Protein AF-C9SGD9-F1 (afdb_monomer)

Structure (mmCIF, N/CA/C/O backbone):
data_AF-C9SGD9-F1
#
_entry.id   AF-C9SGD9-F1
#
loop_
_atom_site.group_PDB
_atom_site.id
_atom_site.type_symbol
_atom_site.label_atom_id
_atom_site.label_alt_id
_atom_site.label_comp_id
_atom_site.label_asym_id
_atom_site.label_entity_id
_atom_site.label_seq_id
_atom_site.pdbx_PDB_ins_code
_atom_site.Cartn_x
_atom_site.Cartn_y
_atom_site.Cartn_z
_atom_site.occupancy
_atom_site.B_iso_or_equiv
_atom_site.auth_seq_id
_atom_site.auth_comp_id
_atom_site.auth_asym_id
_atom_site.auth_atom_id
_atom_site.pdbx_PDB_model_num
ATOM 1 N N . MET A 1 1 ? -24.926 -18.572 23.257 1.00 50.38 1 MET A N 1
ATOM 2 C CA . MET A 1 1 ? -24.102 -17.666 24.088 1.00 50.38 1 MET A CA 1
ATOM 3 C C . MET A 1 1 ? -24.410 -16.235 23.671 1.00 50.38 1 MET A C 1
ATOM 5 O O . MET A 1 1 ? -24.471 -15.994 22.472 1.00 50.38 1 MET A O 1
ATOM 9 N N . GLY A 1 2 ? -24.688 -15.332 24.615 1.00 73.31 2 GLY A N 1
ATOM 10 C CA . GLY A 1 2 ? -24.961 -13.920 24.314 1.00 73.31 2 GLY A CA 1
ATOM 11 C C . GLY A 1 2 ? -23.716 -13.170 23.827 1.00 73.31 2 GLY A C 1
ATOM 12 O O . GLY A 1 2 ? -22.594 -13.642 23.997 1.00 73.31 2 GLY A O 1
ATOM 13 N N . TRP A 1 3 ? -23.919 -12.007 23.207 1.00 78.06 3 TRP A N 1
ATOM 14 C CA . TRP A 1 3 ? -22.837 -11.122 22.772 1.00 78.06 3 TRP A CA 1
ATOM 15 C C . TRP A 1 3 ? -22.052 -10.589 23.992 1.00 78.06 3 TRP A C 1
ATOM 17 O O . TRP A 1 3 ? -22.672 -9.994 24.874 1.00 78.06 3 TRP A O 1
ATOM 27 N N . PRO A 1 4 ? -20.719 -10.784 24.080 1.00 85.81 4 PRO A N 1
ATOM 28 C CA . PRO A 1 4 ? -19.965 -10.532 25.315 1.00 85.81 4 PRO A CA 1
ATOM 29 C C . PRO A 1 4 ? -19.620 -9.055 25.560 1.00 85.81 4 PRO A C 1
ATOM 31 O O . PRO A 1 4 ? -19.177 -8.705 26.647 1.00 85.81 4 PRO A O 1
ATOM 34 N N . TYR A 1 5 ? -19.797 -8.177 24.568 1.00 92.75 5 TYR A N 1
ATOM 35 C CA . TYR A 1 5 ? -19.410 -6.770 24.674 1.00 92.75 5 TYR A CA 1
ATOM 36 C C . TYR A 1 5 ? -20.588 -5.859 25.036 1.00 92.75 5 TYR A C 1
ATOM 38 O O . TYR A 1 5 ? -21.670 -5.961 24.457 1.00 92.75 5 TYR A O 1
ATOM 46 N N . ARG A 1 6 ? -20.344 -4.901 25.934 1.00 94.06 6 ARG A N 1
ATOM 47 C CA . ARG A 1 6 ? -21.314 -3.940 26.473 1.00 94.06 6 ARG A CA 1
ATOM 48 C C . ARG A 1 6 ? -20.862 -2.497 26.244 1.00 94.06 6 ARG A C 1
ATOM 50 O O . ARG A 1 6 ? -19.673 -2.205 26.087 1.00 94.06 6 ARG A O 1
ATOM 57 N N . PHE A 1 7 ? -21.819 -1.571 26.236 1.00 95.56 7 PHE A N 1
ATOM 58 C CA . PHE A 1 7 ? -21.527 -0.138 26.239 1.00 95.56 7 PHE A CA 1
ATOM 59 C C . PHE A 1 7 ? -21.271 0.315 27.674 1.00 95.56 7 PHE A C 1
ATOM 61 O O . PHE A 1 7 ? -22.201 0.460 28.459 1.00 95.56 7 PHE A O 1
ATOM 68 N N . LEU A 1 8 ? -19.996 0.503 28.012 1.00 94.50 8 LEU A N 1
ATOM 69 C CA . LEU A 1 8 ? -19.577 0.902 29.352 1.00 94.50 8 LEU A CA 1
ATOM 70 C C . LEU A 1 8 ? -19.425 2.420 29.456 1.00 94.50 8 LEU A C 1
ATOM 72 O O . LEU A 1 8 ? -18.847 3.066 28.572 1.00 94.50 8 LEU A O 1
ATOM 76 N N . THR A 1 9 ? -19.898 2.968 30.569 1.00 92.62 9 THR A N 1
ATOM 77 C CA . THR A 1 9 ? -19.610 4.333 31.013 1.00 92.62 9 THR A CA 1
ATOM 78 C C . THR A 1 9 ? -18.336 4.285 31.845 1.00 92.62 9 THR A C 1
ATOM 80 O O . THR A 1 9 ? -18.307 3.604 32.862 1.00 92.62 9 THR A O 1
ATOM 83 N N . LEU A 1 10 ? -17.283 4.964 31.393 1.00 94.31 10 LEU A N 1
ATOM 84 C CA . LEU A 1 10 ? -15.979 4.940 32.055 1.00 94.31 10 LEU A CA 1
ATOM 85 C C . LEU A 1 10 ? -15.708 6.233 32.821 1.00 94.31 10 LEU A C 1
ATOM 87 O O . LEU A 1 10 ? -16.062 7.319 32.350 1.00 94.31 10 LEU A O 1
ATOM 91 N N . SER A 1 11 ? -14.996 6.116 33.940 1.00 96.50 11 SER A N 1
ATOM 92 C CA . SER A 1 11 ? -14.397 7.248 34.641 1.00 96.50 11 SER A CA 1
ATOM 93 C C . SER A 1 11 ? -13.296 7.909 33.787 1.00 96.50 11 SER A C 1
ATOM 95 O O . SER A 1 11 ? -12.752 7.289 32.863 1.00 96.50 11 SER A O 1
ATOM 97 N N . PRO A 1 12 ? -12.919 9.170 34.064 1.00 96.38 12 PRO A N 1
ATOM 98 C CA . PRO A 1 12 ? -11.818 9.827 33.356 1.00 96.38 12 PRO A CA 1
ATOM 99 C C . PRO A 1 12 ? -10.496 9.044 33.421 1.00 96.38 12 PRO A C 1
ATOM 101 O O . PRO A 1 12 ? -9.765 8.986 32.429 1.00 96.38 12 PRO A O 1
ATOM 104 N N . GLU A 1 13 ? -10.216 8.403 34.557 1.00 96.31 13 GLU A N 1
ATOM 105 C CA . GLU A 1 13 ? -9.029 7.568 34.759 1.00 96.31 13 GLU A CA 1
ATOM 106 C C . GLU A 1 13 ? -9.070 6.315 33.879 1.00 96.31 13 GLU A C 1
ATOM 108 O O . GLU A 1 13 ? -8.108 6.015 33.170 1.00 96.31 13 GLU A O 1
ATOM 113 N N . GLU A 1 14 ? -10.212 5.629 33.822 1.00 96.06 14 GLU A N 1
ATOM 114 C CA . GLU A 1 14 ? -10.403 4.454 32.970 1.00 96.06 14 GLU A CA 1
ATOM 115 C C . GLU A 1 14 ? -10.314 4.810 31.477 1.00 96.06 14 GLU A C 1
ATOM 117 O O . GLU A 1 14 ? -9.729 4.069 30.683 1.00 96.06 14 GLU A O 1
ATOM 122 N N . VAL A 1 15 ? -10.824 5.981 31.072 1.00 95.62 15 VAL A N 1
ATOM 123 C CA . VAL A 1 15 ? -10.645 6.499 29.706 1.00 95.62 15 VAL A CA 1
ATOM 124 C C . VAL A 1 15 ? -9.163 6.712 29.394 1.00 95.62 15 VAL A C 1
ATOM 126 O O . VAL A 1 15 ? -8.725 6.410 28.277 1.00 95.62 15 VAL A O 1
ATOM 129 N N . GLN A 1 16 ? -8.385 7.218 30.351 1.00 96.31 16 GLN A N 1
ATOM 130 C CA . GLN A 1 16 ? -6.951 7.422 30.177 1.00 96.31 16 GLN A CA 1
ATOM 131 C C . GLN A 1 16 ? -6.187 6.092 30.104 1.00 96.31 16 GLN A C 1
ATOM 133 O O . GLN A 1 16 ? -5.361 5.920 29.203 1.00 96.31 16 GLN A O 1
ATOM 138 N N . LEU A 1 17 ? -6.517 5.118 30.956 1.00 96.12 17 LEU A N 1
ATOM 139 C CA . LEU A 1 17 ? -5.975 3.756 30.881 1.00 96.12 17 LEU A CA 1
ATOM 140 C C . LEU A 1 17 ? -6.296 3.100 29.534 1.00 96.12 17 LEU A C 1
ATOM 142 O O . LEU A 1 17 ? -5.421 2.502 28.903 1.00 96.12 17 LEU A O 1
ATOM 146 N N . ARG A 1 18 ? -7.521 3.286 29.024 1.00 96.94 18 ARG A N 1
ATOM 147 C CA . ARG A 1 18 ? -7.915 2.815 27.690 1.00 96.94 18 ARG A CA 1
ATOM 148 C C . ARG A 1 18 ? -7.023 3.420 26.603 1.00 96.94 18 ARG A C 1
ATOM 150 O O . ARG A 1 18 ? -6.595 2.696 25.707 1.00 96.94 18 ARG A O 1
ATOM 157 N N . ARG A 1 19 ? -6.724 4.724 26.664 1.00 95.94 19 ARG A N 1
ATOM 158 C CA . ARG A 1 19 ? -5.834 5.406 25.699 1.00 95.94 19 ARG A CA 1
ATOM 159 C C . ARG A 1 19 ? -4.411 4.853 25.747 1.00 95.94 19 ARG A C 1
ATOM 161 O O . ARG A 1 19 ? -3.898 4.444 24.713 1.00 95.94 19 ARG A O 1
ATOM 168 N N . GLN A 1 20 ? -3.827 4.732 26.937 1.00 96.69 20 GLN A N 1
ATOM 169 C CA . GLN A 1 20 ? -2.497 4.137 27.110 1.00 96.69 20 GLN A CA 1
ATOM 170 C C . GLN A 1 20 ? -2.445 2.696 26.594 1.00 96.69 20 GLN A C 1
ATOM 172 O O . GLN A 1 20 ? -1.476 2.283 25.954 1.00 96.69 20 GLN A O 1
ATOM 177 N N . ALA A 1 21 ? -3.506 1.922 26.839 1.00 97.25 21 ALA A N 1
ATOM 178 C CA . ALA A 1 21 ? -3.624 0.586 26.291 1.00 97.25 21 ALA A CA 1
ATOM 179 C C . ALA A 1 21 ? -3.634 0.638 24.759 1.00 97.25 21 ALA A C 1
ATOM 181 O O . ALA A 1 21 ? -2.884 -0.127 24.152 1.00 97.25 21 ALA A O 1
ATOM 182 N N . LEU A 1 22 ? -4.455 1.499 24.135 1.00 97.75 22 LEU A N 1
ATOM 183 C CA . LEU A 1 22 ? -4.521 1.688 22.674 1.00 97.75 22 LEU A CA 1
ATOM 184 C C . LEU A 1 22 ? -3.134 1.932 22.074 1.00 97.75 22 LEU A C 1
ATOM 186 O O . LEU A 1 22 ? -2.741 1.184 21.176 1.00 97.75 22 LEU A O 1
ATOM 190 N N . ASP A 1 23 ? -2.377 2.873 22.633 1.00 96.44 23 ASP A N 1
ATOM 191 C CA . ASP A 1 23 ? -1.029 3.210 22.167 1.00 96.44 23 ASP A CA 1
ATOM 192 C C . ASP A 1 23 ? -0.064 2.021 22.297 1.00 96.44 23 ASP A C 1
ATOM 194 O O . ASP A 1 23 ? 0.673 1.695 21.365 1.00 96.44 23 ASP A O 1
ATOM 198 N N . ARG A 1 24 ? -0.127 1.284 23.413 1.00 97.56 24 ARG A N 1
ATOM 199 C CA . ARG A 1 24 ? 0.717 0.102 23.639 1.00 97.56 24 ARG A CA 1
ATOM 200 C C . ARG A 1 24 ? 0.505 -0.988 22.587 1.00 97.56 24 ARG A C 1
ATOM 202 O O . ARG A 1 24 ? 1.473 -1.539 22.069 1.00 97.56 24 ARG A O 1
ATOM 209 N N . TYR A 1 25 ? -0.742 -1.300 22.235 1.00 97.94 25 TYR A N 1
ATOM 210 C CA . TYR A 1 25 ? -0.991 -2.327 21.214 1.00 97.94 25 TYR A CA 1
ATOM 211 C C . TYR A 1 25 ? -0.738 -1.820 19.794 1.00 97.94 25 TYR A C 1
ATOM 213 O O . TYR A 1 25 ? -0.453 -2.636 18.919 1.00 97.94 25 TYR A O 1
ATOM 221 N N . ALA A 1 26 ? -0.798 -0.505 19.553 1.00 97.38 26 ALA A N 1
ATOM 222 C CA . ALA A 1 26 ? -0.297 0.061 18.304 1.00 97.38 26 ALA A CA 1
ATOM 223 C C . ALA A 1 26 ? 1.191 -0.287 18.133 1.00 97.38 26 ALA A C 1
ATOM 225 O O . ALA A 1 26 ? 1.589 -0.796 17.086 1.00 97.38 26 ALA A O 1
ATOM 226 N N . ILE A 1 27 ? 1.988 -0.118 19.195 1.00 96.69 27 ILE A N 1
ATOM 227 C CA . ILE A 1 27 ? 3.406 -0.502 19.213 1.00 96.69 27 ILE A CA 1
ATOM 228 C C . ILE A 1 27 ? 3.561 -2.013 19.009 1.00 96.69 27 ILE A C 1
ATOM 230 O O . ILE A 1 27 ? 4.370 -2.429 18.184 1.00 96.69 27 ILE A O 1
ATOM 234 N N . TYR A 1 28 ? 2.769 -2.851 19.685 1.00 97.69 28 TYR A N 1
ATOM 235 C CA . TYR A 1 28 ? 2.828 -4.307 19.485 1.00 97.69 28 TYR A CA 1
ATOM 236 C C . TYR A 1 28 ? 2.546 -4.719 18.039 1.00 97.69 28 TYR A C 1
ATOM 238 O O . TYR A 1 28 ? 3.256 -5.573 17.504 1.00 97.69 28 TYR A O 1
ATOM 246 N N . ALA A 1 29 ? 1.573 -4.090 17.377 1.00 97.31 29 ALA A N 1
ATOM 247 C CA . ALA A 1 29 ? 1.295 -4.335 15.966 1.00 97.31 29 ALA A CA 1
ATOM 248 C C . ALA A 1 29 ? 2.489 -3.946 15.076 1.00 97.31 29 ALA A C 1
ATOM 250 O O . ALA A 1 29 ? 2.881 -4.716 14.198 1.00 97.31 29 ALA A O 1
ATOM 251 N N . GLN A 1 30 ? 3.121 -2.797 15.339 1.00 95.88 30 GLN A N 1
ATOM 252 C CA . GLN A 1 30 ? 4.304 -2.344 14.597 1.00 95.88 30 GLN A CA 1
ATOM 253 C C . GLN A 1 30 ? 5.517 -3.252 14.817 1.00 95.88 30 GLN A C 1
ATOM 255 O O . GLN A 1 30 ? 6.177 -3.638 13.854 1.00 95.88 30 GLN A O 1
ATOM 260 N N . MET A 1 31 ? 5.788 -3.647 16.062 1.00 95.00 31 MET A N 1
ATOM 261 C CA . MET A 1 31 ? 6.870 -4.582 16.384 1.00 95.00 31 MET A CA 1
ATOM 262 C C . MET A 1 31 ? 6.636 -5.938 15.720 1.00 95.00 31 MET A C 1
ATOM 264 O O . MET A 1 31 ? 7.547 -6.488 15.106 1.00 95.00 31 MET A O 1
ATOM 268 N N . SER A 1 32 ? 5.396 -6.433 15.745 1.00 94.56 32 SER A N 1
ATOM 269 C CA . SER A 1 32 ? 5.016 -7.675 15.062 1.00 94.56 32 SER A CA 1
ATOM 270 C C . SER A 1 32 ? 5.269 -7.606 13.553 1.00 94.56 32 SER A C 1
ATOM 272 O O . SER A 1 32 ? 5.728 -8.582 12.967 1.00 94.56 32 SER A O 1
ATOM 274 N N . ALA A 1 33 ? 5.021 -6.453 12.923 1.00 92.56 33 ALA A N 1
ATOM 275 C CA . ALA A 1 33 ? 5.307 -6.233 11.505 1.00 92.56 33 ALA A CA 1
ATOM 276 C C . ALA A 1 33 ? 6.815 -6.119 11.193 1.00 92.56 33 ALA A C 1
ATOM 278 O O . ALA A 1 33 ? 7.227 -6.404 10.068 1.00 92.56 33 ALA A O 1
ATOM 279 N N . LEU A 1 34 ? 7.645 -5.740 12.173 1.00 91.00 34 LEU A N 1
ATOM 280 C CA . LEU A 1 34 ? 9.105 -5.665 12.038 1.00 91.00 34 LEU A CA 1
ATOM 281 C C . LEU A 1 34 ? 9.808 -7.014 12.228 1.00 91.00 34 LEU A C 1
ATOM 283 O O . LEU A 1 34 ? 10.843 -7.246 11.604 1.00 91.00 34 LEU A O 1
ATOM 287 N N . LEU A 1 35 ? 9.260 -7.915 13.049 1.00 88.12 35 LEU A N 1
ATOM 288 C CA . LEU A 1 35 ? 9.872 -9.217 13.356 1.00 88.12 35 LEU A CA 1
ATOM 289 C C . LEU A 1 35 ? 10.318 -10.016 12.112 1.00 88.12 35 LEU A C 1
ATOM 291 O O . LEU A 1 35 ? 11.473 -10.450 12.086 1.00 88.12 35 LEU A O 1
ATOM 295 N N . PRO A 1 36 ? 9.508 -10.150 11.040 1.00 85.75 36 PRO A N 1
ATOM 296 C CA . PRO A 1 36 ? 9.918 -10.873 9.832 1.00 85.75 36 PRO A CA 1
ATOM 297 C C . PRO A 1 36 ? 11.088 -10.228 9.068 1.00 85.75 36 PRO A C 1
ATOM 299 O O . PRO A 1 36 ? 11.672 -10.867 8.195 1.00 85.75 36 PRO A O 1
ATOM 302 N N . ILE A 1 37 ? 11.420 -8.967 9.362 1.00 87.25 37 ILE A N 1
ATOM 303 C CA . ILE A 1 37 ? 12.470 -8.189 8.689 1.00 87.25 37 ILE A CA 1
ATOM 304 C C . ILE A 1 37 ? 13.820 -8.355 9.405 1.00 87.25 37 ILE A C 1
ATOM 306 O O . ILE A 1 37 ? 14.861 -8.356 8.746 1.00 87.25 37 ILE A O 1
ATOM 310 N N . PHE A 1 38 ? 13.831 -8.538 10.731 1.00 84.75 38 PHE A N 1
ATOM 311 C CA . PHE A 1 38 ? 15.070 -8.568 11.519 1.00 84.75 38 PHE A CA 1
ATOM 312 C C . PHE A 1 38 ? 15.988 -9.744 11.181 1.00 84.75 38 PHE A C 1
ATOM 314 O O . PHE A 1 38 ? 17.190 -9.541 11.024 1.00 84.75 38 PHE A O 1
ATOM 321 N N . ILE A 1 39 ? 15.449 -10.959 11.036 1.00 82.69 39 ILE A N 1
ATOM 322 C CA . ILE A 1 39 ? 16.276 -12.147 10.763 1.00 82.69 39 ILE A CA 1
ATOM 323 C C . ILE A 1 39 ? 17.027 -12.002 9.422 1.00 82.69 39 ILE A C 1
ATOM 325 O O . ILE A 1 39 ? 18.258 -12.100 9.430 1.00 82.69 39 ILE A O 1
ATOM 329 N N . PRO A 1 40 ? 16.363 -11.693 8.287 1.00 85.19 40 PRO A N 1
ATOM 330 C CA . PRO A 1 40 ? 17.062 -11.449 7.024 1.00 85.19 40 PRO A CA 1
ATOM 331 C C . PRO A 1 40 ? 18.015 -10.251 7.083 1.00 85.19 40 PRO A C 1
ATOM 333 O O . PRO A 1 40 ? 19.079 -10.282 6.470 1.00 85.19 40 PRO A O 1
ATOM 336 N N . LEU A 1 41 ? 17.665 -9.200 7.832 1.00 87.44 41 LEU A N 1
ATOM 337 C CA . LEU A 1 41 ? 18.521 -8.026 7.998 1.00 87.44 41 LEU A CA 1
ATOM 338 C C . LEU A 1 41 ? 19.838 -8.382 8.700 1.00 87.44 41 LEU A C 1
ATOM 340 O O . LEU A 1 41 ? 20.905 -8.008 8.215 1.00 87.44 41 LEU A O 1
ATOM 344 N N . ILE A 1 42 ? 19.779 -9.133 9.802 1.00 86.75 42 ILE A N 1
ATOM 345 C CA . ILE A 1 42 ? 20.972 -9.593 10.525 1.00 86.75 42 ILE A CA 1
ATOM 346 C C . ILE A 1 42 ? 21.821 -10.475 9.610 1.00 86.75 42 ILE A C 1
ATOM 348 O O . ILE A 1 42 ? 23.020 -10.237 9.479 1.00 86.75 42 ILE A O 1
ATOM 352 N N . GLN A 1 43 ? 21.200 -11.433 8.912 1.00 84.75 43 GLN A N 1
ATOM 353 C CA . GLN A 1 43 ? 21.897 -12.288 7.946 1.00 84.75 43 GLN A CA 1
ATOM 354 C C . GLN A 1 43 ? 22.635 -11.458 6.886 1.00 84.75 43 GLN A C 1
ATOM 356 O O . GLN A 1 43 ? 23.810 -11.699 6.631 1.00 84.75 43 GLN A O 1
ATOM 361 N N . ARG A 1 44 ? 21.999 -10.419 6.332 1.00 84.31 44 ARG A N 1
ATOM 362 C CA . ARG A 1 44 ? 22.610 -9.515 5.342 1.00 84.31 44 ARG A CA 1
ATOM 363 C C . ARG A 1 44 ? 23.791 -8.728 5.890 1.00 84.31 44 ARG A C 1
ATOM 365 O O . ARG A 1 44 ? 24.789 -8.562 5.191 1.00 84.31 44 ARG A O 1
ATOM 372 N N . ILE A 1 45 ? 23.674 -8.216 7.112 1.00 86.31 45 ILE A N 1
ATOM 373 C CA . ILE A 1 45 ? 24.752 -7.465 7.763 1.00 86.31 45 ILE A CA 1
ATOM 374 C C . ILE A 1 45 ? 25.952 -8.387 8.004 1.00 86.31 45 ILE A C 1
ATOM 376 O O . ILE A 1 45 ? 27.076 -8.020 7.662 1.00 86.31 45 ILE A O 1
ATOM 380 N N . VAL A 1 46 ? 25.708 -9.604 8.501 1.00 86.19 46 VAL A N 1
ATOM 381 C CA . VAL A 1 46 ? 26.746 -10.622 8.718 1.00 86.19 46 VAL A CA 1
ATOM 382 C C . VAL A 1 46 ? 27.397 -11.034 7.396 1.00 86.19 46 VAL A C 1
ATOM 384 O O . VAL A 1 46 ? 28.622 -11.013 7.295 1.00 86.19 46 VAL A O 1
ATOM 387 N N . GLU A 1 47 ? 26.615 -11.340 6.357 1.00 83.06 47 GLU A N 1
ATOM 388 C CA . GLU A 1 47 ? 27.127 -11.660 5.015 1.00 83.06 47 GLU A CA 1
ATOM 389 C C . GLU A 1 47 ? 27.997 -10.532 4.455 1.00 83.06 47 GLU A C 1
ATOM 391 O O . GLU A 1 47 ? 29.044 -10.785 3.867 1.00 83.06 47 GLU A O 1
ATOM 396 N N . ARG A 1 48 ? 27.594 -9.270 4.637 1.00 81.88 48 ARG A N 1
ATOM 397 C CA . ARG A 1 48 ? 28.371 -8.120 4.163 1.00 81.88 48 ARG A CA 1
ATOM 398 C C . ARG A 1 48 ? 29.686 -7.969 4.925 1.00 81.88 48 ARG A C 1
ATOM 400 O O . ARG A 1 48 ? 30.709 -7.697 4.304 1.00 81.88 48 ARG A O 1
ATOM 407 N N . TYR A 1 49 ? 29.661 -8.134 6.244 1.00 81.94 49 TYR A N 1
ATOM 408 C CA . TYR A 1 49 ? 30.851 -8.005 7.084 1.00 81.94 49 TYR A CA 1
ATOM 409 C C . TYR A 1 49 ? 31.849 -9.150 6.851 1.00 81.94 49 TYR A C 1
ATOM 411 O O . TYR A 1 49 ? 33.056 -8.930 6.814 1.00 81.94 49 TYR A O 1
ATOM 419 N N . THR A 1 50 ? 31.345 -10.364 6.623 1.00 79.94 50 THR A N 1
ATOM 420 C CA . THR A 1 50 ? 32.162 -11.550 6.317 1.00 79.94 50 THR A CA 1
ATOM 421 C C . THR A 1 50 ? 32.711 -11.522 4.889 1.00 79.94 50 THR A C 1
ATOM 423 O O . THR A 1 50 ? 33.907 -11.722 4.705 1.00 79.94 50 THR A O 1
ATOM 426 N N . ARG A 1 51 ? 31.910 -11.148 3.879 1.00 66.12 51 ARG A N 1
ATOM 427 C CA . ARG A 1 51 ? 32.396 -10.953 2.494 1.00 66.12 51 ARG A CA 1
ATOM 428 C C . ARG A 1 51 ? 33.371 -9.788 2.348 1.00 66.12 51 ARG A C 1
ATOM 430 O O . ARG A 1 51 ? 34.229 -9.832 1.480 1.00 66.12 51 ARG A O 1
ATOM 437 N N . GLY A 1 52 ? 33.267 -8.760 3.193 1.00 56.28 52 GLY A N 1
ATOM 438 C CA . GLY A 1 52 ? 34.271 -7.694 3.267 1.00 56.28 52 GLY A CA 1
ATOM 439 C C . GLY A 1 52 ? 35.656 -8.187 3.709 1.00 56.28 52 GLY A C 1
ATOM 440 O O . GLY A 1 52 ? 36.640 -7.499 3.458 1.00 56.28 52 GLY A O 1
ATOM 441 N N . ARG A 1 53 ? 35.740 -9.373 4.335 1.00 52.88 53 ARG A N 1
ATOM 442 C CA . ARG A 1 53 ? 36.995 -10.047 4.708 1.00 52.88 53 ARG A CA 1
ATOM 443 C C . ARG A 1 53 ? 37.453 -11.090 3.683 1.00 52.88 53 ARG A C 1
ATOM 445 O O . ARG A 1 53 ? 38.651 -11.297 3.545 1.00 52.88 53 ARG A O 1
ATOM 452 N N . GLU A 1 54 ? 36.536 -11.699 2.934 1.00 48.09 54 GLU A N 1
ATOM 453 C CA . GLU A 1 54 ? 36.846 -12.652 1.858 1.00 48.09 54 GLU A CA 1
ATOM 454 C C . GLU A 1 54 ? 36.765 -11.986 0.475 1.00 48.09 54 GLU A C 1
ATOM 456 O O . GLU A 1 54 ? 35.840 -12.209 -0.307 1.00 48.09 54 GLU A O 1
ATOM 461 N N . VAL A 1 55 ? 37.770 -11.178 0.128 1.00 47.78 55 VAL A N 1
ATOM 462 C CA . VAL A 1 55 ? 38.030 -10.826 -1.278 1.00 47.78 55 VAL A CA 1
ATOM 463 C C . VAL A 1 55 ? 38.820 -11.967 -1.909 1.00 47.78 55 VAL A C 1
ATOM 465 O O . VAL A 1 55 ? 40.021 -11.847 -2.122 1.00 47.78 55 VAL A O 1
ATOM 468 N N . THR A 1 56 ? 38.194 -13.114 -2.181 1.00 45.50 56 THR A N 1
ATOM 469 C CA . THR A 1 56 ? 38.717 -14.052 -3.189 1.00 45.50 56 THR A CA 1
ATOM 470 C C . THR A 1 56 ? 37.692 -15.110 -3.585 1.00 45.50 56 THR A C 1
ATOM 472 O O . THR A 1 56 ? 37.134 -15.799 -2.741 1.00 45.50 56 THR A O 1
ATOM 475 N N . ARG A 1 57 ? 37.557 -15.286 -4.906 1.00 39.94 57 ARG A N 1
ATOM 476 C CA . ARG A 1 57 ? 36.815 -16.332 -5.633 1.00 39.94 57 ARG A CA 1
ATOM 477 C C . ARG A 1 57 ? 35.295 -16.148 -5.649 1.00 39.94 57 ARG A C 1
ATOM 479 O O . ARG A 1 57 ? 34.591 -16.391 -4.676 1.00 39.94 57 ARG A O 1
ATOM 486 N N . GLY A 1 58 ? 34.790 -15.753 -6.821 1.00 44.00 58 GLY A N 1
ATOM 487 C CA . GLY A 1 58 ? 33.369 -15.847 -7.140 1.00 44.00 58 GLY A CA 1
ATOM 488 C C . GLY A 1 58 ? 32.868 -17.250 -6.811 1.00 44.00 58 G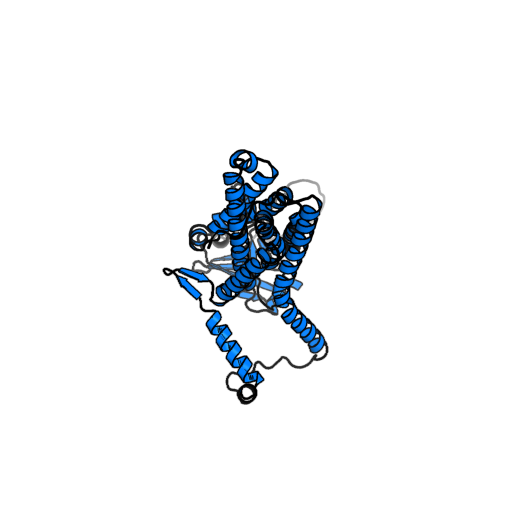LY A C 1
ATOM 489 O O . GLY A 1 58 ? 33.490 -18.239 -7.202 1.00 44.00 58 GLY A O 1
ATOM 490 N N . ALA A 1 59 ? 31.795 -17.323 -6.025 1.00 45.78 59 ALA A N 1
ATOM 491 C CA . ALA A 1 59 ? 31.196 -18.585 -5.631 1.00 45.78 59 ALA A CA 1
ATOM 492 C C . ALA A 1 59 ? 30.822 -19.364 -6.899 1.00 45.78 59 ALA A C 1
ATOM 494 O O . ALA A 1 59 ? 30.006 -18.904 -7.693 1.00 45.78 59 ALA A O 1
ATOM 495 N N . TYR A 1 60 ? 31.462 -20.515 -7.095 1.00 49.75 60 TYR A N 1
ATOM 496 C CA . TYR A 1 60 ? 31.139 -21.441 -8.169 1.00 49.75 60 TYR A CA 1
ATOM 497 C C . TYR A 1 60 ? 29.680 -21.878 -8.004 1.00 49.75 60 TYR A C 1
ATOM 499 O O . TYR A 1 60 ? 29.339 -22.532 -7.011 1.00 49.75 60 TYR A O 1
ATOM 507 N N . ASP A 1 61 ? 28.818 -21.495 -8.947 1.00 51.62 61 ASP A N 1
ATOM 508 C CA . ASP A 1 61 ? 27.453 -22.004 -9.004 1.00 51.62 61 ASP A CA 1
ATOM 509 C C . ASP A 1 61 ? 27.529 -23.499 -9.306 1.00 51.62 61 ASP A C 1
ATOM 511 O O . ASP A 1 61 ? 27.866 -23.942 -10.403 1.00 51.62 61 ASP A O 1
ATOM 515 N N . VAL A 1 62 ? 27.300 -24.288 -8.261 1.00 56.78 62 VAL A N 1
ATOM 516 C CA . VAL A 1 62 ? 27.454 -25.734 -8.299 1.00 56.78 62 VAL A CA 1
ATOM 517 C C . VAL A 1 62 ? 26.472 -26.311 -9.318 1.00 56.78 62 VAL A C 1
ATOM 519 O O . VAL A 1 62 ? 25.259 -26.239 -9.119 1.00 56.78 62 VAL A O 1
ATOM 522 N N . VAL A 1 63 ? 27.007 -26.913 -10.383 1.00 62.75 63 VAL A N 1
ATOM 523 C CA . VAL A 1 63 ? 26.227 -27.585 -11.430 1.00 62.75 63 VAL A CA 1
ATOM 524 C C . VAL A 1 63 ? 25.286 -28.618 -10.787 1.00 62.75 63 VAL A C 1
ATOM 526 O O . VAL A 1 63 ? 25.729 -29.376 -9.906 1.00 62.75 63 VAL A O 1
ATOM 529 N N . PRO A 1 64 ? 23.998 -28.662 -11.186 1.00 53.19 64 PRO A N 1
ATOM 530 C CA . PRO A 1 64 ? 23.092 -29.733 -10.786 1.00 53.19 64 PRO A CA 1
ATOM 531 C C . PRO A 1 64 ? 23.758 -31.085 -11.092 1.00 53.19 64 PRO A C 1
ATOM 533 O O . PRO A 1 64 ? 24.197 -31.296 -12.211 1.00 53.19 64 PRO A O 1
ATOM 536 N N . ASP A 1 65 ? 23.885 -31.952 -10.081 1.00 61.72 65 ASP A N 1
ATOM 537 C CA . ASP A 1 65 ? 24.553 -33.276 -10.096 1.00 61.72 65 ASP A CA 1
ATOM 538 C C . ASP A 1 65 ? 26.040 -33.385 -9.733 1.00 61.72 65 ASP A C 1
ATOM 540 O O . ASP A 1 65 ? 26.567 -34.502 -9.700 1.00 61.72 65 ASP A O 1
ATOM 544 N N . SER A 1 66 ? 26.703 -32.308 -9.303 1.00 70.69 66 SER A N 1
ATOM 545 C CA . SER A 1 66 ? 28.064 -32.460 -8.766 1.00 70.69 66 SER A CA 1
ATOM 546 C C . SER A 1 66 ? 28.114 -33.345 -7.494 1.00 70.69 66 SER A C 1
ATOM 548 O O . SER A 1 66 ? 27.184 -33.325 -6.670 1.00 70.69 66 SER A O 1
ATOM 550 N N . PRO A 1 67 ? 29.218 -34.084 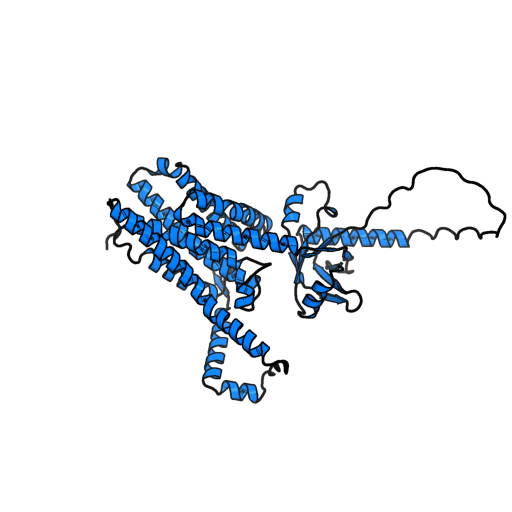-7.257 1.00 66.31 67 PRO A N 1
ATOM 551 C CA . PRO A 1 67 ? 29.414 -34.874 -6.035 1.00 66.31 67 PRO A CA 1
ATOM 552 C C . PRO A 1 67 ? 29.295 -34.040 -4.749 1.00 66.31 67 PRO A C 1
ATOM 554 O O . PRO A 1 67 ? 28.737 -34.498 -3.751 1.00 66.31 67 PRO A O 1
ATOM 557 N N . LEU A 1 68 ? 29.733 -32.777 -4.797 1.00 62.66 68 LEU A N 1
ATOM 558 C CA . LEU A 1 68 ? 29.626 -31.811 -3.698 1.00 62.66 68 LEU A CA 1
ATOM 559 C C . LEU A 1 68 ? 28.170 -31.431 -3.389 1.00 62.66 68 LEU A C 1
ATOM 561 O O . LEU A 1 68 ? 27.798 -31.248 -2.230 1.00 62.66 68 LEU A O 1
ATOM 565 N N . PHE A 1 69 ? 27.312 -31.340 -4.407 1.00 62.69 69 PHE A N 1
ATOM 566 C CA . PHE A 1 69 ? 25.885 -31.084 -4.210 1.00 62.69 69 PHE A CA 1
ATOM 567 C C . PHE A 1 69 ? 25.177 -32.279 -3.554 1.00 62.69 69 PHE A C 1
ATOM 569 O O . PHE A 1 69 ? 24.308 -32.096 -2.694 1.00 62.69 69 PHE A O 1
ATOM 576 N N . LYS A 1 70 ? 25.577 -33.506 -3.918 1.00 63.41 70 LYS A N 1
ATOM 577 C CA . LYS A 1 70 ? 25.057 -34.752 -3.335 1.00 63.41 70 LYS A CA 1
ATOM 578 C C . LYS A 1 70 ? 25.524 -34.945 -1.885 1.00 63.41 70 LYS A C 1
ATOM 580 O O . LYS A 1 70 ? 24.686 -35.239 -1.032 1.00 63.41 70 LYS A O 1
ATOM 585 N N . SER A 1 71 ? 26.794 -34.672 -1.565 1.00 62.62 71 SER A N 1
ATOM 586 C CA . SER A 1 71 ? 27.303 -34.752 -0.183 1.00 62.62 71 SER A CA 1
ATOM 587 C C . SER A 1 71 ? 26.638 -33.723 0.739 1.00 62.62 71 SER A C 1
ATOM 589 O O . SER A 1 71 ? 26.211 -34.054 1.847 1.00 62.62 71 SER A O 1
ATOM 591 N N . ARG A 1 72 ? 26.419 -32.490 0.254 1.00 61.06 72 ARG A N 1
ATOM 592 C CA . ARG A 1 72 ? 25.742 -31.431 1.019 1.00 61.06 72 ARG A CA 1
ATOM 593 C C . ARG A 1 72 ? 24.279 -31.773 1.316 1.00 61.06 72 ARG A C 1
ATOM 595 O O . ARG A 1 72 ? 23.813 -31.457 2.409 1.00 61.06 72 ARG A O 1
ATOM 602 N N . LYS A 1 73 ? 23.572 -32.464 0.406 1.00 61.22 73 LYS A N 1
ATOM 603 C CA . LYS A 1 73 ? 22.209 -33.000 0.628 1.00 61.22 73 LYS A CA 1
ATOM 604 C C . LYS A 1 73 ? 22.150 -34.114 1.684 1.00 61.22 73 LYS A C 1
ATOM 606 O O . LYS A 1 73 ? 21.098 -34.271 2.296 1.00 61.22 73 LYS A O 1
ATOM 611 N N . GLY A 1 74 ? 23.240 -34.853 1.908 1.00 65.50 74 GLY A N 1
ATOM 612 C CA . GLY A 1 74 ? 23.317 -35.915 2.920 1.00 65.50 74 GLY A CA 1
ATOM 613 C C . GLY A 1 74 ? 23.335 -35.403 4.367 1.00 65.50 74 GLY A C 1
ATOM 614 O O . GLY A 1 74 ? 22.932 -36.112 5.287 1.00 65.50 74 GLY A O 1
ATOM 615 N N . THR A 1 75 ? 23.736 -34.146 4.581 1.00 78.69 75 THR A N 1
ATOM 616 C CA . THR A 1 75 ? 23.749 -33.520 5.914 1.00 78.69 75 THR A CA 1
ATOM 617 C C . THR A 1 75 ? 22.333 -33.243 6.439 1.00 78.69 75 THR A C 1
ATOM 619 O O . THR A 1 75 ? 21.387 -33.054 5.670 1.00 78.69 75 THR A O 1
ATOM 622 N N . VAL A 1 76 ? 22.161 -33.174 7.766 1.00 79.31 76 VAL A N 1
ATOM 623 C CA . VAL A 1 76 ? 20.875 -32.800 8.396 1.00 79.31 76 VAL A CA 1
ATOM 624 C C . VAL A 1 76 ? 20.396 -31.438 7.881 1.00 79.31 76 VAL A C 1
ATOM 626 O O . VAL A 1 76 ? 19.257 -31.316 7.433 1.00 79.31 76 VAL A O 1
ATOM 629 N N . VAL A 1 77 ? 21.290 -30.445 7.835 1.00 79.56 77 VAL A N 1
ATOM 630 C CA . VAL A 1 77 ? 21.007 -29.102 7.299 1.00 79.56 77 VAL A CA 1
ATOM 631 C C . VAL A 1 77 ? 20.604 -29.162 5.822 1.00 79.56 77 VAL A C 1
ATOM 633 O O . VAL A 1 77 ? 19.628 -28.534 5.419 1.00 79.56 77 VAL A O 1
ATOM 636 N N . GLY A 1 78 ? 21.299 -29.961 5.008 1.00 76.75 78 GLY A N 1
ATOM 637 C CA . GLY A 1 78 ? 20.977 -30.147 3.593 1.00 76.75 78 GLY A CA 1
ATOM 638 C C . GLY A 1 78 ? 19.596 -30.754 3.349 1.00 76.75 78 GLY A C 1
ATOM 639 O O . GLY A 1 78 ? 18.877 -30.289 2.460 1.00 76.75 78 GLY A O 1
ATOM 640 N N . ARG A 1 79 ? 19.194 -31.739 4.163 1.00 82.06 79 ARG A N 1
ATOM 641 C CA . ARG A 1 79 ? 17.845 -32.330 4.126 1.00 82.06 79 ARG A CA 1
ATOM 642 C C . ARG A 1 79 ? 16.770 -31.312 4.505 1.00 82.06 79 ARG A C 1
ATOM 644 O O . ARG A 1 79 ? 15.762 -31.216 3.804 1.00 82.06 79 ARG A O 1
ATOM 651 N N . TRP A 1 80 ? 16.998 -30.508 5.546 1.00 84.62 80 TRP A N 1
ATOM 652 C CA . TRP A 1 80 ? 16.092 -29.418 5.927 1.00 84.62 80 TRP A CA 1
ATOM 653 C C . TRP A 1 80 ? 15.957 -28.362 4.828 1.00 84.62 80 TRP A C 1
ATOM 655 O O . TRP A 1 80 ? 14.840 -28.014 4.459 1.00 84.62 80 TRP A O 1
ATOM 665 N N . LEU A 1 81 ? 17.065 -27.911 4.234 1.00 82.31 81 LEU A N 1
ATOM 666 C CA . LEU A 1 81 ? 17.045 -26.956 3.120 1.00 82.31 81 LEU A CA 1
ATOM 667 C C . LEU A 1 81 ? 16.348 -27.526 1.877 1.00 82.31 81 LEU A C 1
ATOM 669 O O . LEU A 1 81 ? 15.648 -26.804 1.169 1.00 82.31 81 LEU A O 1
ATOM 673 N N . ALA A 1 82 ? 16.512 -28.821 1.596 1.00 80.81 82 ALA A N 1
ATOM 674 C CA . ALA A 1 82 ? 15.787 -29.485 0.519 1.00 80.81 82 ALA A CA 1
ATOM 675 C C . ALA A 1 82 ? 14.273 -29.491 0.778 1.00 80.81 82 ALA A C 1
ATOM 677 O O . ALA A 1 82 ? 13.520 -29.073 -0.100 1.00 80.81 82 ALA A O 1
ATOM 678 N N . LYS A 1 83 ? 13.835 -29.868 1.987 1.00 84.94 83 LYS A N 1
ATOM 679 C CA . LYS A 1 83 ? 12.420 -29.791 2.381 1.00 84.94 83 LYS A CA 1
ATOM 680 C C . LYS A 1 83 ? 11.886 -28.358 2.323 1.00 84.94 83 LYS A C 1
ATOM 682 O O . LYS A 1 83 ? 10.813 -28.140 1.773 1.00 84.94 83 LYS A O 1
ATOM 687 N N . ALA A 1 84 ? 12.649 -27.377 2.802 1.00 83.88 84 ALA A N 1
ATOM 688 C CA . ALA A 1 84 ? 12.272 -25.967 2.745 1.00 83.88 84 ALA A CA 1
ATOM 689 C C . ALA A 1 84 ? 12.065 -25.480 1.301 1.00 83.88 84 ALA A C 1
ATOM 691 O O . ALA A 1 84 ? 11.101 -24.770 1.034 1.00 83.88 84 ALA A O 1
ATOM 692 N N . ARG A 1 85 ? 12.911 -25.907 0.352 1.00 83.19 85 ARG A N 1
ATOM 693 C CA . ARG A 1 85 ? 12.728 -25.603 -1.079 1.00 83.19 85 ARG A CA 1
ATOM 694 C C . ARG A 1 85 ? 11.466 -26.234 -1.660 1.00 83.19 85 ARG A C 1
ATOM 696 O O . ARG A 1 85 ? 10.783 -25.570 -2.429 1.00 83.19 85 ARG A O 1
ATOM 703 N N . ILE A 1 86 ? 11.141 -27.471 -1.282 1.00 85.00 86 ILE A N 1
ATOM 704 C CA . ILE A 1 86 ? 9.904 -28.142 -1.719 1.00 85.00 86 ILE A CA 1
ATOM 705 C C . ILE A 1 86 ? 8.682 -27.379 -1.201 1.00 85.00 86 ILE A C 1
ATOM 707 O O . ILE A 1 86 ? 7.785 -27.056 -1.974 1.00 85.00 86 ILE A O 1
ATOM 711 N N . VAL A 1 87 ? 8.677 -27.022 0.087 1.00 85.88 87 VAL A N 1
ATOM 712 C CA . VAL A 1 87 ? 7.598 -26.228 0.693 1.00 85.88 87 VAL A CA 1
ATOM 713 C C . VAL A 1 87 ? 7.496 -24.851 0.037 1.00 85.88 87 VAL A C 1
ATOM 715 O O . VAL A 1 87 ? 6.396 -24.400 -0.265 1.00 85.88 87 VAL A O 1
ATOM 718 N N . GLN A 1 88 ? 8.628 -24.191 -0.227 1.00 86.25 88 GLN A N 1
ATOM 719 C CA . GLN A 1 88 ? 8.662 -22.898 -0.910 1.00 86.25 88 GLN A CA 1
ATOM 720 C C . GLN A 1 88 ? 8.144 -22.985 -2.348 1.00 86.25 88 GLN A C 1
ATOM 722 O O . GLN A 1 88 ? 7.514 -22.047 -2.827 1.00 86.25 88 GLN A O 1
ATOM 727 N N . TRP A 1 89 ? 8.438 -24.072 -3.057 1.00 87.50 89 TRP A N 1
ATOM 728 C CA . TRP A 1 89 ? 7.921 -24.298 -4.400 1.00 87.50 89 TRP A CA 1
ATOM 729 C C . TRP A 1 89 ? 6.403 -24.502 -4.361 1.00 87.50 89 TRP A C 1
ATOM 731 O O . TRP A 1 89 ? 5.677 -23.746 -4.998 1.00 87.50 89 TRP A O 1
ATOM 741 N N . TRP A 1 90 ? 5.921 -25.412 -3.511 1.00 91.06 90 TRP A N 1
ATOM 742 C CA . TRP A 1 90 ? 4.493 -25.693 -3.337 1.00 91.06 90 TRP A CA 1
ATOM 743 C C . TRP A 1 90 ? 3.683 -24.465 -2.893 1.00 91.06 90 TRP A C 1
ATOM 745 O O . TRP A 1 90 ? 2.534 -24.282 -3.301 1.00 91.06 90 TRP A O 1
ATOM 755 N N . SER A 1 91 ? 4.263 -23.605 -2.051 1.00 89.50 91 SER A N 1
ATOM 756 C CA . SER A 1 91 ? 3.577 -22.417 -1.537 1.00 89.50 91 SER A CA 1
ATOM 757 C C . SER A 1 91 ? 3.468 -21.281 -2.559 1.00 89.50 91 SER A C 1
ATOM 759 O O . SER A 1 91 ? 2.662 -20.369 -2.368 1.00 89.50 91 SER A O 1
ATOM 761 N N . ARG A 1 92 ? 4.238 -21.337 -3.654 1.00 88.75 92 ARG A N 1
ATOM 762 C CA . ARG A 1 92 ? 4.181 -20.362 -4.753 1.00 88.75 92 ARG A CA 1
ATOM 763 C C . ARG A 1 92 ? 3.100 -20.663 -5.784 1.00 88.75 92 ARG A C 1
ATOM 765 O O . ARG A 1 92 ? 2.884 -19.824 -6.655 1.00 88.75 92 ARG A O 1
ATOM 772 N N . ASP A 1 93 ? 2.419 -21.796 -5.675 1.00 90.06 93 ASP A N 1
ATOM 773 C CA . ASP A 1 93 ? 1.279 -22.099 -6.532 1.00 90.06 93 ASP A CA 1
ATOM 774 C C . ASP A 1 93 ? 0.149 -21.087 -6.324 1.00 90.06 93 ASP A C 1
ATOM 776 O O . ASP A 1 93 ? -0.104 -20.600 -5.213 1.00 90.06 93 ASP A O 1
ATOM 780 N N . GLU A 1 94 ? -0.552 -20.785 -7.412 1.00 91.81 94 GLU A N 1
ATOM 781 C CA . GLU A 1 94 ? -1.685 -19.870 -7.408 1.00 91.81 94 GLU A CA 1
ATOM 782 C C . GLU A 1 94 ? -2.942 -20.526 -6.825 1.00 91.81 94 GLU A C 1
ATOM 784 O O . GLU A 1 94 ? -3.259 -21.687 -7.087 1.00 91.81 94 GLU A O 1
ATOM 789 N N . VAL A 1 95 ? -3.696 -19.753 -6.047 1.00 91.50 95 VAL A N 1
ATOM 790 C CA . VAL A 1 95 ? -5.041 -20.107 -5.598 1.00 91.50 95 VAL A CA 1
ATOM 791 C C . VAL A 1 95 ? -6.025 -19.613 -6.649 1.00 91.50 95 VAL A C 1
ATOM 793 O O . VAL A 1 95 ? -6.198 -18.405 -6.832 1.00 91.50 95 VAL A O 1
ATOM 796 N N . ILE A 1 96 ? -6.660 -20.553 -7.345 1.00 90.31 96 ILE A N 1
ATOM 797 C CA . ILE A 1 96 ? -7.618 -20.276 -8.415 1.00 90.31 96 ILE A CA 1
ATOM 798 C C . ILE A 1 96 ? -9.030 -20.531 -7.885 1.00 90.31 96 ILE A C 1
ATOM 800 O O . ILE A 1 96 ? -9.333 -21.627 -7.425 1.00 90.31 96 ILE A O 1
ATOM 804 N N . ILE A 1 97 ? -9.892 -19.517 -7.955 1.00 89.12 97 ILE A N 1
ATOM 805 C CA . ILE A 1 97 ? -11.307 -19.595 -7.569 1.00 89.12 97 ILE A CA 1
ATOM 806 C C . ILE A 1 97 ? -12.117 -19.043 -8.738 1.00 89.12 97 ILE A C 1
ATOM 808 O O . ILE A 1 97 ? -11.833 -17.942 -9.218 1.00 89.12 97 ILE A O 1
ATOM 812 N N . ASN A 1 98 ? -13.103 -19.807 -9.215 1.00 88.62 98 ASN A N 1
ATOM 813 C CA . ASN A 1 98 ? -13.933 -19.468 -10.380 1.00 88.62 98 ASN A CA 1
ATOM 814 C C . ASN A 1 98 ? -13.103 -19.098 -11.627 1.00 88.62 98 ASN A C 1
ATOM 816 O O . ASN A 1 98 ? -13.367 -18.102 -12.296 1.00 88.62 98 ASN A O 1
ATOM 820 N N . GLY A 1 99 ? -12.034 -19.858 -11.898 1.00 84.25 99 GLY A N 1
ATOM 821 C CA . GLY A 1 99 ? -11.141 -19.632 -13.043 1.00 84.25 99 GLY A CA 1
ATOM 822 C C . GLY A 1 99 ? -10.252 -18.384 -12.944 1.00 84.25 99 GLY A C 1
ATOM 823 O O . GLY A 1 99 ? -9.482 -18.106 -13.861 1.00 84.25 99 GLY A O 1
ATOM 824 N N . GLN A 1 100 ? -10.311 -17.630 -11.842 1.00 84.50 100 GLN A N 1
ATOM 825 C CA . GLN A 1 100 ? -9.469 -16.457 -11.614 1.00 84.50 100 GLN A CA 1
ATOM 826 C C . GLN A 1 100 ? -8.433 -16.726 -10.526 1.00 84.50 100 GLN A C 1
ATOM 828 O O . GLN A 1 100 ? -8.724 -17.362 -9.520 1.00 84.50 100 GLN A O 1
ATOM 833 N N . SER A 1 101 ? -7.222 -16.202 -10.706 1.00 87.25 101 SER A N 1
ATOM 834 C CA . SER A 1 101 ? -6.159 -16.270 -9.695 1.00 87.25 101 SER A CA 1
ATOM 835 C C . SER A 1 101 ? -6.335 -15.191 -8.623 1.00 87.25 101 SER A C 1
ATOM 837 O O . SER A 1 101 ? -6.419 -14.000 -8.946 1.00 87.25 101 SER A O 1
ATOM 839 N N . TRP A 1 102 ? -6.349 -15.606 -7.354 1.00 87.88 102 TRP A N 1
ATOM 840 C CA . TRP A 1 102 ? -6.538 -14.753 -6.170 1.00 87.88 102 TRP A CA 1
ATOM 841 C C . TRP A 1 102 ? -5.238 -14.447 -5.410 1.00 87.88 102 TRP A C 1
ATOM 843 O O . TRP A 1 102 ? -5.248 -13.765 -4.378 1.00 87.88 102 TRP A O 1
ATOM 853 N N . GLY A 1 103 ? -4.102 -14.879 -5.954 1.00 90.00 103 GLY A N 1
ATOM 854 C CA . GLY A 1 103 ? -2.789 -14.811 -5.317 1.00 90.00 103 GLY A CA 1
ATOM 855 C C . GLY A 1 103 ? -2.263 -16.198 -4.975 1.00 90.00 103 GLY A C 1
ATOM 856 O O . GLY A 1 103 ? -2.938 -17.199 -5.192 1.00 90.00 103 GLY A O 1
ATOM 857 N N . THR A 1 104 ? -1.044 -16.256 -4.462 1.00 93.31 104 THR A N 1
ATOM 858 C CA . THR A 1 104 ? -0.339 -17.511 -4.179 1.00 93.31 104 THR A CA 1
ATOM 859 C C . THR A 1 104 ? -0.661 -18.050 -2.781 1.00 93.31 104 THR A C 1
ATOM 861 O O . THR A 1 104 ? -1.138 -17.310 -1.914 1.00 93.31 104 THR A O 1
ATOM 864 N N . ARG A 1 105 ? -0.454 -19.353 -2.542 1.00 93.75 105 ARG A N 1
ATOM 865 C CA . ARG A 1 105 ? -0.780 -19.996 -1.250 1.00 93.75 105 ARG A CA 1
ATOM 866 C C . ARG A 1 105 ? -0.038 -19.351 -0.076 1.00 93.75 105 ARG A C 1
ATOM 868 O O . ARG A 1 105 ? -0.630 -19.146 0.980 1.00 93.75 105 ARG A O 1
ATOM 875 N N . ASP A 1 106 ? 1.226 -18.975 -0.262 1.00 92.38 106 ASP A N 1
ATOM 876 C CA . ASP A 1 106 ? 2.017 -18.227 0.725 1.00 92.38 106 ASP A CA 1
ATOM 877 C C . ASP A 1 106 ? 1.360 -16.896 1.135 1.00 92.38 106 ASP A C 1
ATOM 879 O O . ASP A 1 106 ? 1.295 -16.585 2.324 1.00 92.38 106 ASP A O 1
ATOM 883 N N . GLN A 1 107 ? 0.800 -16.143 0.185 1.00 94.19 107 GLN A N 1
ATOM 884 C CA . GLN A 1 107 ? 0.084 -14.897 0.455 1.00 94.19 107 GLN A CA 1
ATOM 885 C C . GLN A 1 107 ? -1.160 -15.125 1.313 1.00 94.19 107 GLN A C 1
ATOM 887 O O . GLN A 1 107 ? -1.440 -14.316 2.198 1.00 94.19 107 GLN A O 1
ATOM 892 N N . TRP A 1 108 ? -1.897 -16.209 1.064 1.00 94.81 108 TRP A N 1
ATOM 893 C CA . TRP A 1 108 ? -3.066 -16.578 1.861 1.00 94.81 108 TRP A CA 1
ATOM 894 C C . TRP A 1 108 ? -2.675 -17.017 3.266 1.00 94.81 108 TRP A C 1
ATOM 896 O O . TRP A 1 108 ? -3.225 -16.494 4.228 1.00 94.81 108 TRP A O 1
ATOM 906 N N . MET A 1 109 ? -1.698 -17.915 3.403 1.00 93.88 109 MET A N 1
ATOM 907 C CA . MET A 1 109 ? -1.244 -18.390 4.714 1.00 93.88 109 MET A CA 1
ATOM 908 C C . MET A 1 109 ? -0.733 -17.238 5.583 1.00 93.88 109 MET A C 1
ATOM 910 O O . MET A 1 109 ? -1.198 -17.057 6.706 1.00 93.88 109 MET A O 1
ATOM 914 N N . VAL A 1 110 ? 0.173 -16.413 5.048 1.00 93.31 110 VAL A N 1
ATOM 915 C CA . VAL A 1 110 ? 0.725 -15.258 5.773 1.00 93.31 110 VAL A CA 1
ATOM 916 C C . VAL A 1 110 ? -0.353 -14.209 6.035 1.00 93.31 110 VAL A C 1
ATOM 918 O O . VAL A 1 110 ? -0.394 -13.639 7.123 1.00 93.31 110 VAL A O 1
ATOM 921 N N . GLY A 1 111 ? -1.240 -13.960 5.069 1.00 95.81 111 GLY A N 1
ATOM 922 C CA . GLY A 1 111 ? -2.358 -13.033 5.222 1.00 95.81 111 GLY A CA 1
ATOM 923 C C . GLY A 1 111 ? -3.325 -13.451 6.328 1.00 95.81 111 GLY A C 1
ATOM 924 O O . GLY A 1 111 ? -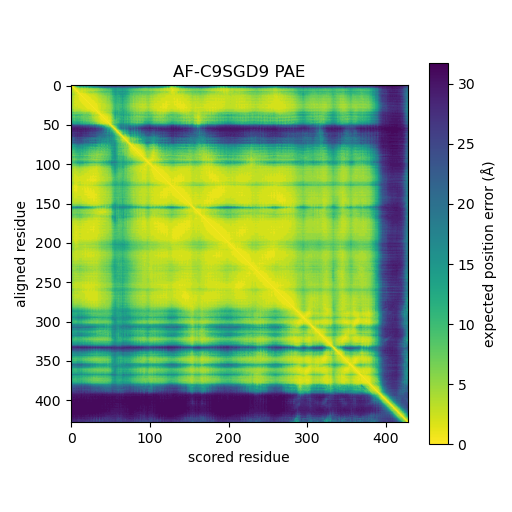3.665 -12.627 7.170 1.00 95.81 111 GLY A O 1
ATOM 925 N N . MET A 1 112 ? -3.713 -14.727 6.373 1.00 96.75 112 MET A N 1
ATOM 926 C CA . MET A 1 112 ? -4.583 -15.276 7.418 1.00 96.75 112 MET A CA 1
ATOM 927 C C . MET A 1 112 ? -3.896 -15.267 8.780 1.00 96.75 112 MET A C 1
ATOM 929 O O . MET A 1 112 ? -4.490 -14.798 9.743 1.00 96.75 112 MET A O 1
ATOM 933 N N . ALA A 1 113 ? -2.638 -15.710 8.861 1.00 96.44 113 ALA A N 1
ATOM 934 C CA . ALA A 1 113 ? -1.876 -15.673 10.107 1.00 96.44 113 ALA A CA 1
ATOM 935 C C . ALA A 1 113 ? -1.741 -14.237 10.639 1.00 96.44 113 ALA A C 1
ATOM 937 O O . ALA A 1 113 ? -1.974 -13.988 11.821 1.00 96.44 113 ALA A O 1
ATOM 938 N N . SER A 1 114 ? -1.455 -13.277 9.753 1.00 96.75 114 SER A N 1
ATOM 939 C CA . SER A 1 114 ? -1.410 -11.854 10.103 1.00 96.75 114 SER A CA 1
ATOM 940 C C . SER A 1 114 ? -2.775 -11.356 10.565 1.00 96.75 114 SER A C 1
ATOM 942 O O . SER A 1 114 ? -2.854 -10.677 11.580 1.00 96.75 114 SER A O 1
ATOM 944 N N . MET A 1 115 ? -3.857 -11.707 9.864 1.00 97.94 115 MET A N 1
ATOM 945 C CA . MET A 1 115 ? -5.211 -11.299 10.240 1.00 97.94 115 MET A CA 1
ATOM 946 C C . MET A 1 115 ? -5.601 -11.839 11.617 1.00 97.94 115 MET A C 1
ATOM 948 O O . MET A 1 115 ? -6.064 -11.074 12.457 1.00 97.94 115 MET A O 1
ATOM 952 N N . ILE A 1 116 ? -5.375 -13.131 11.870 1.00 98.25 116 ILE A N 1
ATOM 953 C CA . ILE A 1 116 ? -5.650 -13.770 13.161 1.00 98.25 116 ILE A CA 1
ATOM 954 C C . ILE A 1 116 ? -4.862 -13.064 14.263 1.00 98.25 116 ILE A C 1
ATOM 956 O O . ILE A 1 116 ? -5.445 -12.668 15.268 1.00 98.25 116 ILE A O 1
ATOM 960 N N . TRP A 1 117 ? -3.564 -12.832 14.059 1.00 98.06 117 TRP A N 1
ATOM 961 C CA . TRP A 1 117 ? -2.738 -12.138 15.042 1.00 98.06 117 TRP A CA 1
ATOM 962 C C . TRP A 1 117 ? -3.215 -10.704 15.307 1.00 98.06 117 TRP A C 1
ATOM 964 O O . TRP A 1 117 ? -3.357 -10.306 16.462 1.00 98.06 117 TRP A O 1
ATOM 974 N N . MET A 1 118 ? -3.548 -9.940 14.262 1.00 98.38 118 MET A N 1
ATOM 975 C CA . MET A 1 118 ? -4.087 -8.590 14.436 1.00 98.38 118 MET A CA 1
ATOM 976 C C . MET A 1 118 ? -5.440 -8.603 15.149 1.00 98.38 118 MET A C 1
ATOM 978 O O . MET A 1 118 ? -5.681 -7.715 15.958 1.00 98.38 118 MET A O 1
ATOM 982 N N . LEU A 1 119 ? -6.297 -9.605 14.925 1.00 98.19 119 LEU A N 1
ATOM 983 C CA . LEU A 1 119 ? -7.559 -9.762 15.657 1.00 98.19 119 LEU A CA 1
ATOM 984 C C . LEU A 1 119 ? -7.334 -10.124 17.127 1.00 98.19 119 LEU A C 1
ATOM 986 O O . LEU A 1 119 ? -8.011 -9.569 17.989 1.00 98.19 119 LEU A O 1
ATOM 990 N N . VAL A 1 120 ? -6.353 -10.977 17.432 1.00 98.25 120 VAL A N 1
ATOM 991 C CA . VAL A 1 120 ? -5.950 -11.262 18.818 1.00 98.25 120 VAL A CA 1
ATOM 992 C C . VAL A 1 120 ? -5.522 -9.973 19.511 1.00 98.25 120 VAL A C 1
ATOM 994 O O . VAL A 1 120 ? -6.030 -9.666 20.584 1.00 98.25 120 VAL A O 1
ATOM 997 N N . LEU A 1 121 ? -4.674 -9.160 18.875 1.00 98.19 121 LEU A N 1
ATOM 998 C CA . LEU A 1 121 ? -4.303 -7.842 19.400 1.00 98.19 121 LEU A CA 1
ATOM 999 C C . LEU A 1 121 ? -5.500 -6.874 19.481 1.00 98.19 121 LEU A C 1
ATOM 1001 O O . LEU A 1 121 ? -5.486 -5.956 20.303 1.00 98.19 121 LEU A O 1
ATOM 1005 N N . CYS A 1 122 ? -6.535 -7.063 18.654 1.00 98.06 122 CYS A N 1
ATOM 1006 C CA . CYS A 1 122 ? -7.767 -6.281 18.736 1.00 98.06 122 CYS A CA 1
ATOM 1007 C C . CYS A 1 122 ? -8.595 -6.593 19.994 1.00 98.06 122 CYS A C 1
ATOM 1009 O O . CYS A 1 122 ? -9.200 -5.683 20.557 1.00 98.06 122 CYS A O 1
ATOM 1011 N N . ILE A 1 123 ? -8.617 -7.860 20.414 1.00 97.12 123 ILE A N 1
ATOM 1012 C CA . ILE A 1 123 ? -9.501 -8.400 21.463 1.00 97.12 123 ILE A CA 1
ATOM 1013 C C . ILE A 1 123 ? -8.795 -8.479 22.823 1.00 97.12 123 ILE A C 1
ATOM 1015 O O . ILE A 1 123 ? -9.405 -8.270 23.871 1.00 97.12 123 ILE A O 1
ATOM 1019 N N . ALA A 1 124 ? -7.501 -8.796 22.832 1.00 96.75 124 ALA A N 1
ATOM 1020 C CA . ALA A 1 124 ? -6.763 -9.045 24.060 1.00 96.75 124 ALA A CA 1
ATOM 1021 C C . ALA A 1 124 ? -6.792 -7.822 24.992 1.00 96.75 124 ALA A C 1
ATOM 1023 O O . ALA A 1 124 ? -6.481 -6.690 24.608 1.00 96.75 124 ALA A O 1
ATOM 1024 N N . GLY A 1 125 ? -7.194 -8.065 26.242 1.00 94.44 125 GLY A N 1
ATOM 1025 C CA . GLY A 1 125 ? -7.262 -7.041 27.281 1.00 94.44 125 GLY A CA 1
ATOM 1026 C C . GLY A 1 125 ? -8.332 -5.964 27.071 1.00 94.44 125 GLY A C 1
ATOM 1027 O O . GLY A 1 125 ? -8.221 -4.913 27.695 1.00 94.44 125 GLY A O 1
ATOM 1028 N N . THR A 1 126 ? -9.338 -6.174 26.208 1.00 95.81 126 THR A N 1
ATOM 1029 C CA . THR A 1 126 ? -10.487 -5.248 26.095 1.00 95.81 126 THR A CA 1
ATOM 1030 C C . THR A 1 126 ? -11.621 -5.564 27.069 1.00 95.81 126 THR A C 1
ATOM 1032 O O . THR A 1 126 ? -12.511 -4.739 27.246 1.00 95.81 126 THR A O 1
ATOM 1035 N N . GLY A 1 127 ? -11.628 -6.761 27.669 1.00 94.12 127 GLY A N 1
ATOM 1036 C CA . GLY A 1 127 ? -12.739 -7.226 28.505 1.00 94.12 127 GLY A CA 1
ATOM 1037 C C . GLY A 1 127 ? -14.074 -7.157 27.756 1.00 94.12 127 GLY A C 1
ATOM 1038 O O . GLY A 1 127 ? -14.128 -7.461 26.564 1.00 94.12 127 GLY A O 1
ATOM 1039 N N . GLU A 1 128 ? -15.120 -6.696 28.441 1.00 95.00 128 GLU A N 1
ATOM 1040 C CA . GLU A 1 128 ? -16.458 -6.479 27.871 1.00 95.00 128 GLU A CA 1
ATOM 1041 C C . GLU A 1 128 ? -16.621 -5.096 27.202 1.00 95.00 128 GLU A C 1
ATOM 1043 O O . GLU A 1 128 ? -17.709 -4.751 26.748 1.00 95.00 128 GLU A O 1
ATOM 1048 N N . ASP A 1 129 ? -15.576 -4.267 27.115 1.00 97.06 129 ASP A N 1
ATOM 1049 C CA . ASP A 1 129 ? -15.687 -2.888 26.626 1.00 97.06 129 ASP A CA 1
ATOM 1050 C C . ASP A 1 129 ? -15.779 -2.814 25.092 1.00 97.06 129 ASP A C 1
ATOM 1052 O O . ASP A 1 129 ? -14.777 -2.847 24.364 1.00 97.06 129 ASP A O 1
ATOM 1056 N N . TYR A 1 130 ? -17.007 -2.660 24.587 1.00 97.44 130 TYR A N 1
ATOM 1057 C CA . TYR A 1 130 ? -17.288 -2.615 23.151 1.00 97.44 130 TYR A CA 1
ATOM 1058 C C . TYR A 1 130 ? -16.514 -1.501 22.433 1.00 97.44 130 TYR A C 1
ATOM 1060 O O . TYR A 1 130 ? -15.997 -1.680 21.325 1.00 97.44 130 TYR A O 1
ATOM 1068 N N . LEU A 1 131 ? -16.428 -0.320 23.052 1.00 97.25 131 LEU A N 1
ATOM 1069 C CA . LEU A 1 131 ? -15.776 0.837 22.443 1.00 97.25 131 LEU A CA 1
ATOM 1070 C C . LEU A 1 131 ? -14.253 0.740 22.534 1.00 97.25 131 LEU A C 1
ATOM 1072 O O . LEU A 1 131 ? -13.564 1.343 21.711 1.00 97.25 131 LEU A O 1
ATOM 1076 N N . HIS A 1 132 ? -13.705 0.010 23.505 1.00 97.81 132 HIS A N 1
ATOM 1077 C CA . HIS A 1 132 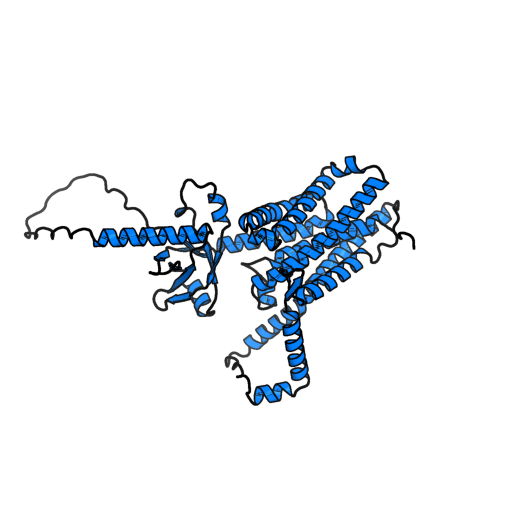? -12.278 -0.306 23.536 1.00 97.81 132 HIS A CA 1
ATOM 1078 C C . HIS A 1 132 ? -11.890 -1.214 22.375 1.00 97.81 132 HIS A C 1
ATOM 1080 O O . HIS A 1 132 ? -10.999 -0.841 21.610 1.00 97.81 132 HIS A O 1
ATOM 1086 N N . PHE A 1 133 ? -12.612 -2.322 22.182 1.00 98.00 133 PHE A N 1
ATOM 1087 C CA . PHE A 1 133 ? -12.437 -3.215 21.033 1.00 98.00 133 PHE A CA 1
ATOM 1088 C C . PHE A 1 133 ? -12.590 -2.466 19.700 1.00 98.00 133 PHE A C 1
ATOM 1090 O O . PHE A 1 133 ? -11.705 -2.508 18.843 1.00 98.00 133 PHE A O 1
ATOM 1097 N N . THR A 1 134 ? -13.652 -1.667 19.562 1.00 98.06 134 THR A N 1
ATOM 1098 C CA . THR A 1 134 ? -13.910 -0.880 18.345 1.00 98.06 134 THR A CA 1
ATOM 1099 C C . THR A 1 134 ? -12.767 0.090 18.027 1.00 98.06 134 THR A C 1
ATOM 1101 O O . THR A 1 134 ? -12.318 0.188 16.882 1.00 98.06 134 THR A O 1
ATOM 1104 N N . LYS A 1 135 ? -12.251 0.808 19.034 1.00 98.06 135 LYS A N 1
ATOM 1105 C CA . LYS A 1 135 ? -11.105 1.716 18.858 1.00 98.06 135 LYS A CA 1
ATOM 1106 C C . LYS A 1 135 ? -9.832 0.952 18.502 1.00 98.06 135 LYS A C 1
ATOM 1108 O O . LYS A 1 135 ? -9.078 1.418 17.650 1.00 98.06 135 LYS A O 1
ATOM 1113 N N . ARG A 1 136 ? -9.623 -0.229 19.090 1.00 97.94 136 ARG A N 1
ATOM 1114 C CA . ARG A 1 136 ? -8.452 -1.073 18.835 1.00 97.94 136 ARG A CA 1
ATOM 1115 C C . ARG A 1 136 ? -8.325 -1.465 17.366 1.00 97.94 136 ARG A C 1
ATOM 1117 O O . ARG A 1 136 ? -7.229 -1.353 16.825 1.00 97.94 136 ARG A O 1
ATOM 1124 N N . LEU A 1 137 ? -9.436 -1.823 16.716 1.00 98.69 137 LEU A N 1
ATOM 1125 C CA . LEU A 1 137 ? -9.475 -2.144 15.283 1.00 98.69 137 LEU A CA 1
ATOM 1126 C C . LEU A 1 137 ? -8.878 -1.012 14.425 1.00 98.69 137 LEU A C 1
ATOM 1128 O O . LEU A 1 137 ? -7.987 -1.248 13.610 1.00 98.69 137 LEU A O 1
ATOM 1132 N N . GLY A 1 138 ? -9.316 0.231 14.653 1.00 98.25 138 GLY A N 1
ATOM 1133 C CA . GLY A 1 138 ? -8.819 1.406 13.926 1.00 98.25 138 GLY A CA 1
ATOM 1134 C C . GLY A 1 138 ? -7.374 1.767 14.286 1.00 98.25 138 GLY A C 1
ATOM 1135 O O . GLY A 1 138 ? -6.569 2.082 13.406 1.00 98.25 138 GLY A O 1
ATOM 1136 N N . THR A 1 139 ? -7.013 1.675 15.568 1.00 98.38 139 THR A N 1
ATOM 1137 C CA . THR A 1 139 ? -5.647 1.929 16.046 1.00 98.38 139 THR A CA 1
ATOM 1138 C C . THR A 1 139 ? -4.642 0.954 15.432 1.00 98.38 139 THR A C 1
ATOM 1140 O O . THR A 1 139 ? -3.616 1.387 14.918 1.00 98.38 139 THR A O 1
ATOM 1143 N N . ILE A 1 140 ? -4.938 -0.348 15.420 1.00 98.62 140 ILE A N 1
ATOM 1144 C CA . ILE A 1 140 ? -4.048 -1.358 14.832 1.00 98.62 140 ILE A CA 1
ATOM 1145 C C . ILE A 1 140 ? -3.966 -1.189 13.314 1.00 98.62 140 ILE A C 1
ATOM 1147 O O . ILE A 1 140 ? -2.867 -1.177 12.764 1.00 98.62 140 ILE A O 1
ATOM 1151 N N . ALA A 1 141 ? -5.097 -0.980 12.634 1.00 98.50 141 ALA A N 1
ATOM 1152 C CA . ALA A 1 141 ? -5.109 -0.756 11.190 1.00 98.50 141 ALA A CA 1
ATOM 1153 C C . ALA A 1 141 ? -4.236 0.445 10.779 1.00 98.50 141 ALA A C 1
ATOM 1155 O O . ALA A 1 141 ? -3.432 0.349 9.851 1.00 98.50 141 ALA A O 1
ATOM 1156 N N . THR A 1 142 ? -4.351 1.567 11.494 1.00 98.00 142 THR A N 1
ATOM 1157 C CA . THR A 1 142 ? -3.558 2.774 11.211 1.00 98.00 142 THR A CA 1
ATOM 1158 C C . THR A 1 142 ? -2.090 2.638 11.620 1.00 98.00 142 THR A C 1
ATOM 1160 O O . THR A 1 142 ? -1.225 3.180 10.932 1.00 98.00 142 THR A O 1
ATOM 1163 N N . ALA A 1 143 ? -1.778 1.860 12.660 1.00 98.12 143 ALA A N 1
ATOM 1164 C CA . ALA A 1 143 ? -0.403 1.557 13.059 1.00 98.12 143 ALA A CA 1
ATOM 1165 C C . ALA A 1 143 ? 0.382 0.783 11.981 1.00 98.12 143 ALA A C 1
ATOM 1167 O O . ALA A 1 143 ? 1.606 0.902 11.917 1.00 98.12 143 ALA A O 1
ATOM 1168 N N . LEU A 1 144 ? -0.309 0.039 11.108 1.00 98.06 144 LEU A N 1
ATOM 1169 C CA . LEU A 1 144 ? 0.280 -0.710 9.990 1.00 98.06 144 LEU A CA 1
ATOM 1170 C C . LEU A 1 144 ? 0.519 0.139 8.723 1.00 98.06 144 LEU A C 1
ATOM 1172 O O . LEU A 1 144 ? 1.213 -0.309 7.807 1.00 98.06 144 LEU A O 1
ATOM 1176 N N . MET A 1 145 ? 0.001 1.372 8.657 1.00 96.31 145 MET A N 1
ATOM 1177 C CA . MET A 1 145 ? 0.126 2.247 7.479 1.00 96.31 145 MET A CA 1
ATOM 1178 C C . MET A 1 145 ? 1.578 2.562 7.068 1.00 96.31 145 MET A C 1
ATOM 1180 O O . MET A 1 145 ? 1.856 2.510 5.869 1.00 96.31 145 MET A O 1
ATOM 1184 N N . PRO A 1 146 ? 2.541 2.819 7.979 1.00 96.25 146 PRO A N 1
ATOM 1185 C CA . PRO A 1 146 ? 3.944 2.982 7.592 1.00 96.25 146 PRO A CA 1
ATOM 1186 C C . PRO A 1 146 ? 4.478 1.799 6.775 1.00 96.25 146 PRO A C 1
ATOM 1188 O O . PRO A 1 146 ? 5.127 1.995 5.750 1.00 96.25 146 PRO A O 1
ATOM 1191 N N . PHE A 1 147 ? 4.146 0.568 7.174 1.00 96.19 147 PHE A N 1
ATOM 1192 C CA . PHE A 1 147 ? 4.572 -0.650 6.480 1.00 96.19 147 PHE A CA 1
ATOM 1193 C C . PHE A 1 147 ? 3.877 -0.816 5.131 1.00 96.19 147 PHE A C 1
ATOM 1195 O O . PHE A 1 147 ? 4.513 -1.219 4.156 1.00 96.19 147 PHE A O 1
ATOM 1202 N N . GLN A 1 148 ? 2.598 -0.443 5.049 1.00 96.31 148 GLN A N 1
ATOM 1203 C CA . GLN A 1 148 ? 1.850 -0.437 3.793 1.00 96.31 148 GLN A CA 1
ATOM 1204 C C . GLN A 1 148 ? 2.548 0.410 2.721 1.00 96.31 148 GLN A C 1
ATOM 1206 O O . GLN A 1 148 ? 2.620 -0.005 1.563 1.00 96.31 148 GLN A O 1
ATOM 1211 N N . TYR A 1 149 ? 3.109 1.556 3.115 1.00 94.06 149 TYR A N 1
ATOM 1212 C CA . TYR A 1 149 ? 3.851 2.456 2.232 1.00 94.06 149 TYR A CA 1
ATOM 1213 C C . TYR A 1 149 ? 5.300 1.999 2.014 1.00 94.06 149 TYR A C 1
ATOM 1215 O O . TYR A 1 149 ? 5.809 2.059 0.895 1.00 94.06 149 TYR A O 1
ATOM 1223 N N . LEU A 1 150 ? 5.952 1.455 3.044 1.00 94.38 150 LEU A N 1
ATOM 1224 C CA . LEU A 1 150 ? 7.306 0.902 2.946 1.00 94.38 150 LEU A CA 1
ATOM 1225 C C . LEU A 1 150 ? 7.406 -0.224 1.896 1.00 94.38 150 LEU A C 1
ATOM 1227 O O . LEU A 1 150 ? 8.418 -0.347 1.207 1.00 94.38 150 LEU A O 1
ATOM 1231 N N . LEU A 1 151 ? 6.345 -1.023 1.736 1.00 94.50 151 LEU A N 1
ATOM 1232 C CA . LEU A 1 151 ? 6.282 -2.125 0.770 1.00 94.50 151 LEU A CA 1
ATOM 1233 C C . LEU A 1 151 ? 6.192 -1.681 -0.704 1.00 94.50 151 LEU A C 1
ATOM 1235 O O . LEU A 1 151 ? 6.406 -2.519 -1.581 1.00 94.50 151 LEU A O 1
ATOM 1239 N N . ILE A 1 152 ? 5.894 -0.404 -0.992 1.00 91.25 152 ILE A N 1
ATOM 1240 C CA . ILE A 1 152 ? 5.742 0.119 -2.369 1.00 91.25 152 ILE A CA 1
ATOM 1241 C C . ILE A 1 152 ? 6.833 1.092 -2.804 1.00 91.25 152 ILE A C 1
ATOM 1243 O O . ILE A 1 152 ? 6.807 1.581 -3.938 1.00 91.25 152 ILE A O 1
ATOM 1247 N N . LEU A 1 153 ? 7.814 1.369 -1.942 1.00 91.06 153 LEU A N 1
ATOM 1248 C CA . LEU A 1 153 ? 8.941 2.217 -2.324 1.00 91.06 153 LEU A CA 1
ATOM 1249 C C . LEU A 1 153 ? 9.719 1.520 -3.450 1.00 91.06 153 LEU A C 1
ATOM 1251 O O . LEU A 1 153 ? 10.148 0.372 -3.288 1.00 91.06 153 LEU A O 1
ATOM 1255 N N . LYS A 1 154 ? 9.889 2.188 -4.601 1.00 84.81 154 LYS A N 1
ATOM 1256 C CA . LYS A 1 154 ? 10.632 1.616 -5.747 1.00 84.81 154 LYS A CA 1
ATOM 1257 C C . LYS A 1 154 ? 12.061 2.135 -5.813 1.00 84.81 154 LYS A C 1
ATOM 1259 O O . LYS A 1 154 ? 12.935 1.402 -6.263 1.00 84.81 154 LYS A O 1
ATOM 1264 N N . SER A 1 155 ? 12.303 3.385 -5.421 1.00 78.81 155 SER A N 1
ATOM 1265 C CA . SER A 1 155 ? 13.586 4.052 -5.664 1.00 78.81 155 SER A CA 1
ATOM 1266 C C . SER A 1 155 ? 14.545 3.946 -4.491 1.00 78.81 155 SER A C 1
ATOM 1268 O O . SER A 1 155 ? 15.739 3.733 -4.711 1.00 78.81 155 SER A O 1
ATOM 1270 N N . PHE A 1 156 ? 14.027 4.040 -3.268 1.00 79.81 156 PHE A N 1
ATOM 1271 C CA . PHE A 1 156 ? 14.734 3.678 -2.044 1.00 79.81 156 PHE A CA 1
ATOM 1272 C C . PHE A 1 156 ? 13.904 2.617 -1.330 1.00 79.81 156 PHE A C 1
ATOM 1274 O O . PHE A 1 156 ? 12.942 2.930 -0.640 1.00 79.81 156 PHE A O 1
ATOM 1281 N N . SER A 1 157 ? 14.242 1.347 -1.553 1.00 84.94 157 SER A N 1
ATOM 1282 C CA . SER A 1 157 ? 13.498 0.215 -1.001 1.00 84.94 157 SER A CA 1
ATOM 1283 C C . SER A 1 157 ? 14.380 -0.574 -0.031 1.00 84.94 157 SER A C 1
ATOM 1285 O O . SER A 1 157 ? 15.017 -1.552 -0.437 1.00 84.94 157 SER A O 1
ATOM 1287 N N . PRO A 1 158 ? 14.448 -0.166 1.253 1.00 86.88 158 PRO A N 1
ATOM 1288 C CA . PRO A 1 158 ? 15.197 -0.890 2.277 1.00 86.88 158 PRO A CA 1
ATOM 1289 C C . PRO A 1 158 ? 14.797 -2.358 2.343 1.00 86.88 158 PRO A C 1
ATOM 1291 O O . PRO A 1 158 ? 15.654 -3.228 2.426 1.00 86.88 158 PRO A O 1
ATOM 1294 N N . LEU A 1 159 ? 13.499 -2.649 2.225 1.00 88.62 159 LEU A N 1
ATOM 1295 C CA . LEU A 1 159 ? 13.004 -4.020 2.252 1.00 88.62 159 LEU A CA 1
ATOM 1296 C C . LEU A 1 159 ? 13.479 -4.827 1.042 1.00 88.62 159 LEU A C 1
ATOM 1298 O O . LEU A 1 159 ? 13.823 -5.995 1.196 1.00 88.62 159 LEU A O 1
ATOM 1302 N N . ALA A 1 160 ? 13.559 -4.228 -0.151 1.00 87.06 160 ALA A N 1
ATOM 1303 C CA . ALA A 1 160 ? 14.037 -4.947 -1.332 1.00 87.06 160 ALA A CA 1
ATOM 1304 C C . ALA A 1 160 ? 15.505 -5.346 -1.153 1.00 87.06 160 ALA A C 1
ATOM 1306 O O . ALA A 1 160 ? 15.901 -6.447 -1.528 1.00 87.06 160 ALA A O 1
ATOM 1307 N N . TRP A 1 161 ? 16.285 -4.474 -0.509 1.00 87.06 161 TRP A N 1
ATOM 1308 C CA . TRP A 1 161 ? 17.662 -4.755 -0.122 1.00 87.06 161 TRP A CA 1
ATOM 1309 C C . TRP A 1 161 ? 17.755 -5.842 0.960 1.00 87.06 161 TRP A C 1
ATOM 1311 O O . TRP A 1 161 ? 18.479 -6.817 0.767 1.00 87.06 161 TRP A O 1
ATOM 1321 N N . VAL A 1 162 ? 16.979 -5.736 2.047 1.00 87.50 162 VAL A N 1
ATOM 1322 C CA . VAL A 1 162 ? 16.969 -6.721 3.147 1.00 87.50 162 VAL A CA 1
ATOM 1323 C C . VAL A 1 162 ? 16.622 -8.122 2.638 1.00 87.50 162 VAL A C 1
ATOM 1325 O O . VAL A 1 162 ? 17.346 -9.085 2.889 1.00 87.50 162 VAL A O 1
ATOM 1328 N N . PHE A 1 163 ? 15.546 -8.243 1.862 1.00 86.31 163 PHE A N 1
ATOM 1329 C CA . PHE A 1 163 ? 15.083 -9.528 1.339 1.00 86.31 163 PHE A CA 1
ATOM 1330 C C . PHE A 1 163 ? 15.795 -9.959 0.047 1.00 86.31 163 PHE A C 1
ATOM 1332 O O . PHE A 1 163 ? 15.510 -11.045 -0.456 1.00 86.31 163 PHE A O 1
ATOM 1339 N N . ASN A 1 164 ? 16.708 -9.139 -0.493 1.00 86.06 164 ASN A N 1
ATOM 1340 C CA . ASN A 1 164 ? 17.359 -9.330 -1.797 1.00 86.06 164 ASN A CA 1
ATOM 1341 C C . ASN A 1 164 ? 16.371 -9.738 -2.886 1.00 86.06 164 ASN A C 1
ATOM 1343 O O . ASN A 1 164 ? 16.454 -10.800 -3.506 1.00 86.06 164 ASN A O 1
ATOM 1347 N N . THR A 1 165 ? 15.375 -8.886 -3.058 1.00 87.38 165 THR A N 1
ATOM 1348 C CA . THR A 1 165 ? 14.268 -9.123 -3.965 1.00 87.38 165 THR A CA 1
ATOM 1349 C C . THR A 1 165 ? 13.933 -7.858 -4.739 1.00 87.38 165 THR A C 1
ATOM 1351 O O . THR A 1 165 ? 14.484 -6.789 -4.488 1.00 87.38 165 THR A O 1
ATOM 1354 N N . SER A 1 166 ? 13.040 -7.969 -5.715 1.00 85.81 166 SER A N 1
ATOM 1355 C CA . SER A 1 166 ? 12.556 -6.818 -6.469 1.00 85.81 166 SER A CA 1
ATOM 1356 C C . SER A 1 166 ? 11.401 -6.132 -5.740 1.00 85.81 166 SER A C 1
ATOM 1358 O O . SER A 1 166 ? 10.631 -6.763 -5.011 1.00 85.81 166 SER A O 1
ATOM 1360 N N . HIS A 1 167 ? 11.203 -4.841 -6.008 1.00 85.19 167 HIS A N 1
ATOM 1361 C CA . HIS A 1 167 ? 9.990 -4.143 -5.576 1.00 85.19 167 HIS A CA 1
ATOM 1362 C C . HIS A 1 167 ? 8.712 -4.875 -6.038 1.00 85.19 167 HIS A C 1
ATOM 1364 O O . HIS A 1 167 ? 7.726 -4.918 -5.313 1.00 85.19 167 HIS A O 1
ATOM 1370 N N . GLU A 1 168 ? 8.707 -5.480 -7.229 1.00 86.12 168 GLU A N 1
ATOM 1371 C CA . GLU A 1 168 ? 7.545 -6.226 -7.737 1.00 86.12 168 GLU A CA 1
ATOM 1372 C C . GLU A 1 168 ? 7.170 -7.396 -6.827 1.00 86.12 168 GLU A C 1
ATOM 1374 O O . GLU A 1 168 ? 5.987 -7.641 -6.573 1.00 86.12 168 GLU A O 1
ATOM 1379 N N . THR A 1 169 ? 8.185 -8.068 -6.281 1.00 88.19 169 THR A N 1
ATOM 1380 C CA . THR A 1 169 ? 8.006 -9.142 -5.312 1.00 88.19 169 THR A CA 1
ATOM 1381 C C . THR A 1 169 ? 7.430 -8.617 -3.998 1.00 88.19 169 THR A C 1
ATOM 1383 O O . THR A 1 169 ? 6.513 -9.241 -3.463 1.00 88.19 169 THR A O 1
ATOM 1386 N N . LEU A 1 170 ? 7.895 -7.461 -3.511 1.00 92.00 170 LEU A N 1
ATOM 1387 C CA . LEU A 1 170 ? 7.354 -6.810 -2.308 1.00 92.00 170 LEU A CA 1
ATOM 1388 C C . LEU A 1 170 ? 5.928 -6.297 -2.491 1.00 92.00 170 LEU A C 1
ATOM 1390 O O . LEU A 1 170 ? 5.102 -6.418 -1.589 1.00 92.00 170 LEU A O 1
ATOM 1394 N N . ASN A 1 171 ? 5.597 -5.806 -3.681 1.00 92.38 171 ASN A N 1
ATOM 1395 C CA . ASN A 1 171 ? 4.262 -5.318 -4.002 1.00 92.38 171 ASN A CA 1
ATOM 1396 C C . ASN A 1 171 ? 3.194 -6.430 -3.888 1.00 92.38 171 ASN A C 1
ATOM 1398 O O . ASN A 1 171 ? 2.002 -6.161 -3.735 1.00 92.38 171 ASN A O 1
ATOM 1402 N N . ARG A 1 172 ? 3.596 -7.709 -3.933 1.00 92.81 172 ARG A N 1
ATOM 1403 C CA . ARG A 1 172 ? 2.709 -8.837 -3.598 1.00 92.81 172 ARG A CA 1
ATOM 1404 C C . ARG A 1 172 ? 2.251 -8.781 -2.140 1.00 92.81 172 ARG A C 1
ATOM 1406 O O . ARG A 1 172 ? 1.070 -8.995 -1.874 1.00 92.81 172 ARG A O 1
ATOM 1413 N N . TRP A 1 173 ? 3.151 -8.434 -1.226 1.00 94.44 173 TRP A N 1
ATOM 1414 C CA . TRP A 1 173 ? 2.876 -8.295 0.203 1.00 94.44 173 TRP A CA 1
ATOM 1415 C C . TRP A 1 173 ? 2.119 -7.009 0.536 1.00 94.44 173 TRP A C 1
ATOM 1417 O O . TRP A 1 173 ? 1.243 -7.047 1.394 1.00 94.44 173 TRP A O 1
ATOM 1427 N N . HIS A 1 174 ? 2.337 -5.918 -0.209 1.00 95.38 174 HIS A N 1
ATOM 1428 C CA . HIS A 1 174 ? 1.516 -4.701 -0.102 1.00 95.38 174 HIS A CA 1
ATOM 1429 C C . HIS A 1 174 ? 0.017 -4.998 -0.277 1.00 95.38 174 HIS A C 1
ATOM 1431 O O . HIS A 1 174 ? -0.819 -4.474 0.455 1.00 95.38 174 HIS A O 1
ATOM 1437 N N . ARG A 1 175 ? -0.339 -5.888 -1.216 1.00 94.56 175 ARG A N 1
ATOM 1438 C CA . ARG A 1 175 ? -1.737 -6.309 -1.420 1.00 94.56 175 ARG A CA 1
ATOM 1439 C C . ARG A 1 175 ? -2.279 -7.149 -0.266 1.00 94.56 175 ARG A C 1
ATOM 1441 O O . ARG A 1 175 ? -3.458 -7.044 0.050 1.00 94.56 175 ARG A O 1
ATOM 1448 N N . VAL A 1 176 ? -1.448 -7.997 0.341 1.00 95.81 176 VAL A N 1
ATOM 1449 C CA . VAL A 1 176 ? -1.851 -8.810 1.501 1.00 95.81 176 VAL A CA 1
ATOM 1450 C C . VAL A 1 176 ? -2.122 -7.904 2.699 1.00 95.81 176 VAL A C 1
ATOM 1452 O O . VAL A 1 176 ? -3.198 -7.981 3.287 1.00 95.81 176 VAL A O 1
ATOM 1455 N N . LEU A 1 177 ? -1.198 -6.991 2.999 1.00 97.19 177 LEU A N 1
ATOM 1456 C CA . LEU A 1 177 ? -1.341 -6.051 4.106 1.00 97.19 177 LEU A CA 1
ATOM 1457 C C . LEU A 1 177 ? -2.514 -5.078 3.889 1.00 97.19 177 LEU A C 1
ATOM 1459 O O . LEU A 1 177 ? -3.273 -4.841 4.826 1.00 97.19 177 LEU A O 1
ATOM 1463 N N . ALA A 1 178 ? -2.753 -4.623 2.649 1.00 96.81 178 ALA A N 1
ATOM 1464 C CA . ALA A 1 178 ? -3.935 -3.828 2.296 1.00 96.81 178 ALA A CA 1
ATOM 1465 C C . ALA A 1 178 ? -5.243 -4.517 2.711 1.00 96.81 178 ALA A C 1
ATOM 1467 O O . ALA A 1 178 ? -6.128 -3.877 3.278 1.00 96.81 178 ALA A O 1
ATOM 1468 N N . ARG A 1 179 ? -5.365 -5.825 2.445 1.00 96.00 179 ARG A N 1
ATOM 1469 C CA . ARG A 1 179 ? -6.564 -6.611 2.776 1.00 96.00 179 ARG A CA 1
ATOM 1470 C C . ARG A 1 179 ? -6.750 -6.742 4.283 1.00 96.00 179 ARG A C 1
ATOM 1472 O O . ARG A 1 179 ? -7.868 -6.564 4.750 1.00 96.00 179 ARG A O 1
ATOM 1479 N N . VAL A 1 180 ? -5.671 -6.983 5.032 1.00 98.06 180 VAL A N 1
ATOM 1480 C CA . VAL A 1 180 ? -5.706 -7.031 6.506 1.00 98.06 180 VAL A CA 1
ATOM 1481 C C . VAL A 1 180 ? -6.166 -5.686 7.073 1.00 98.06 180 VAL A C 1
ATOM 1483 O O . VAL A 1 180 ? -7.136 -5.641 7.824 1.00 98.06 180 VAL A O 1
ATOM 1486 N N . ILE A 1 181 ? -5.539 -4.578 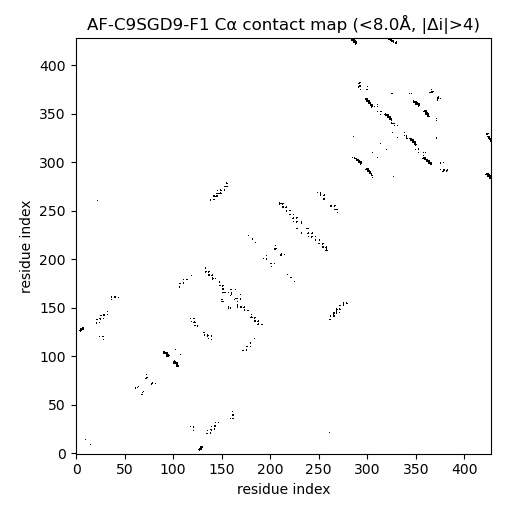6.658 1.00 98.25 181 ILE A N 1
ATOM 1487 C CA . ILE A 1 181 ? -5.915 -3.220 7.090 1.00 98.25 181 ILE A CA 1
ATOM 1488 C C . ILE A 1 181 ? -7.384 -2.937 6.757 1.00 98.25 181 ILE A C 1
ATOM 1490 O O . ILE A 1 181 ? -8.136 -2.468 7.607 1.00 98.25 181 ILE A O 1
ATOM 1494 N N . THR A 1 182 ? -7.812 -3.260 5.537 1.00 97.62 182 THR A N 1
ATOM 1495 C CA . THR A 1 182 ? -9.189 -3.017 5.087 1.00 97.62 182 THR A CA 1
ATOM 1496 C C . THR A 1 182 ? -10.193 -3.832 5.892 1.00 97.62 182 THR A C 1
ATOM 1498 O O . THR A 1 182 ? -11.196 -3.276 6.322 1.00 97.62 182 THR A O 1
ATOM 1501 N N . ALA A 1 183 ? -9.921 -5.112 6.161 1.00 98.25 183 ALA A N 1
ATOM 1502 C CA . ALA A 1 183 ? -10.798 -5.954 6.970 1.00 98.25 183 ALA A CA 1
ATOM 1503 C C . ALA A 1 183 ? -10.975 -5.394 8.392 1.00 98.25 183 ALA A C 1
ATOM 1505 O O . ALA A 1 183 ? -12.100 -5.287 8.876 1.00 98.25 183 ALA A O 1
ATOM 1506 N N . LEU A 1 184 ? -9.886 -4.954 9.033 1.00 98.69 184 LEU A N 1
ATOM 1507 C CA . LEU A 1 184 ? -9.951 -4.305 10.347 1.00 98.69 184 LEU A CA 1
ATOM 1508 C C . LEU A 1 184 ? -10.759 -3.000 10.308 1.00 98.69 184 LEU A C 1
ATOM 1510 O O . LEU A 1 184 ? -11.546 -2.741 11.215 1.00 98.69 184 LEU A O 1
ATOM 1514 N N . LEU A 1 185 ? -10.609 -2.191 9.254 1.00 98.38 185 LEU A N 1
ATOM 1515 C CA . LEU A 1 185 ? -11.360 -0.942 9.097 1.00 98.38 185 LEU A CA 1
ATOM 1516 C C . LEU A 1 185 ? -12.843 -1.167 8.777 1.00 98.38 185 LEU A C 1
ATOM 1518 O O . LEU A 1 185 ? -13.677 -0.390 9.234 1.00 98.38 185 LEU A O 1
ATOM 1522 N N . VAL A 1 186 ? -13.187 -2.229 8.043 1.00 98.56 186 VAL A N 1
ATOM 1523 C CA . VAL A 1 186 ? -14.583 -2.643 7.828 1.00 98.56 186 VAL A CA 1
ATOM 1524 C C . VAL A 1 186 ? -15.223 -3.006 9.164 1.00 98.56 186 VAL A C 1
ATOM 1526 O O . VAL A 1 186 ? -16.301 -2.504 9.470 1.00 98.56 186 VAL A O 1
ATOM 1529 N N . LEU A 1 187 ? -14.538 -3.800 9.993 1.00 98.50 187 LEU A N 1
ATOM 1530 C CA . LEU A 1 187 ? -15.013 -4.129 11.339 1.00 98.50 187 LEU A CA 1
ATOM 1531 C C . LEU A 1 187 ? -15.129 -2.875 12.217 1.00 98.50 187 LEU A C 1
ATOM 1533 O O . LEU A 1 187 ? -16.140 -2.685 12.882 1.00 98.50 187 LEU A O 1
ATOM 1537 N N . HIS A 1 188 ? -14.137 -1.983 12.179 1.00 98.56 188 HIS A N 1
ATOM 1538 C CA . HIS A 1 188 ? -14.159 -0.716 12.913 1.00 98.56 188 HIS A CA 1
ATOM 1539 C C . HIS A 1 188 ? -15.376 0.146 12.548 1.00 98.56 188 HIS A C 1
ATOM 1541 O O . HIS A 1 188 ? -16.088 0.624 13.435 1.00 98.56 188 HIS A O 1
ATOM 1547 N N . ALA A 1 189 ? -15.628 0.324 11.248 1.00 98.31 189 ALA A N 1
ATOM 1548 C CA . ALA A 1 189 ? -16.762 1.086 10.745 1.00 98.31 189 ALA A CA 1
ATOM 1549 C C . ALA A 1 189 ? -18.092 0.419 11.122 1.00 98.31 189 ALA A C 1
ATOM 1551 O O . ALA A 1 189 ? -18.975 1.090 11.652 1.00 98.31 189 ALA A O 1
ATOM 1552 N N . ALA A 1 190 ? -18.216 -0.897 10.923 1.00 98.31 190 ALA A N 1
ATOM 1553 C CA . ALA A 1 190 ? -19.412 -1.657 11.284 1.00 98.31 190 ALA A CA 1
ATOM 1554 C C . ALA A 1 190 ? -19.724 -1.549 12.784 1.00 98.31 190 ALA A C 1
ATOM 1556 O O . ALA A 1 190 ? -20.862 -1.274 13.166 1.00 98.31 190 ALA A O 1
ATOM 1557 N N . CYS A 1 191 ? -18.709 -1.681 13.643 1.00 98.19 191 CYS A N 1
ATOM 1558 C CA . CYS A 1 191 ? -18.889 -1.580 15.083 1.00 98.19 191 CYS A CA 1
ATOM 1559 C C . CYS A 1 191 ? -19.336 -0.177 15.521 1.00 98.19 191 CYS A C 1
ATOM 1561 O O . CYS A 1 191 ? -20.234 -0.068 16.361 1.00 98.19 191 CYS A O 1
ATOM 1563 N N . TYR A 1 192 ? -18.764 0.890 14.950 1.00 97.94 192 TYR A N 1
ATOM 1564 C CA . TYR A 1 192 ? -19.207 2.258 15.237 1.00 97.94 192 TYR A CA 1
ATOM 1565 C C . TYR A 1 192 ? -20.603 2.559 14.691 1.00 97.94 192 TYR A C 1
ATOM 1567 O O . TYR A 1 192 ? -21.383 3.199 15.391 1.00 97.94 192 TYR A O 1
ATOM 1575 N N . LEU A 1 193 ? -20.942 2.082 13.489 1.00 97.88 193 LEU A N 1
ATOM 1576 C CA . LEU A 1 193 ? -22.289 2.220 12.929 1.00 97.88 193 LEU A CA 1
ATOM 1577 C C . LEU A 1 193 ? -23.329 1.549 13.830 1.00 97.88 193 LEU A C 1
ATOM 1579 O O . LEU A 1 193 ? -24.335 2.174 14.155 1.00 97.88 193 LEU A O 1
ATOM 1583 N N . ASN A 1 194 ? -23.051 0.328 14.299 1.00 97.50 194 ASN A N 1
ATOM 1584 C CA . ASN A 1 194 ? -23.905 -0.365 15.261 1.00 97.50 194 ASN A CA 1
ATOM 1585 C C . ASN A 1 194 ? -24.060 0.438 16.565 1.00 97.50 194 ASN A C 1
ATOM 1587 O O . ASN A 1 194 ? -25.179 0.667 17.014 1.00 97.50 194 ASN A O 1
ATOM 1591 N N . TYR A 1 195 ? -22.960 0.936 17.141 1.00 97.12 195 TYR A N 1
ATOM 1592 C CA . TYR A 1 195 ? -23.019 1.775 18.342 1.00 97.12 195 TYR A CA 1
ATOM 1593 C C . TYR A 1 195 ? -23.852 3.049 18.121 1.00 97.12 195 TYR A C 1
ATOM 1595 O O . TYR A 1 195 ? -24.720 3.374 18.929 1.00 97.12 195 TYR A O 1
ATOM 1603 N N . PHE A 1 196 ? -23.634 3.763 17.014 1.00 97.38 196 PHE A N 1
ATOM 1604 C CA . PHE A 1 196 ? -24.376 4.988 16.725 1.00 97.38 196 PHE A CA 1
ATOM 1605 C C . PHE A 1 196 ? -25.864 4.739 16.470 1.00 97.38 196 PHE A C 1
ATOM 1607 O O . PHE A 1 196 ? -26.675 5.592 16.831 1.00 97.38 196 PHE A O 1
ATOM 1614 N N . ALA A 1 197 ? -26.218 3.603 15.865 1.00 97.50 197 ALA A N 1
ATOM 1615 C CA . ALA A 1 197 ? -27.604 3.199 15.665 1.00 97.50 197 ALA A CA 1
ATOM 1616 C C . ALA A 1 197 ? -28.287 2.879 17.002 1.00 97.50 197 ALA A C 1
ATOM 1618 O O . ALA A 1 197 ? -29.339 3.442 17.290 1.00 97.50 197 ALA A O 1
ATOM 1619 N N . GLN A 1 198 ? -27.659 2.059 17.852 1.00 96.69 198 GLN A N 1
ATOM 1620 C CA . GLN A 1 198 ? -28.233 1.654 19.141 1.00 96.69 198 GLN A CA 1
ATOM 1621 C C . GLN A 1 198 ? -28.400 2.821 20.126 1.00 96.69 198 GLN A C 1
ATOM 1623 O O . GLN A 1 198 ? -29.338 2.826 20.914 1.00 96.69 198 GLN A O 1
ATOM 1628 N N . VAL A 1 199 ? -27.521 3.827 20.069 1.00 95.69 199 VAL A N 1
ATOM 1629 C CA . VAL A 1 199 ? -27.604 5.031 20.921 1.00 95.69 199 VAL A CA 1
ATOM 1630 C C . VAL A 1 199 ? -28.434 6.154 20.267 1.00 95.69 199 VAL A C 1
ATOM 1632 O O . VAL A 1 199 ? -28.624 7.211 20.859 1.00 95.69 199 VAL A O 1
ATOM 1635 N N . GLY A 1 200 ? -28.941 5.964 19.042 1.00 96.81 200 GLY A N 1
ATOM 1636 C CA . GLY A 1 200 ? -29.811 6.941 18.370 1.00 96.81 200 GLY A CA 1
ATOM 1637 C C . GLY A 1 200 ? -29.105 8.214 17.879 1.00 96.81 200 GLY A C 1
ATOM 1638 O O . GLY A 1 200 ? -29.738 9.251 17.710 1.00 96.81 200 GLY A O 1
ATOM 1639 N N . ILE A 1 201 ? -27.788 8.167 17.638 1.00 96.75 201 ILE A N 1
ATOM 1640 C CA . ILE A 1 201 ? -26.969 9.335 17.244 1.00 96.75 201 ILE A CA 1
ATOM 1641 C C . ILE A 1 201 ? -26.362 9.222 15.837 1.00 96.75 201 ILE A C 1
ATOM 1643 O O . ILE A 1 201 ? -25.470 9.999 15.488 1.00 96.75 201 ILE A O 1
ATOM 1647 N N . LEU A 1 202 ? -26.829 8.265 15.030 1.00 95.44 202 LEU A N 1
ATOM 1648 C CA . LEU A 1 202 ? -26.262 7.918 13.723 1.00 95.44 202 LEU A CA 1
ATOM 1649 C C . LEU A 1 202 ? -26.120 9.109 12.773 1.00 95.44 202 LEU A C 1
ATOM 1651 O O . LEU A 1 202 ? -24.996 9.440 12.398 1.00 95.44 202 LEU A O 1
ATOM 1655 N N . GLN A 1 203 ? -27.220 9.782 12.419 1.00 94.81 203 GLN A N 1
ATOM 1656 C CA . GLN A 1 203 ? -27.162 10.916 11.488 1.00 94.81 203 GLN A CA 1
ATOM 1657 C C . GLN A 1 203 ? -26.253 12.031 12.015 1.00 94.81 203 GLN A C 1
ATOM 1659 O O . GLN A 1 203 ? -25.318 12.444 11.331 1.00 94.81 203 GLN A O 1
ATOM 1664 N N . ARG A 1 204 ? -26.455 12.463 13.267 1.00 96.19 204 ARG A N 1
ATOM 1665 C CA . ARG A 1 204 ? -25.651 13.528 13.884 1.00 96.19 204 ARG A CA 1
ATOM 1666 C C . ARG A 1 204 ? -24.154 13.210 13.865 1.00 96.19 204 ARG A C 1
ATOM 1668 O O . ARG A 1 204 ? -23.343 14.103 13.634 1.00 96.19 204 ARG A O 1
ATOM 1675 N N . ARG A 1 205 ? -23.770 11.959 14.142 1.00 94.50 205 ARG A N 1
ATOM 1676 C CA . ARG A 1 205 ? -22.360 11.556 14.173 1.00 94.50 205 ARG A CA 1
ATOM 1677 C C . ARG A 1 205 ? -21.769 11.414 12.781 1.00 94.50 205 ARG A C 1
ATOM 1679 O O . ARG A 1 205 ? -20.653 11.879 12.611 1.00 94.50 205 ARG A O 1
ATOM 1686 N N . LEU A 1 206 ? -22.477 10.850 11.802 1.00 94.00 206 LEU A N 1
ATOM 1687 C CA . LEU A 1 206 ? -21.942 10.669 10.444 1.00 94.00 206 LEU A CA 1
ATOM 1688 C C . LEU A 1 206 ? -21.539 11.987 9.771 1.00 94.00 206 LEU A C 1
ATOM 1690 O O . LEU A 1 206 ? -20.548 12.011 9.047 1.00 94.00 206 LEU A O 1
ATOM 1694 N N . PHE A 1 207 ? -22.255 13.076 10.057 1.00 94.88 207 PHE A N 1
ATOM 1695 C CA . PHE A 1 207 ? -21.964 14.404 9.507 1.00 94.88 207 PHE A CA 1
ATOM 1696 C C . PHE A 1 207 ? -21.101 15.287 10.420 1.00 94.88 207 PHE A C 1
ATOM 1698 O O . PHE A 1 207 ? -20.760 16.410 10.051 1.00 94.88 207 PHE A O 1
ATOM 1705 N N . ALA A 1 208 ? -20.692 14.801 11.597 1.00 96.88 208 ALA A N 1
ATOM 1706 C CA . ALA A 1 208 ? -19.718 15.517 12.411 1.00 96.88 208 ALA A CA 1
ATOM 1707 C C . ALA A 1 208 ? -18.361 15.537 11.675 1.00 96.88 208 ALA A C 1
ATOM 1709 O O . ALA A 1 208 ? -17.893 14.461 11.298 1.00 96.88 208 ALA A O 1
ATOM 1710 N N . PRO A 1 209 ? -17.677 16.691 11.517 1.00 96.19 209 PRO A N 1
ATOM 1711 C CA . PRO A 1 209 ? -16.513 16.818 10.628 1.00 96.19 209 PRO A CA 1
ATOM 1712 C C . PRO A 1 209 ? -15.428 15.747 10.817 1.00 96.19 209 PRO A C 1
ATOM 1714 O O . PRO A 1 209 ? -14.926 15.180 9.848 1.00 96.19 209 PRO A O 1
ATOM 1717 N N . VAL A 1 210 ? -15.109 15.408 12.071 1.00 96.12 210 VAL A N 1
ATOM 1718 C CA . VAL A 1 210 ? -14.111 14.380 12.413 1.00 96.12 210 VAL A CA 1
ATOM 1719 C C . VAL A 1 210 ? -14.545 12.985 11.954 1.00 96.12 210 VAL A C 1
ATOM 1721 O O . VAL A 1 210 ? -13.739 12.231 11.416 1.00 96.12 210 VAL A O 1
ATOM 1724 N N . VAL A 1 211 ? -15.813 12.618 12.146 1.00 96.88 211 VAL A N 1
ATOM 1725 C CA . VAL A 1 211 ? -16.340 11.307 11.733 1.00 96.88 211 VAL A CA 1
ATOM 1726 C C . VAL A 1 211 ? -16.513 11.266 10.220 1.00 96.88 211 VAL A C 1
ATOM 1728 O O . VAL A 1 211 ? -16.124 10.282 9.601 1.00 96.88 211 VAL A O 1
ATOM 1731 N N . PHE A 1 212 ? -17.007 12.350 9.621 1.00 97.75 212 PHE A N 1
ATOM 1732 C CA . PHE A 1 212 ? -17.183 12.470 8.179 1.00 97.75 212 PHE A CA 1
ATOM 1733 C C . PHE A 1 212 ? -15.855 12.312 7.428 1.00 97.75 212 PHE A C 1
ATOM 1735 O O . PHE A 1 212 ? -15.796 11.576 6.447 1.00 97.75 212 PHE A O 1
ATOM 1742 N N . ALA A 1 213 ? -14.757 12.888 7.934 1.00 98.12 213 ALA A N 1
ATOM 1743 C CA . ALA A 1 213 ? -13.418 12.640 7.392 1.00 98.12 213 ALA A CA 1
ATOM 1744 C C . ALA A 1 213 ? -13.060 11.139 7.385 1.00 98.12 213 ALA A C 1
ATOM 1746 O O . ALA A 1 213 ? -12.508 10.636 6.405 1.00 98.12 213 ALA A O 1
ATOM 1747 N N . GLY A 1 214 ? -13.432 10.406 8.440 1.00 97.69 214 GLY A N 1
ATOM 1748 C CA . GLY A 1 214 ? -13.285 8.951 8.518 1.00 97.69 214 GLY A CA 1
ATOM 1749 C C . GLY A 1 214 ? -14.174 8.196 7.529 1.00 97.69 214 GLY A C 1
ATOM 1750 O O . GLY A 1 214 ? -13.712 7.244 6.907 1.00 97.69 214 GLY A O 1
ATOM 1751 N N . VAL A 1 215 ? -15.417 8.643 7.322 1.00 97.94 215 VAL A N 1
ATOM 1752 C CA . VAL A 1 215 ? -16.342 8.074 6.324 1.00 97.94 215 VAL A CA 1
ATOM 1753 C C . VAL A 1 215 ? -15.783 8.241 4.910 1.00 97.94 215 VAL A C 1
ATOM 1755 O O . VAL A 1 215 ? -15.727 7.270 4.157 1.00 97.94 215 VAL A O 1
ATOM 1758 N N . VAL A 1 216 ? -15.301 9.438 4.561 1.00 98.31 216 VAL A N 1
ATOM 1759 C CA . VAL A 1 216 ? -14.678 9.708 3.255 1.00 98.31 216 VAL A CA 1
ATOM 1760 C C . VAL A 1 216 ? -13.400 8.882 3.082 1.00 98.31 216 VAL A C 1
ATOM 1762 O O . VAL A 1 216 ? -13.200 8.284 2.025 1.00 98.31 216 VAL A O 1
ATOM 1765 N N . ALA A 1 217 ? -12.559 8.773 4.118 1.00 97.81 217 ALA A N 1
ATOM 1766 C CA . ALA A 1 217 ? -11.368 7.922 4.078 1.00 97.81 217 ALA A CA 1
ATOM 1767 C C . ALA A 1 217 ? -11.722 6.439 3.883 1.00 97.81 217 ALA A C 1
ATOM 1769 O O . ALA A 1 217 ? -11.101 5.754 3.070 1.00 97.81 217 ALA A O 1
ATOM 1770 N N . PHE A 1 218 ? -12.737 5.941 4.590 1.00 98.00 218 PHE A N 1
ATOM 1771 C CA . PHE A 1 218 ? -13.210 4.565 4.469 1.00 98.00 218 PHE A CA 1
ATOM 1772 C C . PHE A 1 218 ? -13.766 4.280 3.069 1.00 98.00 218 PHE A C 1
ATOM 1774 O O . PHE A 1 218 ? -13.399 3.274 2.457 1.00 98.00 218 PHE A O 1
ATOM 1781 N N . ALA A 1 219 ? -14.586 5.180 2.520 1.00 97.94 219 ALA A N 1
ATOM 1782 C CA . ALA A 1 219 ? -15.072 5.080 1.146 1.00 97.94 219 ALA A CA 1
ATOM 1783 C C . ALA A 1 219 ? -13.907 5.076 0.139 1.00 97.94 219 ALA A C 1
ATOM 1785 O O . ALA A 1 219 ? -13.855 4.219 -0.744 1.00 97.94 219 ALA A O 1
ATOM 1786 N N . GLY A 1 220 ? -12.923 5.962 0.325 1.00 97.56 220 GLY A N 1
ATOM 1787 C CA . GLY A 1 220 ? -11.707 6.015 -0.484 1.00 97.56 220 GLY A CA 1
ATOM 1788 C C . GLY A 1 220 ? -10.900 4.713 -0.443 1.00 97.56 220 GLY A C 1
ATOM 1789 O O . GLY A 1 220 ? -10.526 4.188 -1.489 1.00 97.56 220 GLY A O 1
ATOM 1790 N N . LEU A 1 221 ? -10.669 4.134 0.737 1.00 95.88 221 LEU A N 1
ATOM 1791 C CA . LEU A 1 221 ? -9.951 2.860 0.878 1.00 95.88 221 LEU A CA 1
ATOM 1792 C C . LEU A 1 221 ? -10.701 1.692 0.217 1.00 95.88 221 LEU A C 1
ATOM 1794 O O . LEU A 1 221 ? -10.081 0.840 -0.422 1.00 95.88 221 LEU A O 1
ATOM 1798 N N . ASN A 1 222 ? -12.030 1.647 0.306 1.00 96.19 222 ASN A N 1
ATOM 1799 C CA . ASN A 1 222 ? -12.820 0.638 -0.407 1.00 96.19 222 ASN A CA 1
ATOM 1800 C C . ASN A 1 222 ? -12.755 0.838 -1.929 1.00 96.19 222 ASN A C 1
ATOM 1802 O O . ASN A 1 222 ? -12.597 -0.132 -2.676 1.00 96.19 222 ASN A O 1
ATOM 1806 N N . LEU A 1 223 ? -12.784 2.088 -2.394 1.00 96.25 223 LEU A N 1
ATOM 1807 C CA . 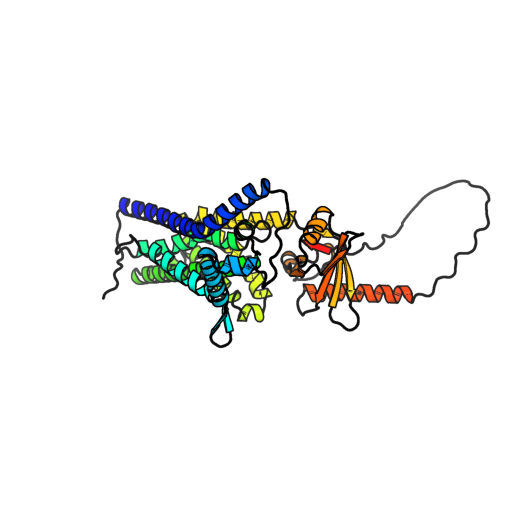LEU A 1 223 ? -12.600 2.431 -3.802 1.00 96.25 223 LEU A CA 1
ATOM 1808 C C . LEU A 1 223 ? -11.202 2.024 -4.313 1.00 96.25 223 LEU A C 1
ATOM 1810 O O . LEU A 1 223 ? -11.077 1.470 -5.409 1.00 96.25 223 LEU A O 1
ATOM 1814 N N . LEU A 1 224 ? -10.153 2.215 -3.504 1.00 95.06 224 LEU A N 1
ATOM 1815 C CA . LEU A 1 224 ? -8.797 1.741 -3.799 1.00 95.06 224 LEU A CA 1
ATOM 1816 C C . LEU A 1 224 ? -8.751 0.226 -3.997 1.00 95.06 224 LEU A C 1
ATOM 1818 O O . LEU A 1 224 ? -8.204 -0.252 -4.991 1.00 95.06 224 LEU A O 1
ATOM 1822 N N . ASN A 1 225 ? -9.333 -0.533 -3.067 1.00 93.75 225 ASN A N 1
ATOM 1823 C CA . ASN A 1 225 ? -9.347 -1.993 -3.148 1.00 93.75 225 ASN A CA 1
ATOM 1824 C C . ASN A 1 225 ? -10.157 -2.491 -4.348 1.00 93.75 225 ASN A C 1
ATOM 1826 O O . ASN A 1 225 ? -9.719 -3.405 -5.047 1.00 93.75 225 ASN A O 1
ATOM 1830 N N . THR A 1 226 ? -11.298 -1.857 -4.620 1.00 94.38 226 THR A N 1
ATOM 1831 C CA . THR A 1 226 ? -12.184 -2.219 -5.733 1.00 94.38 226 THR A CA 1
ATOM 1832 C C . THR A 1 226 ? -11.499 -1.992 -7.075 1.00 94.38 226 THR A C 1
ATOM 1834 O O . THR A 1 226 ? -11.446 -2.895 -7.909 1.00 94.38 226 THR A O 1
ATOM 1837 N N . THR A 1 227 ? -10.892 -0.822 -7.282 1.00 96.00 227 THR A N 1
ATOM 1838 C CA . THR A 1 227 ? -10.192 -0.542 -8.544 1.00 96.00 227 THR A CA 1
ATOM 1839 C C . THR A 1 227 ? -8.897 -1.348 -8.698 1.00 96.00 227 THR A C 1
ATOM 1841 O O . THR A 1 227 ? -8.450 -1.583 -9.820 1.00 96.00 227 THR A O 1
ATOM 1844 N N . ALA A 1 228 ? -8.314 -1.853 -7.603 1.00 93.19 228 ALA A N 1
ATOM 1845 C CA . ALA A 1 228 ? -7.157 -2.750 -7.631 1.00 93.19 228 ALA A CA 1
ATOM 1846 C C . ALA A 1 228 ? -7.487 -4.208 -8.017 1.00 93.19 228 ALA A C 1
ATOM 1848 O O . ALA A 1 228 ? -6.562 -4.990 -8.294 1.00 93.19 228 ALA A O 1
ATOM 1849 N N . LEU A 1 229 ? -8.769 -4.593 -8.073 1.00 91.50 229 LEU A N 1
ATOM 1850 C CA . LEU A 1 229 ? -9.189 -5.930 -8.500 1.00 91.50 229 LEU A CA 1
ATOM 1851 C C . LEU A 1 229 ? -8.674 -6.252 -9.909 1.00 91.50 229 LEU A C 1
ATOM 1853 O O . LEU A 1 229 ? -8.592 -5.389 -10.783 1.00 91.50 229 LEU A O 1
ATOM 1857 N N . ARG A 1 230 ? -8.322 -7.524 -10.148 1.00 89.19 230 ARG A N 1
ATOM 1858 C CA . ARG A 1 230 ? -7.775 -7.973 -11.443 1.00 89.19 230 ARG A CA 1
ATOM 1859 C C . ARG A 1 230 ? -8.733 -7.668 -12.595 1.00 89.19 230 ARG A C 1
ATOM 1861 O O . ARG A 1 230 ? -8.267 -7.183 -13.619 1.00 89.19 230 ARG A O 1
ATOM 1868 N N . ALA A 1 231 ? -10.031 -7.906 -12.403 1.00 89.44 231 ALA A N 1
ATOM 1869 C CA . ALA A 1 231 ? -11.060 -7.616 -13.398 1.00 89.44 231 ALA A CA 1
ATOM 1870 C C . ALA A 1 231 ? -11.066 -6.130 -13.798 1.00 89.44 231 ALA A C 1
ATOM 1872 O O . ALA A 1 231 ? -10.982 -5.812 -14.981 1.00 89.44 231 ALA A O 1
ATOM 1873 N N . VAL A 1 232 ? -11.050 -5.218 -12.818 1.00 92.38 232 VAL A N 1
ATOM 1874 C CA . VAL A 1 232 ? -11.063 -3.769 -13.076 1.00 92.38 232 VAL A CA 1
ATOM 1875 C C . VAL A 1 232 ? -9.755 -3.301 -13.713 1.00 92.38 232 VAL A C 1
ATOM 1877 O O . VAL A 1 232 ? -9.786 -2.537 -14.671 1.00 92.38 232 VAL A O 1
ATOM 1880 N N . ARG A 1 233 ? -8.599 -3.798 -13.253 1.00 90.94 233 ARG A N 1
ATOM 1881 C CA . ARG A 1 233 ? -7.293 -3.463 -13.853 1.00 90.94 233 ARG A CA 1
ATOM 1882 C C . ARG A 1 233 ? -7.147 -3.962 -15.289 1.00 90.94 233 ARG A C 1
ATOM 1884 O O . ARG A 1 233 ? -6.496 -3.291 -16.085 1.00 90.94 233 ARG A O 1
ATOM 1891 N N . ALA A 1 234 ? -7.710 -5.131 -15.598 1.00 88.38 234 ALA A N 1
ATOM 1892 C CA . ALA A 1 234 ? -7.722 -5.687 -16.947 1.00 88.38 234 ALA A CA 1
ATOM 1893 C C . ALA A 1 234 ? -8.664 -4.905 -17.871 1.00 88.38 234 ALA A C 1
ATOM 1895 O O . ALA A 1 234 ? -8.321 -4.681 -19.026 1.00 88.38 234 ALA A O 1
ATOM 1896 N N . TRP A 1 235 ? -9.804 -4.450 -17.346 1.00 90.31 235 TRP A N 1
ATOM 1897 C CA . TRP A 1 235 ? -10.735 -3.588 -18.068 1.00 90.31 235 TRP A CA 1
ATOM 1898 C C . TRP A 1 235 ? -10.156 -2.188 -18.324 1.00 90.31 235 TRP A C 1
ATOM 1900 O O . TRP A 1 235 ? -10.140 -1.718 -19.458 1.00 90.31 235 TRP A O 1
ATOM 1910 N N . SER A 1 236 ? -9.639 -1.521 -17.287 1.00 88.44 236 SER A N 1
ATOM 1911 C CA . SER A 1 236 ? -9.005 -0.208 -17.407 1.00 88.44 236 SER A CA 1
ATOM 1912 C C . SER A 1 236 ? -7.931 0.013 -16.347 1.00 88.44 236 SER A C 1
ATOM 1914 O O . SER A 1 236 ? -8.188 0.406 -15.205 1.00 88.44 236 SER A O 1
ATOM 1916 N N . TYR A 1 237 ? -6.673 -0.138 -16.762 1.00 85.88 237 TYR A N 1
ATOM 1917 C CA . TYR A 1 237 ? -5.531 0.207 -15.918 1.00 85.88 237 TYR A CA 1
ATOM 1918 C C . TYR A 1 237 ? -5.494 1.706 -15.568 1.00 85.88 237 TYR A C 1
ATOM 1920 O O . TYR A 1 237 ? -5.001 2.069 -14.503 1.00 85.88 237 TYR A O 1
ATOM 1928 N N . ARG A 1 238 ? -6.039 2.583 -16.431 1.00 85.62 238 ARG A N 1
ATOM 1929 C CA . ARG A 1 238 ? -6.115 4.037 -16.185 1.00 85.62 238 ARG A CA 1
ATOM 1930 C C . ARG A 1 238 ? -6.992 4.350 -14.977 1.00 85.62 238 ARG A C 1
ATOM 1932 O O . ARG A 1 238 ? -6.564 5.120 -14.125 1.00 85.62 238 ARG A O 1
ATOM 1939 N N . VAL A 1 239 ? -8.174 3.733 -14.892 1.00 90.25 239 VAL A N 1
ATOM 1940 C CA . VAL A 1 239 ? -9.094 3.911 -13.756 1.00 90.25 239 VAL A CA 1
ATOM 1941 C C . VAL A 1 239 ? -8.414 3.477 -12.466 1.00 90.25 239 VAL A C 1
ATOM 1943 O O . VAL A 1 239 ? -8.315 4.270 -11.538 1.00 90.25 239 VAL A O 1
ATOM 1946 N N . PHE A 1 240 ? -7.843 2.270 -12.448 1.00 92.19 240 PHE A N 1
ATOM 1947 C CA . PHE A 1 240 ? -7.044 1.808 -11.316 1.00 92.19 240 PHE A CA 1
ATOM 1948 C C . PHE A 1 240 ? -5.962 2.812 -10.927 1.00 92.19 240 PHE A C 1
ATOM 1950 O O . PHE A 1 240 ? -5.909 3.238 -9.783 1.00 92.19 240 PHE A O 1
ATOM 1957 N N . PHE A 1 241 ? -5.106 3.200 -11.865 1.00 87.88 241 PHE A N 1
ATOM 1958 C CA . PHE A 1 241 ? -3.926 3.993 -11.559 1.00 87.88 241 PHE A CA 1
ATOM 1959 C C . PHE A 1 241 ? -4.263 5.402 -11.052 1.00 87.88 241 PHE A C 1
ATOM 1961 O O . PHE A 1 241 ? -3.712 5.827 -10.038 1.00 87.88 241 PHE A O 1
ATOM 1968 N N . ILE A 1 242 ? -5.176 6.110 -11.726 1.00 88.69 242 ILE A N 1
ATOM 1969 C CA . ILE A 1 242 ? -5.565 7.481 -11.360 1.00 88.69 242 ILE A CA 1
ATOM 1970 C C . ILE A 1 242 ? -6.248 7.478 -9.995 1.00 88.69 242 ILE A C 1
ATOM 1972 O O . ILE A 1 242 ? -5.853 8.236 -9.110 1.00 88.69 242 ILE A O 1
ATOM 1976 N N . THR A 1 243 ? -7.228 6.591 -9.797 1.00 93.50 243 THR A N 1
ATOM 1977 C CA . THR A 1 243 ? -7.906 6.447 -8.507 1.00 93.50 243 THR A CA 1
ATOM 1978 C C . THR A 1 243 ? -6.914 6.068 -7.414 1.00 93.50 243 THR A C 1
ATOM 1980 O O . THR A 1 243 ? -6.952 6.655 -6.334 1.00 93.50 243 THR A O 1
ATOM 1983 N N . HIS A 1 244 ? -5.988 5.145 -7.700 1.00 92.38 244 HIS A N 1
ATOM 1984 C CA . HIS A 1 244 ? -4.996 4.714 -6.726 1.00 92.38 244 HIS A CA 1
ATOM 1985 C C . HIS A 1 244 ? -4.105 5.859 -6.263 1.00 92.38 244 HIS A C 1
ATOM 1987 O O . HIS A 1 244 ? -3.922 6.053 -5.065 1.00 92.38 244 HIS A O 1
ATOM 1993 N N . LEU A 1 245 ? -3.608 6.651 -7.211 1.00 89.12 245 LEU A N 1
ATOM 1994 C CA . LEU A 1 245 ? -2.754 7.793 -6.931 1.00 89.12 245 LEU A CA 1
ATOM 1995 C C . LEU A 1 245 ? -3.492 8.875 -6.134 1.00 89.12 245 LEU A C 1
ATOM 1997 O O . LEU A 1 245 ? -3.039 9.250 -5.056 1.00 89.12 245 LEU A O 1
ATOM 2001 N N . VAL A 1 246 ? -4.634 9.350 -6.641 1.00 91.69 246 VAL A N 1
ATOM 2002 C CA . VAL A 1 246 ? -5.389 10.454 -6.027 1.00 91.69 246 VAL A CA 1
ATOM 2003 C C . VAL A 1 246 ? -5.800 10.099 -4.602 1.00 91.69 246 VAL A C 1
ATOM 2005 O O . VAL A 1 246 ? -5.564 10.869 -3.671 1.00 91.69 246 VAL A O 1
ATOM 2008 N N . VAL A 1 247 ? -6.364 8.906 -4.406 1.00 94.75 247 VAL A N 1
ATOM 2009 C CA . VAL A 1 247 ? -6.839 8.505 -3.084 1.00 94.75 247 VAL A CA 1
ATOM 2010 C C . VAL A 1 247 ? -5.666 8.214 -2.142 1.00 94.75 247 VAL A C 1
ATOM 2012 O O . VAL A 1 247 ? -5.723 8.628 -0.990 1.00 94.75 247 VAL A O 1
ATOM 2015 N N . ALA A 1 248 ? -4.557 7.616 -2.599 1.00 91.31 248 ALA A N 1
ATOM 2016 C CA . ALA A 1 248 ? -3.381 7.392 -1.745 1.00 91.31 248 ALA A CA 1
ATOM 2017 C C . ALA A 1 248 ? -2.780 8.689 -1.163 1.00 91.31 248 ALA A C 1
ATOM 2019 O O . ALA A 1 248 ? -2.219 8.650 -0.065 1.00 91.31 248 ALA A O 1
ATOM 2020 N N . PHE A 1 249 ? -2.919 9.827 -1.855 1.00 91.38 249 PHE A N 1
ATOM 2021 C CA . PHE A 1 249 ? -2.557 11.147 -1.323 1.00 91.38 249 PHE A CA 1
ATOM 2022 C C . PHE A 1 249 ? -3.634 11.762 -0.420 1.00 91.38 249 PHE A C 1
ATOM 2024 O O . PHE A 1 249 ? -3.297 12.470 0.526 1.00 91.38 249 PHE A O 1
ATOM 2031 N N . ALA A 1 250 ? -4.914 11.488 -0.678 1.00 94.88 250 ALA A N 1
ATOM 2032 C CA . ALA A 1 250 ? -6.023 12.010 0.121 1.00 94.88 250 ALA A CA 1
ATOM 2033 C C . ALA A 1 250 ? -6.200 11.288 1.472 1.00 94.88 250 ALA A C 1
ATOM 2035 O O . ALA A 1 250 ? -6.664 11.890 2.437 1.00 94.88 250 ALA A O 1
ATOM 2036 N N . ILE A 1 251 ? -5.827 10.008 1.575 1.00 96.00 251 ILE A N 1
ATOM 2037 C CA . ILE A 1 251 ? -6.030 9.213 2.797 1.00 96.00 251 ILE A CA 1
ATOM 2038 C C . ILE A 1 251 ? -5.255 9.750 4.017 1.00 96.00 251 ILE A C 1
ATOM 2040 O O . ILE A 1 251 ? -5.888 9.916 5.064 1.00 96.00 251 ILE A O 1
ATOM 2044 N N . PRO A 1 252 ? -3.940 10.054 3.950 1.00 95.81 252 PRO A N 1
ATOM 2045 C CA . PRO A 1 252 ? -3.205 10.560 5.110 1.00 95.81 252 PRO A CA 1
ATOM 2046 C C . PRO A 1 252 ? -3.821 11.807 5.773 1.00 95.81 252 PRO A C 1
ATOM 2048 O O . PRO A 1 252 ? -4.035 11.748 6.987 1.00 95.81 252 PRO A O 1
ATOM 2051 N N . PRO A 1 253 ? -4.170 12.900 5.056 1.00 96.25 253 PRO A N 1
ATOM 2052 C CA . PRO A 1 253 ? -4.788 14.065 5.691 1.00 96.25 253 PRO A CA 1
ATOM 2053 C C . PRO A 1 253 ? -6.181 13.766 6.265 1.00 96.25 253 PRO A C 1
ATOM 2055 O O . PRO A 1 253 ? -6.497 14.241 7.355 1.00 96.25 253 PRO A O 1
ATOM 2058 N N . LEU A 1 254 ? -6.994 12.931 5.605 1.00 97.94 254 LEU A N 1
ATOM 2059 C CA . LEU A 1 254 ? -8.305 12.540 6.138 1.00 97.94 254 LEU A CA 1
ATOM 2060 C C . LEU A 1 254 ? -8.178 11.765 7.459 1.00 97.94 254 LEU A C 1
ATOM 2062 O O . LEU A 1 254 ? -8.878 12.072 8.424 1.00 97.94 254 LEU A O 1
ATOM 2066 N N . ILE A 1 255 ? -7.247 10.808 7.540 1.00 97.62 255 ILE A N 1
ATOM 2067 C CA . ILE A 1 255 ? -6.977 10.065 8.782 1.00 97.62 255 ILE A CA 1
ATOM 2068 C C . ILE A 1 255 ? -6.391 10.991 9.857 1.00 97.62 255 ILE A C 1
ATOM 2070 O O . ILE A 1 255 ? -6.751 10.866 11.026 1.00 97.62 255 ILE A O 1
ATOM 2074 N N . PHE A 1 256 ? -5.529 11.941 9.484 1.00 97.19 256 PHE A N 1
ATOM 2075 C CA . PHE A 1 256 ? -4.932 12.906 10.413 1.00 97.19 256 PHE A CA 1
ATOM 2076 C C . PHE A 1 256 ? -5.987 13.764 11.138 1.00 97.19 256 PHE A C 1
ATOM 2078 O O . PHE A 1 256 ? -5.835 14.068 12.329 1.00 97.19 256 PHE A O 1
ATOM 2085 N N . ILE A 1 257 ? -7.057 14.136 10.424 1.00 97.31 257 ILE A N 1
ATOM 2086 C CA . ILE A 1 257 ? -8.226 14.841 10.971 1.00 97.31 257 ILE A CA 1
ATOM 2087 C C . ILE A 1 257 ? -9.090 13.884 11.799 1.00 97.31 257 ILE A C 1
ATOM 2089 O O . ILE A 1 257 ? -9.468 14.216 12.922 1.00 97.31 257 ILE A O 1
ATOM 2093 N N . HIS A 1 258 ? -9.386 12.698 11.263 1.00 97.69 258 HIS A N 1
ATOM 2094 C CA . HIS A 1 258 ? -10.282 11.724 11.886 1.00 97.69 258 HIS A CA 1
ATOM 2095 C C . HIS A 1 258 ? -9.758 11.179 13.226 1.00 97.69 258 HIS A C 1
ATOM 2097 O O . HIS A 1 258 ? -10.526 11.010 14.174 1.00 97.69 258 HIS A O 1
ATOM 2103 N N . ALA A 1 259 ? -8.454 10.900 13.318 1.00 96.25 259 ALA A N 1
ATOM 2104 C CA . ALA A 1 259 ? -7.862 10.166 14.431 1.00 96.25 259 ALA A CA 1
ATOM 2105 C C . ALA A 1 259 ? -6.539 10.799 14.909 1.00 96.25 259 ALA A C 1
ATOM 2107 O O . ALA A 1 259 ? -5.468 10.479 14.384 1.00 96.25 259 ALA A O 1
ATOM 2108 N N . PRO A 1 260 ? -6.568 11.637 15.966 1.00 94.25 260 PRO A N 1
ATOM 2109 C CA . PRO A 1 260 ? -5.360 12.242 16.528 1.00 94.25 260 PRO A CA 1
ATOM 2110 C C . PRO A 1 260 ? -4.286 11.234 16.958 1.00 94.25 260 PRO A C 1
ATOM 2112 O O . PRO A 1 260 ? -3.102 11.477 16.739 1.00 94.25 260 PRO A O 1
ATOM 2115 N N . SER A 1 261 ? -4.685 10.079 17.497 1.00 92.44 261 SER A N 1
ATOM 2116 C CA . SER A 1 261 ? -3.763 9.008 17.903 1.00 92.44 261 SER A CA 1
ATOM 2117 C C . SER A 1 261 ? -3.027 8.359 16.724 1.00 92.44 261 SER A C 1
ATOM 2119 O O . SER A 1 261 ? -1.966 7.776 16.907 1.00 92.44 261 SER A O 1
ATOM 2121 N N . ALA A 1 262 ? -3.557 8.460 15.500 1.00 96.25 262 ALA A N 1
ATOM 2122 C CA . ALA A 1 262 ? -2.941 7.877 14.310 1.00 96.25 262 ALA A CA 1
ATOM 2123 C C . ALA A 1 262 ? -1.907 8.803 13.646 1.00 96.25 262 ALA A C 1
ATOM 2125 O O . ALA A 1 262 ? -1.152 8.345 12.787 1.00 96.25 262 ALA A O 1
ATOM 2126 N N . ARG A 1 263 ? -1.854 10.089 14.028 1.00 96.69 263 ARG A N 1
ATOM 2127 C CA . ARG A 1 263 ? -1.104 11.145 13.321 1.00 96.69 263 ARG A CA 1
ATOM 2128 C C . ARG A 1 263 ? 0.359 10.810 13.077 1.00 96.69 263 ARG A C 1
ATOM 2130 O O . ARG A 1 263 ? 0.839 11.044 11.973 1.00 96.69 263 ARG A O 1
ATOM 2137 N N . LEU A 1 264 ? 1.044 10.233 14.065 1.00 96.50 264 LEU A N 1
ATOM 2138 C CA . LEU A 1 264 ? 2.438 9.823 13.903 1.00 96.50 264 LEU A CA 1
ATOM 2139 C C . LEU A 1 264 ? 2.572 8.761 12.803 1.00 96.50 264 LEU A C 1
ATOM 2141 O O . LEU A 1 264 ? 3.350 8.937 11.874 1.00 96.50 264 LEU A O 1
ATOM 2145 N N . SER A 1 265 ? 1.749 7.710 12.849 1.00 96.50 265 SER A N 1
ATOM 2146 C CA . SER A 1 265 ? 1.799 6.605 11.883 1.00 96.50 265 SER A CA 1
ATOM 2147 C C . SER A 1 265 ? 1.461 7.053 10.457 1.00 96.50 265 SER A C 1
ATOM 2149 O O . SER A 1 265 ? 2.193 6.733 9.520 1.00 96.50 265 SER A O 1
ATOM 2151 N N . VAL A 1 266 ? 0.390 7.831 10.258 1.00 96.81 266 VAL A N 1
ATOM 2152 C CA . VAL A 1 266 ? 0.073 8.356 8.914 1.00 96.81 266 VAL A CA 1
ATOM 2153 C C . VAL A 1 266 ? 1.049 9.437 8.454 1.00 96.81 266 VAL A C 1
ATOM 2155 O O . VAL A 1 266 ? 1.346 9.500 7.262 1.00 96.81 266 VAL A O 1
ATOM 2158 N N . GLY A 1 267 ? 1.605 10.234 9.370 1.00 97.38 267 GLY A N 1
ATOM 2159 C CA . GLY A 1 267 ? 2.679 11.181 9.071 1.00 97.38 267 GLY A CA 1
ATOM 2160 C C . GLY A 1 267 ? 3.937 10.475 8.564 1.00 97.38 267 GLY A C 1
ATOM 2161 O O . GLY A 1 267 ? 4.474 10.853 7.526 1.00 97.38 267 GLY A O 1
ATOM 2162 N N . THR A 1 268 ? 4.357 9.389 9.221 1.00 96.50 268 THR A N 1
ATOM 2163 C CA . THR A 1 268 ? 5.465 8.542 8.755 1.00 96.50 268 THR A CA 1
ATOM 2164 C C . THR A 1 268 ? 5.170 7.927 7.388 1.00 96.50 268 THR A C 1
ATOM 2166 O O . THR A 1 268 ? 6.026 7.966 6.508 1.00 96.50 268 THR A O 1
ATOM 2169 N N . ALA A 1 269 ? 3.963 7.394 7.170 1.00 95.75 269 ALA A N 1
ATOM 2170 C CA . ALA A 1 269 ? 3.571 6.833 5.876 1.00 95.75 269 ALA A CA 1
ATOM 2171 C C . ALA A 1 269 ? 3.650 7.875 4.742 1.00 95.75 269 ALA A C 1
ATOM 2173 O O . ALA A 1 269 ? 4.211 7.600 3.679 1.00 95.75 269 ALA A O 1
ATOM 2174 N N . LEU A 1 270 ? 3.156 9.094 4.990 1.00 95.31 270 LEU A N 1
ATOM 2175 C CA . LEU A 1 270 ? 3.241 10.201 4.039 1.00 95.31 270 LEU A CA 1
ATOM 2176 C C . LEU A 1 270 ? 4.694 10.630 3.793 1.00 95.31 270 LEU A C 1
ATOM 2178 O O . LEU A 1 270 ? 5.082 10.825 2.645 1.00 95.31 270 LEU A O 1
ATOM 2182 N N . ALA A 1 271 ? 5.517 10.721 4.840 1.00 95.25 271 ALA A N 1
ATOM 2183 C CA . ALA A 1 271 ? 6.935 11.045 4.705 1.00 95.25 271 ALA A CA 1
ATOM 2184 C C . ALA A 1 271 ? 7.681 10.013 3.841 1.00 95.25 271 ALA A C 1
ATOM 2186 O O . ALA A 1 271 ? 8.457 10.399 2.969 1.00 95.25 271 ALA A O 1
ATOM 2187 N N . LEU A 1 272 ? 7.401 8.714 4.018 1.00 94.25 272 LEU A N 1
ATOM 2188 C CA . LEU A 1 272 ? 7.962 7.648 3.179 1.00 94.25 272 LEU A CA 1
ATOM 2189 C C . LEU A 1 272 ? 7.558 7.805 1.706 1.00 94.25 272 LEU A C 1
ATOM 2191 O O . LEU A 1 272 ? 8.412 7.675 0.827 1.00 94.25 272 LEU A O 1
ATOM 2195 N N . LEU A 1 273 ? 6.287 8.127 1.428 1.00 90.94 273 LEU A N 1
ATOM 2196 C CA . LEU A 1 273 ? 5.819 8.398 0.063 1.00 90.94 273 LEU A CA 1
ATOM 2197 C C . LEU A 1 273 ? 6.574 9.574 -0.562 1.00 90.94 273 LEU A C 1
ATOM 2199 O O . LEU A 1 273 ? 7.097 9.460 -1.670 1.00 90.94 273 LEU A O 1
ATOM 2203 N N . LEU A 1 274 ? 6.627 10.704 0.144 1.00 92.38 274 LEU A N 1
ATOM 2204 C CA . LEU A 1 274 ? 7.264 11.923 -0.350 1.00 92.38 274 LEU A CA 1
ATOM 2205 C C . LEU A 1 274 ? 8.766 11.723 -0.569 1.00 92.38 274 LEU A C 1
ATOM 2207 O O . LEU A 1 274 ? 9.295 12.177 -1.582 1.00 92.38 274 LEU A O 1
ATOM 2211 N N . ALA A 1 275 ? 9.438 10.991 0.322 1.00 93.06 275 ALA A N 1
ATOM 2212 C CA . ALA A 1 275 ? 10.843 10.637 0.167 1.00 93.06 275 ALA A CA 1
ATOM 2213 C C . ALA A 1 275 ? 11.082 9.782 -1.088 1.00 93.06 275 ALA A C 1
ATOM 2215 O O . ALA A 1 275 ? 11.974 10.091 -1.876 1.00 93.06 275 ALA A O 1
ATOM 2216 N N . ASP A 1 276 ? 10.272 8.746 -1.331 1.00 91.00 276 ASP A N 1
ATOM 2217 C CA . ASP A 1 276 ? 10.406 7.919 -2.538 1.00 91.00 276 ASP A CA 1
ATOM 2218 C C . ASP A 1 276 ? 10.146 8.729 -3.818 1.00 91.00 276 ASP A C 1
ATOM 2220 O O . ASP A 1 276 ? 10.887 8.584 -4.789 1.00 91.00 276 ASP A O 1
ATOM 2224 N N . LEU A 1 277 ? 9.176 9.650 -3.814 1.00 89.00 277 LEU A N 1
ATOM 2225 C CA . LEU A 1 277 ? 8.928 10.565 -4.936 1.00 89.00 277 LEU A CA 1
ATOM 2226 C C . LEU A 1 277 ? 10.076 11.553 -5.166 1.00 89.00 277 LEU A C 1
ATOM 2228 O O . LEU A 1 277 ? 10.465 11.778 -6.315 1.00 89.00 277 LEU A O 1
ATOM 2232 N N . ALA A 1 278 ? 10.651 12.109 -4.100 1.00 91.31 278 ALA A N 1
ATOM 2233 C CA . ALA A 1 278 ? 11.811 12.987 -4.190 1.00 91.31 278 ALA A CA 1
ATOM 2234 C C . ALA A 1 278 ? 13.014 12.240 -4.781 1.00 91.31 278 ALA A C 1
ATOM 2236 O O . ALA A 1 278 ? 13.616 12.703 -5.748 1.00 91.31 278 ALA A O 1
ATOM 2237 N N . VAL A 1 279 ? 13.312 11.037 -4.279 1.00 90.31 279 VAL A N 1
ATOM 2238 C CA . VAL A 1 279 ? 14.407 10.209 -4.802 1.00 90.31 279 VAL A CA 1
ATOM 2239 C C . VAL A 1 279 ? 14.158 9.823 -6.261 1.00 90.31 279 VAL A C 1
ATOM 2241 O O . VAL A 1 279 ? 15.093 9.880 -7.057 1.00 90.31 279 VAL A O 1
ATOM 2244 N N . ARG A 1 280 ? 12.925 9.469 -6.652 1.00 87.62 280 ARG A N 1
ATOM 2245 C CA . ARG A 1 280 ? 12.582 9.227 -8.068 1.00 87.62 280 ARG A CA 1
ATOM 2246 C C . ARG A 1 280 ? 12.929 10.429 -8.921 1.00 87.62 280 ARG A C 1
ATOM 2248 O O . ARG A 1 280 ? 13.671 10.275 -9.881 1.00 87.62 280 ARG A O 1
ATOM 2255 N N . ARG A 1 281 ? 12.442 11.608 -8.533 1.00 87.44 281 ARG A N 1
ATOM 2256 C CA . ARG A 1 281 ? 12.645 12.852 -9.277 1.00 87.44 281 ARG A CA 1
ATOM 2257 C C . ARG A 1 281 ? 14.124 13.194 -9.433 1.00 87.44 281 ARG A C 1
ATOM 2259 O O . ARG A 1 281 ? 14.533 13.593 -10.515 1.00 87.44 281 ARG A O 1
ATOM 2266 N N . LEU A 1 282 ? 14.920 13.001 -8.381 1.00 89.19 282 LEU A N 1
ATOM 2267 C CA . LEU A 1 282 ? 16.368 13.232 -8.410 1.00 89.19 282 LEU A CA 1
ATOM 2268 C C . LEU A 1 282 ? 17.119 12.200 -9.263 1.00 89.19 282 LEU A C 1
ATOM 2270 O O . LEU A 1 282 ? 18.166 12.506 -9.826 1.00 89.19 282 LEU A O 1
ATOM 2274 N N . ARG A 1 283 ? 16.607 10.967 -9.350 1.00 86.38 283 ARG A N 1
ATOM 2275 C CA . ARG A 1 283 ? 17.219 9.889 -10.138 1.00 86.38 283 ARG A CA 1
ATOM 2276 C C . ARG A 1 283 ? 16.759 9.874 -11.591 1.00 86.38 283 ARG A C 1
ATOM 2278 O O . ARG A 1 283 ? 17.453 9.261 -12.396 1.00 86.38 283 ARG A O 1
ATOM 2285 N N . THR A 1 284 ? 15.652 10.521 -11.946 1.00 87.69 284 THR A N 1
ATOM 2286 C CA . THR A 1 284 ? 15.194 10.653 -13.335 1.00 87.69 284 THR A CA 1
ATOM 2287 C C . THR A 1 284 ? 16.227 11.392 -14.183 1.00 87.69 284 THR A C 1
ATOM 2289 O O . THR A 1 284 ? 16.743 12.431 -13.783 1.00 87.69 284 THR A O 1
ATOM 2292 N N . THR A 1 285 ? 16.529 10.886 -15.378 1.00 87.81 285 THR A N 1
ATOM 2293 C CA . THR A 1 285 ? 17.416 11.559 -16.336 1.00 87.81 285 THR A CA 1
ATOM 2294 C C . THR A 1 285 ? 16.695 11.786 -17.656 1.00 87.81 285 THR A C 1
ATOM 2296 O O . THR A 1 285 ? 15.874 10.983 -18.072 1.00 87.81 285 THR A O 1
ATOM 2299 N N . THR A 1 286 ? 16.995 12.890 -18.335 1.00 89.19 286 THR A N 1
ATOM 2300 C CA . THR A 1 286 ? 16.486 13.156 -19.686 1.00 89.19 286 THR A CA 1
ATOM 2301 C C . THR A 1 286 ? 17.610 12.956 -20.694 1.00 89.19 286 THR A C 1
ATOM 2303 O O . THR A 1 286 ? 18.683 13.529 -20.528 1.00 89.19 286 THR A O 1
ATOM 2306 N N . SER A 1 287 ? 17.388 12.117 -21.703 1.00 86.94 287 SER A N 1
ATOM 2307 C CA . SER A 1 287 ? 18.319 11.817 -22.785 1.00 86.94 287 SER A CA 1
ATOM 2308 C C . SER A 1 287 ? 17.634 11.810 -24.148 1.00 86.94 287 SER A C 1
ATOM 2310 O O . SER A 1 287 ? 16.465 11.475 -24.295 1.00 86.94 287 SER A O 1
ATOM 2312 N N . GLN A 1 288 ? 18.370 12.197 -25.183 1.00 88.00 288 GLN A N 1
ATOM 2313 C CA . GLN A 1 288 ? 17.904 12.031 -26.558 1.00 88.00 288 GLN A CA 1
ATOM 2314 C C . GLN A 1 288 ? 17.829 10.535 -26.883 1.00 88.00 288 GLN A C 1
ATOM 2316 O O . GLN A 1 288 ? 18.754 9.791 -26.541 1.00 88.00 288 GLN A O 1
ATOM 2321 N N . ALA A 1 289 ? 16.750 10.111 -27.539 1.00 91.19 289 ALA A N 1
ATOM 2322 C CA . ALA A 1 289 ? 16.603 8.743 -28.011 1.00 91.19 289 ALA A CA 1
ATOM 2323 C C . ALA A 1 289 ? 16.286 8.707 -29.505 1.00 91.19 289 ALA A C 1
ATOM 2325 O O . ALA A 1 289 ? 15.486 9.498 -30.008 1.00 91.19 289 ALA A O 1
ATOM 2326 N N . THR A 1 290 ? 16.884 7.743 -30.194 1.00 92.00 290 THR A N 1
ATOM 2327 C CA . THR A 1 290 ? 16.559 7.394 -31.575 1.00 92.00 290 THR A CA 1
ATOM 2328 C C . THR A 1 290 ? 15.529 6.274 -31.557 1.00 92.00 290 THR A C 1
ATOM 2330 O O . THR A 1 290 ? 15.687 5.295 -30.826 1.00 92.00 290 THR A O 1
ATOM 2333 N N . LEU A 1 291 ? 14.456 6.427 -32.335 1.00 93.81 291 LEU A N 1
ATOM 2334 C CA . LEU A 1 291 ? 13.378 5.448 -32.420 1.00 93.81 291 LEU A CA 1
ATOM 2335 C C . LEU A 1 291 ? 13.256 4.925 -33.845 1.00 93.81 291 LEU A C 1
ATOM 2337 O O . LEU A 1 291 ? 13.121 5.706 -34.785 1.00 93.81 291 LEU A O 1
ATOM 2341 N N . GLU A 1 292 ? 13.240 3.604 -33.982 1.00 93.31 292 GLU A N 1
ATOM 2342 C CA . GLU A 1 292 ? 13.171 2.913 -35.267 1.00 93.31 292 GLU A CA 1
ATOM 2343 C C . GLU A 1 292 ? 12.096 1.829 -35.222 1.00 93.31 292 GLU A C 1
ATOM 2345 O O . GLU A 1 292 ? 11.981 1.074 -34.254 1.00 93.31 292 GLU A O 1
ATOM 2350 N N . THR A 1 293 ? 11.284 1.737 -36.273 1.00 93.44 293 THR A N 1
ATOM 2351 C CA . THR A 1 293 ? 10.346 0.623 -36.441 1.00 93.44 293 THR A CA 1
ATOM 2352 C C . THR A 1 293 ? 11.093 -0.595 -36.963 1.00 93.44 293 THR A C 1
ATOM 2354 O O . THR A 1 293 ? 11.827 -0.476 -37.943 1.00 93.44 293 THR A O 1
ATOM 2357 N N . ILE A 1 294 ? 10.868 -1.767 -36.370 1.00 92.38 294 ILE A N 1
ATOM 2358 C CA . ILE A 1 294 ? 11.431 -3.020 -36.882 1.00 92.38 294 ILE A CA 1
ATOM 2359 C C . ILE A 1 294 ? 10.529 -3.523 -38.026 1.00 92.38 294 ILE A C 1
ATOM 2361 O O . ILE A 1 294 ? 9.362 -3.844 -37.760 1.00 92.38 294 ILE A O 1
ATOM 2365 N N . PRO A 1 295 ? 11.025 -3.595 -39.280 1.00 90.62 295 PRO A N 1
ATOM 2366 C CA . PRO A 1 295 ? 10.214 -3.955 -40.444 1.00 90.62 295 PRO A CA 1
ATOM 2367 C C . PRO A 1 295 ? 9.480 -5.288 -40.270 1.00 90.62 295 PRO A C 1
ATOM 2369 O O . PRO A 1 295 ? 10.013 -6.228 -39.688 1.00 90.62 295 PRO A O 1
ATOM 2372 N N . GLY A 1 296 ? 8.243 -5.365 -40.768 1.00 88.62 296 GLY A N 1
ATOM 2373 C CA . GLY A 1 296 ? 7.419 -6.578 -40.681 1.00 88.62 296 GLY A CA 1
ATOM 2374 C C . GLY A 1 296 ? 6.911 -6.914 -39.273 1.00 88.62 296 GLY A C 1
ATOM 2375 O O . GLY A 1 296 ? 6.337 -7.980 -39.071 1.00 88.62 296 GLY A O 1
ATOM 2376 N N . THR A 1 297 ? 7.097 -6.027 -38.289 1.00 93.38 297 THR A N 1
ATOM 2377 C CA . THR A 1 297 ? 6.656 -6.252 -36.906 1.00 93.38 297 THR A CA 1
ATOM 2378 C C . THR A 1 297 ? 5.961 -5.025 -36.313 1.00 93.38 297 THR A C 1
ATOM 2380 O O . THR A 1 297 ? 6.018 -3.924 -36.851 1.00 93.38 297 THR A O 1
ATOM 2383 N N . THR A 1 298 ? 5.339 -5.198 -35.144 1.00 93.25 298 THR A N 1
ATOM 2384 C CA . THR A 1 298 ? 4.792 -4.100 -34.328 1.00 93.25 298 THR A CA 1
ATOM 2385 C C . THR A 1 298 ? 5.794 -3.606 -33.274 1.00 93.25 298 THR A C 1
ATOM 2387 O O . THR A 1 298 ? 5.387 -3.142 -32.203 1.00 93.25 298 THR A O 1
ATOM 2390 N N . LEU A 1 299 ? 7.094 -3.831 -33.481 1.00 95.50 299 LEU A N 1
ATOM 2391 C CA . LEU A 1 299 ? 8.140 -3.510 -32.512 1.00 95.50 299 LEU A CA 1
ATOM 2392 C C . LEU A 1 299 ? 8.819 -2.182 -32.857 1.00 95.50 299 LEU A C 1
ATOM 2394 O O . LEU A 1 299 ? 9.068 -1.863 -34.019 1.00 95.50 299 LEU A O 1
ATOM 2398 N N . VAL A 1 300 ? 9.151 -1.433 -31.812 1.00 95.81 300 VAL A N 1
ATOM 2399 C CA . VAL A 1 300 ? 9.901 -0.181 -31.865 1.00 95.81 300 VAL A CA 1
ATOM 2400 C C . VAL A 1 300 ? 11.203 -0.385 -31.104 1.00 95.81 300 VAL A C 1
ATOM 2402 O O . VAL A 1 300 ? 11.185 -0.695 -29.909 1.00 95.81 300 VAL A O 1
ATOM 2405 N N . LYS A 1 301 ? 12.326 -0.214 -31.796 1.00 95.56 301 LYS A N 1
ATOM 2406 C CA . LYS A 1 301 ? 13.661 -0.147 -31.206 1.00 95.56 301 LYS A CA 1
ATOM 2407 C C . LYS A 1 301 ? 13.893 1.275 -30.705 1.00 95.56 301 LYS A C 1
ATOM 2409 O O . LYS A 1 301 ? 13.630 2.236 -31.424 1.00 95.56 301 LYS A O 1
ATOM 2414 N N . ILE A 1 302 ? 14.357 1.406 -29.468 1.00 95.06 302 ILE A N 1
ATOM 2415 C CA . ILE A 1 302 ? 14.629 2.690 -28.819 1.00 95.06 302 ILE A CA 1
ATOM 2416 C C . ILE A 1 302 ? 16.082 2.659 -28.366 1.00 95.06 302 ILE A C 1
ATOM 2418 O O . ILE A 1 302 ? 16.451 1.801 -27.569 1.00 95.06 302 ILE A O 1
ATOM 2422 N N . MET A 1 303 ? 16.893 3.583 -28.865 1.00 93.62 303 MET A N 1
ATOM 2423 C CA . MET A 1 303 ? 18.305 3.706 -28.507 1.00 93.62 303 MET A CA 1
ATOM 2424 C C . MET A 1 303 ? 18.519 5.023 -27.776 1.00 93.62 303 MET A C 1
ATOM 2426 O O . MET A 1 303 ? 18.233 6.074 -28.341 1.00 93.62 303 MET A O 1
ATOM 2430 N N . ALA A 1 304 ? 18.997 4.983 -26.534 1.00 91.88 304 ALA A N 1
ATOM 2431 C CA . ALA A 1 304 ? 19.177 6.178 -25.712 1.00 91.88 304 ALA A CA 1
ATOM 2432 C C . ALA A 1 304 ? 20.531 6.168 -24.996 1.00 91.88 304 ALA A C 1
ATOM 2434 O O . ALA A 1 304 ? 20.879 5.200 -24.320 1.00 91.88 304 ALA A O 1
ATOM 2435 N N . SER A 1 305 ? 21.273 7.271 -25.080 1.00 87.00 305 SER A N 1
ATOM 2436 C CA . SER A 1 305 ? 22.512 7.451 -24.314 1.00 87.00 305 SER A CA 1
ATOM 2437 C C . SER A 1 305 ? 22.187 7.871 -22.883 1.00 87.00 305 SER A C 1
ATOM 2439 O O . SER A 1 305 ? 21.438 8.822 -22.667 1.00 87.00 305 SER A O 1
ATOM 2441 N N . ILE A 1 306 ? 22.749 7.184 -21.891 1.00 83.12 306 ILE A N 1
ATOM 2442 C CA . ILE A 1 306 ? 22.570 7.520 -20.471 1.00 83.12 306 ILE A CA 1
ATOM 2443 C C . ILE A 1 306 ? 23.911 7.916 -19.833 1.00 83.12 306 ILE A C 1
ATOM 2445 O O . ILE A 1 306 ? 24.964 7.540 -20.344 1.00 83.12 306 ILE A O 1
ATOM 2449 N N . PRO A 1 307 ? 23.910 8.656 -18.706 1.00 80.94 307 PRO A N 1
ATOM 2450 C CA . PRO A 1 307 ? 25.144 9.017 -18.014 1.00 80.94 307 PRO A CA 1
ATOM 2451 C C . PRO A 1 307 ? 25.986 7.790 -17.635 1.00 80.94 307 PRO A C 1
ATOM 2453 O O . PRO A 1 307 ? 25.453 6.818 -17.095 1.00 80.94 307 PRO A O 1
ATOM 2456 N N . GLY A 1 308 ? 27.305 7.871 -17.841 1.00 76.81 308 GLY A N 1
ATOM 2457 C CA . GLY A 1 308 ? 28.262 6.770 -17.640 1.00 76.81 308 GLY A CA 1
ATOM 2458 C C . GLY A 1 308 ? 28.118 5.982 -16.325 1.00 76.81 308 GLY A C 1
ATOM 2459 O O . GLY A 1 308 ? 28.069 4.753 -16.374 1.00 76.81 308 GLY A O 1
ATOM 2460 N N . PRO A 1 309 ? 27.938 6.624 -15.151 1.00 78.44 309 PRO A N 1
ATOM 2461 C CA . PRO A 1 309 ? 27.746 5.899 -13.890 1.00 78.44 309 PRO A CA 1
ATOM 2462 C C . PRO A 1 309 ? 26.527 4.962 -13.880 1.00 78.44 309 PRO A C 1
ATOM 2464 O O . PRO A 1 309 ? 26.534 3.944 -13.189 1.00 78.44 309 PRO A O 1
ATOM 2467 N N . LYS A 1 310 ? 25.476 5.279 -14.650 1.00 80.25 310 LYS A N 1
ATOM 2468 C CA . LYS A 1 310 ? 24.286 4.428 -14.777 1.00 80.25 310 LYS A CA 1
ATOM 2469 C C . LYS A 1 310 ? 24.517 3.254 -15.732 1.00 80.25 310 LYS A C 1
ATOM 2471 O O . LYS A 1 310 ? 23.973 2.184 -15.480 1.00 80.25 310 LYS A O 1
ATOM 2476 N N . VAL A 1 311 ? 25.339 3.420 -16.773 1.00 84.44 311 VAL A N 1
ATOM 2477 C CA . VAL A 1 311 ? 25.668 2.361 -17.752 1.00 84.44 311 VAL A CA 1
ATOM 2478 C C . VAL A 1 311 ? 26.256 1.139 -17.046 1.00 84.44 311 VAL A C 1
ATOM 2480 O O . VAL A 1 311 ? 25.781 0.020 -17.237 1.00 84.44 311 VAL A O 1
ATOM 2483 N N . ASN A 1 312 ? 27.226 1.357 -16.153 1.00 83.44 312 ASN A N 1
ATOM 2484 C CA . ASN A 1 312 ? 27.896 0.277 -15.421 1.00 83.44 312 ASN A CA 1
ATOM 2485 C C . ASN A 1 312 ? 26.927 -0.548 -14.561 1.00 83.44 312 ASN A C 1
ATOM 2487 O O . ASN A 1 312 ? 27.094 -1.760 -14.426 1.00 83.44 312 ASN A O 1
ATOM 2491 N N . ALA A 1 313 ? 25.882 0.082 -14.015 1.00 83.88 313 ALA A N 1
ATOM 2492 C CA . ALA A 1 313 ? 24.870 -0.618 -13.231 1.00 83.88 313 ALA A CA 1
ATOM 2493 C C . ALA A 1 313 ? 24.051 -1.609 -14.078 1.00 83.88 313 ALA A C 1
ATOM 2495 O O . ALA A 1 313 ? 23.676 -2.665 -13.568 1.00 83.88 313 ALA A O 1
ATOM 2496 N N . PHE A 1 314 ? 23.799 -1.287 -15.352 1.00 85.50 314 PHE A N 1
ATOM 2497 C CA . PHE A 1 314 ? 23.114 -2.183 -16.288 1.00 85.50 314 PHE A CA 1
ATOM 2498 C C . PHE A 1 314 ? 24.047 -3.269 -16.829 1.00 85.50 314 PHE A C 1
ATOM 2500 O O . PHE A 1 314 ? 23.624 -4.419 -16.913 1.00 85.50 314 PHE A O 1
ATOM 2507 N N . ARG A 1 315 ? 25.330 -2.960 -17.075 1.00 84.62 315 ARG A N 1
ATOM 2508 C CA . ARG A 1 315 ? 26.336 -3.980 -17.439 1.00 84.62 315 ARG A CA 1
ATOM 2509 C C . ARG A 1 315 ? 26.491 -5.048 -16.356 1.00 84.62 315 ARG A C 1
ATOM 2511 O O . ARG A 1 315 ? 26.526 -6.235 -16.651 1.00 84.62 315 ARG A O 1
ATOM 2518 N N . ALA A 1 316 ? 26.509 -4.637 -15.088 1.00 83.25 316 ALA A N 1
ATOM 2519 C CA . ALA A 1 316 ? 26.630 -5.557 -13.958 1.00 83.25 316 ALA A CA 1
ATOM 2520 C C . ALA A 1 316 ? 25.380 -6.430 -13.718 1.00 83.25 316 ALA A C 1
ATOM 2522 O O . ALA A 1 316 ? 25.437 -7.359 -12.911 1.00 83.25 316 ALA A O 1
ATOM 2523 N N . LYS A 1 317 ? 24.235 -6.118 -14.346 1.00 83.75 317 LYS A N 1
ATOM 2524 C CA . LYS A 1 317 ? 22.957 -6.816 -14.132 1.00 83.75 317 LYS A CA 1
ATOM 2525 C C . LYS A 1 317 ? 22.202 -7.033 -15.452 1.00 83.75 317 LYS A C 1
ATOM 2527 O O . LYS A 1 317 ? 21.212 -6.337 -15.701 1.00 83.75 317 LYS A O 1
ATOM 2532 N N . PRO A 1 318 ? 22.619 -8.016 -16.271 1.00 84.19 318 PRO A N 1
ATOM 2533 C CA . PRO A 1 318 ? 21.873 -8.412 -17.463 1.00 84.19 318 PRO A CA 1
ATOM 2534 C C . PRO A 1 318 ? 20.407 -8.734 -17.136 1.00 84.19 318 PRO A C 1
ATOM 2536 O O . PRO A 1 318 ? 20.103 -9.318 -16.095 1.00 84.19 318 PRO A O 1
ATOM 2539 N N . GLY A 1 319 ? 19.486 -8.320 -18.010 1.00 82.88 319 GLY A N 1
ATOM 2540 C CA . GLY A 1 319 ? 18.041 -8.477 -17.794 1.00 82.88 319 GLY A CA 1
ATOM 2541 C C . GLY A 1 319 ? 17.407 -7.443 -16.852 1.00 82.88 319 GLY A C 1
ATOM 2542 O O . GLY A 1 319 ? 16.219 -7.545 -16.537 1.00 82.88 319 GLY A O 1
ATOM 2543 N N . ALA A 1 320 ? 18.160 -6.434 -16.403 1.00 87.56 320 ALA A N 1
ATOM 2544 C CA . ALA A 1 320 ? 17.597 -5.282 -15.705 1.00 87.56 320 ALA A CA 1
ATOM 2545 C C . ALA A 1 320 ? 16.633 -4.479 -16.602 1.00 87.56 320 ALA A C 1
ATOM 2547 O O . ALA A 1 320 ? 16.653 -4.566 -17.829 1.00 87.56 320 ALA A O 1
ATOM 2548 N N . HIS A 1 321 ? 15.779 -3.670 -15.976 1.00 90.06 321 HIS A N 1
ATOM 2549 C CA . HIS A 1 321 ? 14.810 -2.821 -16.665 1.00 90.06 321 HIS A CA 1
ATOM 2550 C C . HIS A 1 321 ? 14.928 -1.366 -16.215 1.00 90.06 321 HIS A C 1
ATOM 2552 O O . HIS A 1 321 ? 15.375 -1.082 -15.101 1.00 90.06 321 HIS A O 1
ATOM 2558 N N . ILE A 1 322 ? 14.472 -0.458 -17.073 1.00 90.06 322 ILE A N 1
ATOM 2559 C CA . ILE A 1 322 ? 14.295 0.962 -16.765 1.00 90.06 322 ILE A CA 1
ATOM 2560 C C . ILE A 1 322 ? 12.819 1.329 -16.766 1.00 90.06 322 ILE A C 1
ATOM 2562 O O . ILE A 1 322 ? 11.995 0.609 -17.330 1.00 90.06 322 ILE A O 1
ATOM 2566 N N . TYR A 1 323 ? 12.489 2.473 -16.175 1.00 90.38 323 TYR A N 1
ATOM 2567 C CA . TYR A 1 323 ? 11.160 3.060 -16.297 1.00 90.38 323 TYR A CA 1
ATOM 2568 C C . TYR A 1 323 ? 11.217 4.231 -17.280 1.00 90.38 323 TYR A C 1
ATOM 2570 O O . TYR A 1 323 ? 11.859 5.244 -17.018 1.00 90.38 323 TYR A O 1
ATOM 2578 N N . LEU A 1 324 ? 10.538 4.097 -18.416 1.00 91.19 324 LEU A N 1
ATOM 2579 C CA . LEU A 1 324 ? 10.536 5.107 -19.474 1.00 91.19 324 LEU A CA 1
ATOM 2580 C C . LEU A 1 324 ? 9.279 5.978 -19.389 1.00 91.19 324 LEU A C 1
ATOM 2582 O O . LEU A 1 324 ? 8.174 5.457 -19.198 1.00 91.19 324 LEU A O 1
ATOM 2586 N N . SER A 1 325 ? 9.444 7.286 -19.597 1.00 90.75 325 SER A N 1
ATOM 2587 C CA . SER A 1 325 ? 8.345 8.224 -19.841 1.00 90.75 325 SER A CA 1
ATOM 2588 C C . SER A 1 325 ? 8.698 9.212 -20.959 1.00 90.75 325 SER A C 1
ATOM 2590 O O . SER A 1 325 ? 9.857 9.411 -21.322 1.00 90.75 325 SER A O 1
ATOM 2592 N N . ILE A 1 326 ? 7.677 9.829 -21.559 1.00 88.19 326 ILE A N 1
ATOM 2593 C CA . ILE A 1 326 ? 7.877 10.883 -22.564 1.00 88.19 326 ILE A CA 1
ATOM 2594 C C . ILE A 1 326 ? 7.921 12.225 -21.822 1.00 88.19 326 ILE A C 1
ATOM 2596 O O . ILE A 1 326 ? 6.962 12.532 -21.107 1.00 88.19 326 ILE A O 1
ATOM 2600 N N . PRO A 1 327 ? 8.979 13.043 -21.961 1.00 87.50 327 PRO A N 1
ATOM 2601 C CA . PRO A 1 327 ? 9.092 14.325 -21.271 1.00 87.50 327 PRO A CA 1
ATOM 2602 C C . PRO A 1 327 ? 8.150 15.358 -21.883 1.00 87.50 327 PRO A C 1
ATOM 2604 O O . PRO A 1 327 ? 7.819 15.272 -23.065 1.00 87.50 327 PRO A O 1
ATOM 2607 N N . ALA A 1 328 ? 7.759 16.363 -21.096 1.00 83.44 328 ALA A N 1
ATOM 2608 C CA . ALA A 1 328 ? 6.804 17.395 -21.507 1.00 83.44 328 ALA A CA 1
ATOM 2609 C C . ALA A 1 328 ? 7.152 18.051 -22.858 1.00 83.44 328 ALA A C 1
ATOM 2611 O O . ALA A 1 328 ? 6.269 18.226 -23.690 1.00 83.44 328 ALA A O 1
ATOM 2612 N N . ALA A 1 329 ? 8.439 18.306 -23.120 1.00 82.38 329 ALA A N 1
ATOM 2613 C CA . ALA A 1 329 ? 8.920 18.915 -24.364 1.00 82.38 329 ALA A CA 1
ATOM 2614 C C . ALA A 1 329 ? 8.634 18.092 -25.639 1.00 82.38 329 ALA A C 1
ATOM 2616 O O . ALA A 1 329 ? 8.606 18.652 -26.730 1.00 82.38 329 ALA A O 1
ATOM 2617 N N . ALA A 1 330 ? 8.430 16.777 -25.516 1.00 80.50 330 ALA A N 1
ATOM 2618 C CA . ALA A 1 330 ? 8.120 15.886 -26.635 1.00 80.50 330 ALA A CA 1
ATOM 2619 C C . ALA A 1 330 ? 6.617 15.554 -26.737 1.00 80.50 330 ALA A C 1
ATOM 2621 O O . ALA A 1 330 ? 6.194 14.816 -27.630 1.00 80.50 330 ALA A O 1
ATOM 2622 N N . ARG A 1 331 ? 5.779 16.071 -25.830 1.00 79.25 331 ARG A N 1
ATOM 2623 C CA . ARG A 1 331 ? 4.332 15.809 -25.826 1.00 79.25 331 ARG A CA 1
ATOM 2624 C C . ARG A 1 331 ? 3.597 16.800 -26.743 1.00 79.25 331 ARG A C 1
ATOM 2626 O O . ARG A 1 331 ? 4.057 17.925 -26.915 1.00 79.25 331 ARG A O 1
ATOM 2633 N N . PRO A 1 332 ? 2.448 16.421 -27.334 1.00 68.00 332 PRO A N 1
ATOM 2634 C CA . PRO A 1 332 ? 1.581 17.377 -28.022 1.00 68.00 332 PRO A CA 1
ATOM 2635 C C . PRO A 1 332 ? 1.119 18.485 -27.061 1.00 68.00 332 PRO A C 1
ATOM 2637 O O . PRO A 1 332 ? 0.716 18.185 -25.939 1.00 68.00 332 PRO A O 1
ATOM 2640 N N . ILE A 1 333 ? 1.136 19.743 -27.517 1.00 58.97 333 ILE A N 1
ATOM 2641 C CA . ILE A 1 333 ? 0.836 20.947 -26.710 1.00 58.97 333 ILE A CA 1
ATOM 2642 C C . ILE A 1 333 ? -0.618 20.960 -26.190 1.00 58.97 333 ILE A C 1
ATOM 2644 O O . ILE A 1 333 ? -0.900 21.560 -25.160 1.00 58.97 333 ILE A O 1
ATOM 2648 N N . ALA A 1 334 ? -1.534 20.249 -26.855 1.00 55.25 334 ALA A N 1
ATOM 2649 C CA . ALA A 1 334 ? -2.968 20.267 -26.568 1.00 55.25 334 ALA A CA 1
ATOM 2650 C C . ALA A 1 334 ? -3.523 18.857 -26.300 1.00 55.25 334 ALA A C 1
ATOM 2652 O O . ALA A 1 334 ? -4.263 18.310 -27.114 1.00 55.25 334 ALA A O 1
ATOM 2653 N N . SER A 1 335 ? -3.161 18.230 -25.176 1.00 57.25 335 SER A N 1
ATOM 2654 C CA . SER A 1 335 ? -3.843 16.997 -24.758 1.00 57.25 335 SER A CA 1
ATOM 2655 C C . SER A 1 335 ? -4.307 17.066 -23.307 1.00 57.25 335 SER A C 1
ATOM 2657 O O . SER A 1 335 ? -3.516 17.344 -22.407 1.00 57.25 335 SER A O 1
ATOM 2659 N N . ASN A 1 336 ? -5.575 16.710 -23.079 1.00 60.00 336 ASN A N 1
ATOM 2660 C CA . ASN A 1 336 ? -6.140 16.433 -21.749 1.00 60.00 336 ASN A CA 1
ATOM 2661 C C . ASN A 1 336 ? -5.384 15.299 -21.017 1.00 60.00 336 ASN A C 1
ATOM 2663 O O . ASN A 1 336 ? -5.557 15.092 -19.819 1.00 60.00 336 ASN A O 1
ATOM 2667 N N . ASP A 1 337 ? -4.513 14.583 -21.732 1.00 62.28 337 ASP A N 1
ATOM 2668 C CA . ASP A 1 337 ? -3.653 13.521 -21.224 1.00 62.28 337 ASP A CA 1
ATOM 2669 C C . ASP A 1 337 ? -2.300 14.036 -20.681 1.00 62.28 337 ASP A C 1
ATOM 2671 O O . ASP A 1 337 ? -1.492 13.233 -20.214 1.00 62.28 337 ASP A O 1
ATOM 2675 N N . ALA A 1 338 ? -2.017 15.348 -20.706 1.00 65.94 338 ALA A N 1
ATOM 2676 C CA . ALA A 1 338 ? -0.728 15.901 -20.265 1.00 65.94 338 ALA A CA 1
ATOM 2677 C C . ALA A 1 338 ? -0.363 15.497 -18.825 1.00 65.94 338 ALA A C 1
ATOM 2679 O O . ALA A 1 338 ? 0.769 15.077 -18.576 1.00 65.94 338 ALA A O 1
ATOM 2680 N N . LEU A 1 339 ? -1.341 15.531 -17.911 1.00 67.19 339 LEU A N 1
ATOM 2681 C CA . LEU A 1 339 ? -1.179 15.070 -16.528 1.00 67.19 339 LEU A CA 1
ATOM 2682 C C . LEU A 1 339 ? -0.930 13.562 -16.435 1.00 67.19 339 LEU A C 1
ATOM 2684 O O . LEU A 1 339 ? -0.228 13.115 -15.535 1.00 67.19 339 LEU A O 1
ATOM 2688 N N . LEU A 1 340 ? -1.460 12.758 -17.359 1.00 72.00 340 LEU A N 1
ATOM 2689 C CA . LEU A 1 340 ? -1.234 11.312 -17.338 1.00 72.00 340 LEU A CA 1
ATOM 2690 C C . LEU A 1 340 ? 0.229 10.989 -17.599 1.00 72.00 340 LEU A C 1
ATOM 2692 O O . LEU A 1 340 ? 0.788 10.142 -16.911 1.00 72.00 340 LEU A O 1
ATOM 2696 N N . TYR A 1 341 ? 0.862 11.680 -18.548 1.00 74.88 341 TYR A N 1
ATOM 2697 C CA . TYR A 1 341 ? 2.272 11.460 -18.859 1.00 74.88 341 TYR A CA 1
ATOM 2698 C C . TYR A 1 341 ? 3.225 11.861 -17.723 1.00 74.88 341 TYR A C 1
ATOM 2700 O O . TYR A 1 341 ? 4.338 11.344 -17.687 1.00 74.88 341 TYR A O 1
ATOM 2708 N N . GLU A 1 342 ? 2.806 12.717 -16.783 1.00 76.25 342 GLU A N 1
ATOM 2709 C CA . GLU A 1 342 ? 3.601 13.020 -15.579 1.00 76.25 342 GLU A CA 1
ATOM 2710 C C . GLU A 1 342 ? 3.722 11.827 -14.629 1.00 76.25 342 GLU A C 1
ATOM 2712 O O . GLU A 1 342 ? 4.689 11.714 -13.879 1.00 76.25 342 GLU A O 1
ATOM 2717 N N . PHE A 1 343 ? 2.762 10.907 -14.681 1.00 72.62 343 PHE A N 1
ATOM 2718 C CA . PHE A 1 343 ? 2.714 9.742 -13.802 1.00 72.62 343 PHE A CA 1
ATOM 2719 C C . PHE A 1 343 ? 2.858 8.413 -14.564 1.00 72.62 343 PHE A C 1
ATOM 2721 O O . PHE A 1 343 ? 2.944 7.346 -13.951 1.00 72.62 343 PHE A O 1
ATOM 2728 N N . LEU A 1 344 ? 2.921 8.457 -15.899 1.00 81.31 344 LEU A N 1
ATOM 2729 C CA . LEU A 1 344 ? 3.021 7.284 -16.761 1.00 81.31 344 LEU A CA 1
ATOM 2730 C C . LEU A 1 344 ? 4.483 6.878 -16.978 1.00 81.31 344 LEU A C 1
ATOM 2732 O O . LEU A 1 344 ? 5.152 7.332 -17.906 1.00 81.31 344 LEU A O 1
ATOM 2736 N N . PHE A 1 345 ? 4.946 5.968 -16.125 1.00 85.19 345 PHE A N 1
ATOM 2737 C CA . PHE A 1 345 ? 6.252 5.325 -16.228 1.00 85.19 345 PHE A CA 1
ATOM 2738 C C . PHE A 1 345 ? 6.071 3.828 -16.473 1.00 85.19 345 PHE A C 1
ATOM 2740 O O . PHE A 1 345 ? 5.602 3.102 -15.590 1.00 85.19 345 PHE A O 1
ATOM 2747 N N . ASN A 1 346 ? 6.454 3.352 -17.656 1.00 87.94 346 ASN A N 1
ATOM 2748 C CA . ASN A 1 346 ? 6.342 1.937 -18.008 1.00 87.94 346 ASN A CA 1
ATOM 2749 C C . ASN A 1 346 ? 7.709 1.245 -17.930 1.00 87.94 346 ASN A C 1
ATOM 2751 O O . ASN A 1 346 ? 8.701 1.826 -18.376 1.00 87.94 346 ASN A O 1
ATOM 2755 N N . PRO A 1 347 ? 7.774 0.021 -17.377 1.00 90.38 347 PRO A N 1
ATOM 2756 C CA . PRO A 1 347 ? 9.013 -0.735 -17.335 1.00 90.38 347 PRO A CA 1
ATOM 2757 C C . PRO A 1 347 ? 9.363 -1.281 -18.725 1.00 90.38 347 PRO A C 1
ATOM 2759 O O . PRO A 1 347 ? 8.503 -1.842 -19.406 1.00 90.38 347 PRO A O 1
ATOM 2762 N N . PHE A 1 348 ? 10.630 -1.162 -19.112 1.00 92.81 348 PHE A N 1
ATOM 2763 C CA . PHE A 1 348 ? 11.201 -1.794 -20.300 1.00 92.81 348 PHE A CA 1
ATOM 2764 C C . PHE A 1 348 ? 12.518 -2.464 -19.940 1.00 92.81 348 PHE A C 1
ATOM 2766 O O . PHE A 1 348 ? 13.392 -1.837 -19.339 1.00 92.81 348 PHE A O 1
ATOM 2773 N N . THR A 1 349 ? 12.658 -3.733 -20.307 1.00 93.62 349 THR A N 1
ATOM 2774 C CA . THR A 1 349 ? 13.917 -4.464 -20.160 1.00 93.62 349 THR A CA 1
ATOM 2775 C C . THR A 1 349 ? 14.980 -3.844 -21.060 1.00 93.62 349 THR A C 1
ATOM 2777 O O . THR A 1 349 ? 14.707 -3.521 -22.218 1.00 93.62 349 THR A O 1
ATOM 2780 N N . VAL A 1 350 ? 16.186 -3.685 -20.522 1.00 93.69 350 VAL A N 1
ATOM 2781 C CA . VAL A 1 350 ? 17.367 -3.316 -21.300 1.00 93.69 350 VAL A CA 1
ATOM 2782 C C . VAL A 1 350 ? 17.752 -4.524 -22.141 1.00 93.69 350 VAL A C 1
ATOM 2784 O O . VAL A 1 350 ? 18.137 -5.558 -21.597 1.00 93.69 350 VAL A O 1
ATOM 2787 N N . ALA A 1 351 ? 17.568 -4.410 -23.455 1.00 93.12 351 ALA A N 1
ATOM 2788 C CA . ALA A 1 351 ? 17.861 -5.483 -24.395 1.00 93.12 351 ALA A CA 1
ATOM 2789 C C . ALA A 1 351 ? 19.366 -5.594 -24.656 1.00 93.12 351 ALA A C 1
ATOM 2791 O O . ALA A 1 351 ? 19.873 -6.700 -24.800 1.00 93.12 351 ALA A O 1
ATOM 2792 N N . ASP A 1 352 ? 20.053 -4.451 -24.698 1.00 92.94 352 ASP A N 1
ATOM 2793 C CA . ASP A 1 352 ? 21.488 -4.375 -24.949 1.00 92.94 352 ASP A CA 1
ATOM 2794 C C . ASP A 1 352 ? 22.093 -3.085 -24.366 1.00 92.94 352 ASP A C 1
ATOM 2796 O O . ASP A 1 352 ? 21.392 -2.077 -24.193 1.00 92.94 352 ASP A O 1
ATOM 2800 N N . VAL A 1 353 ? 23.389 -3.137 -24.054 1.00 91.25 353 VAL A N 1
ATOM 2801 C CA . VAL A 1 353 ? 24.211 -2.004 -23.624 1.00 91.25 353 VAL A CA 1
ATOM 2802 C C . VAL A 1 353 ? 25.428 -1.945 -24.534 1.00 91.25 353 VAL A C 1
ATOM 2804 O O . VAL A 1 353 ? 26.328 -2.767 -24.406 1.00 91.25 353 VAL A O 1
ATOM 2807 N N . ASP A 1 354 ? 25.482 -0.944 -25.406 1.00 88.50 354 ASP A N 1
ATOM 2808 C CA . ASP A 1 354 ? 26.580 -0.804 -26.355 1.00 88.50 354 ASP A CA 1
ATOM 2809 C C . ASP A 1 354 ? 27.908 -0.551 -25.620 1.00 88.50 354 ASP A C 1
ATOM 2811 O O . ASP A 1 354 ? 28.028 0.350 -24.773 1.00 88.50 354 ASP A O 1
ATOM 2815 N N . ASP A 1 355 ? 28.913 -1.370 -25.933 1.00 81.00 355 ASP A N 1
ATOM 2816 C CA . ASP A 1 355 ? 30.178 -1.366 -25.211 1.00 81.00 355 ASP A CA 1
ATOM 2817 C C . ASP A 1 355 ? 31.018 -0.110 -25.466 1.00 81.00 355 ASP A C 1
ATOM 2819 O O . ASP A 1 355 ? 31.711 0.343 -24.549 1.00 81.00 355 ASP A O 1
ATOM 2823 N N . HIS A 1 356 ? 30.899 0.480 -26.657 1.00 82.25 356 HIS A N 1
ATOM 2824 C CA . HIS A 1 356 ? 31.710 1.604 -27.123 1.00 82.25 356 HIS A CA 1
ATOM 2825 C C . HIS A 1 356 ? 31.055 2.957 -26.838 1.00 82.25 356 HIS A C 1
ATOM 2827 O O . HIS A 1 356 ? 31.716 3.902 -26.413 1.00 82.25 356 HIS A O 1
ATOM 2833 N N . THR A 1 357 ? 29.748 3.057 -27.062 1.00 83.50 357 THR A N 1
ATOM 2834 C CA . THR A 1 357 ? 28.974 4.299 -26.948 1.00 83.50 357 THR A CA 1
ATOM 2835 C C . THR A 1 357 ? 28.243 4.420 -25.613 1.00 83.50 357 THR A C 1
ATOM 2837 O O . THR A 1 357 ? 27.827 5.516 -25.236 1.00 83.50 357 THR A O 1
ATOM 2840 N N . GLY A 1 358 ? 28.055 3.310 -24.888 1.00 84.00 358 GLY A N 1
ATOM 2841 C CA . GLY A 1 358 ? 27.252 3.272 -23.663 1.00 84.00 358 GLY A CA 1
ATOM 2842 C C . GLY A 1 358 ? 25.753 3.486 -23.902 1.00 84.00 358 GLY A C 1
ATOM 2843 O O . GLY A 1 358 ? 25.017 3.771 -22.953 1.00 84.00 358 GLY A O 1
ATOM 2844 N N . ALA A 1 359 ? 25.293 3.394 -25.154 1.00 89.31 359 ALA A N 1
ATOM 2845 C CA . ALA A 1 359 ? 23.886 3.513 -25.498 1.00 89.31 359 ALA A CA 1
ATOM 2846 C C . ALA A 1 359 ? 23.098 2.296 -24.997 1.00 89.31 359 ALA A C 1
ATOM 2848 O O . ALA A 1 359 ? 23.507 1.150 -25.172 1.00 89.31 359 ALA A O 1
ATOM 2849 N N . LEU A 1 360 ? 21.940 2.547 -24.387 1.00 92.94 360 LEU A N 1
ATOM 2850 C CA . LEU A 1 360 ? 20.985 1.498 -24.054 1.00 92.94 360 LEU A CA 1
ATOM 2851 C C . LEU A 1 360 ? 20.061 1.248 -25.235 1.00 92.94 360 LEU A C 1
ATOM 2853 O O . LEU A 1 360 ? 19.476 2.194 -25.769 1.00 92.94 360 LEU A O 1
ATOM 2857 N N . THR A 1 361 ? 19.845 -0.023 -25.554 1.00 94.31 361 THR A N 1
ATOM 2858 C CA . THR A 1 361 ? 18.799 -0.447 -26.483 1.00 94.31 361 THR A CA 1
ATOM 2859 C C . THR A 1 361 ? 17.624 -1.034 -25.711 1.00 94.31 361 THR A C 1
ATOM 2861 O O . THR A 1 361 ? 17.775 -1.939 -24.889 1.00 94.31 361 THR A O 1
ATOM 2864 N N . LEU A 1 362 ? 16.427 -0.540 -26.009 1.00 95.56 362 LEU A N 1
ATOM 2865 C CA . LEU A 1 362 ? 15.154 -1.079 -25.540 1.00 95.56 362 LEU A CA 1
ATOM 2866 C C . LEU A 1 362 ? 14.338 -1.537 -26.746 1.00 95.56 362 LEU A C 1
ATOM 2868 O O . LEU A 1 362 ? 14.421 -0.957 -27.832 1.00 95.56 362 LEU A O 1
ATOM 2872 N N . VAL A 1 363 ? 13.486 -2.534 -26.530 1.00 95.12 363 VAL A N 1
ATOM 2873 C CA . VAL A 1 363 ? 12.518 -2.987 -27.531 1.00 95.12 363 VAL A CA 1
ATOM 2874 C C . VAL A 1 363 ? 11.122 -2.885 -26.936 1.00 95.12 363 VAL A C 1
ATOM 2876 O O . VAL A 1 363 ? 10.806 -3.518 -25.929 1.00 95.12 363 VAL A O 1
ATOM 2879 N N . ALA A 1 364 ? 10.273 -2.074 -27.560 1.00 95.19 364 ALA A N 1
ATOM 2880 C CA . ALA A 1 364 ? 8.897 -1.863 -27.144 1.00 95.19 364 ALA A CA 1
ATOM 2881 C C . ALA A 1 364 ? 7.936 -2.447 -28.180 1.00 95.19 364 ALA A C 1
ATOM 2883 O O . ALA A 1 364 ? 8.021 -2.144 -29.366 1.00 95.19 364 ALA A O 1
ATOM 2884 N N . ARG A 1 365 ? 6.966 -3.250 -27.737 1.00 94.62 365 ARG A N 1
ATOM 2885 C CA . ARG A 1 365 ? 5.846 -3.663 -28.589 1.00 94.62 365 ARG A CA 1
ATOM 2886 C C . ARG A 1 365 ? 4.776 -2.579 -28.585 1.00 94.62 365 ARG A C 1
ATOM 2888 O O . ARG A 1 365 ? 4.325 -2.175 -27.513 1.00 94.62 365 ARG A O 1
ATOM 2895 N N . GLN A 1 366 ? 4.321 -2.161 -29.761 1.00 92.38 366 GLN A N 1
ATOM 2896 C CA . GLN A 1 366 ? 3.148 -1.308 -29.879 1.00 92.38 366 GLN A CA 1
ATOM 2897 C C . GLN A 1 366 ? 1.918 -2.035 -29.318 1.00 92.38 366 GLN A C 1
ATOM 2899 O O . GLN A 1 366 ? 1.561 -3.127 -29.753 1.00 92.38 366 GLN A O 1
ATOM 2904 N N . ARG A 1 367 ? 1.285 -1.414 -28.323 1.00 89.81 367 ARG A N 1
ATOM 2905 C CA . ARG A 1 367 ? -0.013 -1.801 -27.755 1.00 89.81 367 ARG A CA 1
ATOM 2906 C C . ARG A 1 367 ? -0.937 -0.585 -27.754 1.00 89.81 367 ARG A C 1
ATOM 2908 O O . ARG A 1 367 ? -0.489 0.531 -28.024 1.00 89.81 367 ARG A O 1
ATOM 2915 N N . ASP A 1 368 ? -2.184 -0.782 -27.340 1.00 84.00 368 ASP A N 1
ATOM 2916 C CA . ASP A 1 368 ? -3.201 0.277 -27.254 1.00 84.00 368 ASP A CA 1
ATOM 2917 C C . ASP A 1 368 ? -2.978 1.314 -26.143 1.00 84.00 368 ASP A C 1
ATOM 2919 O O . ASP A 1 368 ? -3.763 2.248 -25.985 1.00 84.00 368 ASP A O 1
ATOM 2923 N N . GLY A 1 369 ? -1.891 1.183 -25.380 1.00 81.75 369 GLY A N 1
ATOM 2924 C CA . GLY A 1 369 ? -1.498 2.156 -24.369 1.00 81.75 369 GLY A CA 1
ATOM 2925 C C . GLY A 1 369 ? -0.968 3.468 -24.972 1.00 81.75 369 GLY A C 1
ATOM 2926 O O . GLY A 1 369 ? -0.320 3.448 -26.024 1.00 81.75 369 GLY A O 1
ATOM 2927 N N . PRO A 1 370 ? -1.164 4.610 -24.283 1.00 84.06 370 PRO A N 1
ATOM 2928 C CA . PRO A 1 370 ? -0.754 5.928 -24.776 1.00 84.06 370 PRO A CA 1
ATOM 2929 C C . PRO A 1 370 ? 0.757 6.023 -25.029 1.00 84.06 370 PRO A C 1
ATOM 2931 O O . PRO A 1 370 ? 1.169 6.521 -26.075 1.00 84.06 370 PRO A O 1
ATOM 2934 N N . LEU A 1 371 ? 1.585 5.469 -24.133 1.00 88.31 371 LEU A N 1
ATOM 2935 C CA . LEU A 1 371 ? 3.042 5.489 -24.287 1.00 88.31 371 LEU A CA 1
ATOM 2936 C C . LEU A 1 371 ? 3.500 4.729 -25.540 1.00 88.31 371 LEU A C 1
ATOM 2938 O O . LEU A 1 371 ? 4.162 5.300 -26.400 1.00 88.31 371 LEU A O 1
ATOM 2942 N N . THR A 1 372 ? 3.144 3.449 -25.669 1.00 91.12 372 THR A N 1
ATOM 2943 C CA . THR A 1 372 ? 3.635 2.595 -26.764 1.00 91.12 372 THR A CA 1
ATOM 2944 C C . THR A 1 372 ? 3.108 3.028 -28.125 1.00 91.12 372 THR A C 1
ATOM 2946 O O . THR A 1 372 ? 3.836 2.951 -29.111 1.00 91.12 372 THR A O 1
ATOM 2949 N N . ARG A 1 373 ? 1.869 3.534 -28.187 1.00 89.81 373 ARG A N 1
ATOM 2950 C CA . ARG A 1 373 ? 1.315 4.132 -29.407 1.00 89.81 373 ARG A CA 1
ATOM 2951 C C . ARG A 1 373 ? 2.103 5.371 -29.824 1.00 89.81 373 ARG A C 1
ATOM 2953 O O . ARG A 1 373 ? 2.397 5.542 -31.003 1.00 89.81 373 ARG A O 1
ATOM 2960 N N . ARG A 1 374 ? 2.484 6.218 -28.864 1.00 89.19 374 ARG A N 1
ATOM 2961 C CA . ARG A 1 374 ? 3.245 7.436 -29.146 1.00 89.19 374 ARG A CA 1
ATOM 2962 C C . ARG A 1 374 ? 4.686 7.146 -29.570 1.00 89.19 374 ARG A C 1
ATOM 2964 O O . ARG A 1 374 ? 5.169 7.775 -30.505 1.00 89.19 374 ARG A O 1
ATOM 2971 N N . LEU A 1 375 ? 5.337 6.160 -28.952 1.00 91.88 375 LEU A N 1
ATOM 2972 C CA . LEU A 1 375 ? 6.658 5.682 -29.379 1.00 91.88 375 LEU A CA 1
ATOM 2973 C C . LEU A 1 375 ? 6.629 5.182 -30.834 1.00 91.88 375 LEU A C 1
ATOM 2975 O O . LEU A 1 375 ? 7.501 5.545 -31.618 1.00 91.88 375 LEU A O 1
ATOM 2979 N N . ALA A 1 376 ? 5.590 4.432 -31.222 1.00 91.62 376 ALA A N 1
ATOM 2980 C CA . ALA A 1 376 ? 5.411 3.980 -32.604 1.00 91.62 376 ALA A CA 1
ATOM 2981 C C . ALA A 1 376 ? 5.215 5.144 -33.592 1.00 91.62 376 ALA A C 1
ATOM 2983 O O . ALA A 1 376 ? 5.822 5.144 -34.658 1.00 91.62 376 ALA A O 1
ATOM 2984 N N . GLN A 1 377 ? 4.440 6.170 -33.220 1.00 90.00 377 GLN A N 1
ATOM 2985 C CA . GLN A 1 377 ? 4.259 7.376 -34.044 1.00 90.00 377 GLN A CA 1
ATOM 2986 C C . GLN A 1 377 ? 5.567 8.155 -34.256 1.00 90.00 377 GLN A C 1
ATOM 2988 O O . GLN A 1 377 ? 5.819 8.666 -35.350 1.00 90.00 377 GLN A O 1
ATOM 2993 N N . PHE A 1 378 ? 6.409 8.267 -33.224 1.00 90.44 378 PHE A N 1
ATOM 2994 C CA . PHE A 1 378 ? 7.718 8.909 -33.367 1.00 90.44 378 PHE A CA 1
ATOM 2995 C C . PHE A 1 378 ? 8.626 8.122 -34.310 1.00 90.44 378 PHE A C 1
ATOM 2997 O O . PHE A 1 378 ? 9.239 8.717 -35.195 1.00 90.44 378 PHE A O 1
ATOM 3004 N N . ALA A 1 379 ? 8.648 6.795 -34.173 1.00 90.75 379 ALA A N 1
ATOM 3005 C CA . ALA A 1 379 ? 9.438 5.920 -35.030 1.00 90.75 379 ALA A CA 1
ATOM 3006 C C . ALA A 1 379 ? 8.988 5.987 -36.503 1.00 90.75 379 ALA A C 1
ATOM 3008 O O . ALA A 1 379 ? 9.819 6.114 -37.402 1.00 90.75 379 ALA A O 1
ATOM 3009 N N . SER A 1 380 ? 7.675 5.986 -36.766 1.00 86.81 380 SER A N 1
ATOM 3010 C CA . SER A 1 380 ? 7.140 6.080 -38.131 1.00 86.81 380 SER A CA 1
ATOM 3011 C C . SER A 1 380 ? 7.419 7.439 -38.780 1.00 86.81 380 SER A C 1
ATOM 3013 O O . SER A 1 380 ? 7.748 7.508 -39.963 1.00 86.81 380 SER A O 1
ATOM 3015 N N . THR A 1 381 ? 7.329 8.526 -38.008 1.00 81.94 381 THR A N 1
ATOM 3016 C CA . THR A 1 381 ? 7.631 9.881 -38.501 1.00 81.94 381 THR A CA 1
ATOM 3017 C C . THR A 1 381 ? 9.113 10.020 -38.861 1.00 81.94 381 THR A C 1
ATOM 3019 O O . THR A 1 381 ? 9.443 10.601 -39.895 1.00 81.94 381 THR A O 1
ATOM 3022 N N . ALA A 1 382 ? 10.009 9.449 -38.047 1.00 75.12 382 ALA A N 1
ATOM 3023 C CA . ALA A 1 382 ? 11.443 9.427 -38.331 1.00 75.12 382 ALA A CA 1
ATOM 3024 C C . ALA A 1 382 ? 11.759 8.636 -39.614 1.00 75.12 382 ALA A C 1
ATOM 3026 O O . ALA A 1 382 ? 12.506 9.121 -40.468 1.00 75.12 382 ALA A O 1
ATOM 3027 N N . ALA A 1 383 ? 11.132 7.467 -39.792 1.00 72.06 383 ALA A N 1
ATOM 3028 C CA . ALA A 1 383 ? 11.279 6.654 -40.998 1.00 72.06 383 ALA A CA 1
ATOM 3029 C C . ALA A 1 383 ? 10.813 7.400 -42.263 1.00 72.06 383 ALA A C 1
ATOM 3031 O O . ALA A 1 383 ? 11.529 7.432 -43.267 1.00 72.06 383 ALA A O 1
ATOM 3032 N N . TRP A 1 384 ? 9.656 8.069 -42.199 1.00 63.62 384 TRP A N 1
ATOM 3033 C CA . TRP A 1 384 ? 9.128 8.874 -43.306 1.00 63.62 384 TRP A CA 1
ATOM 3034 C C . TRP A 1 384 ? 10.068 10.028 -43.689 1.00 63.62 384 TRP A C 1
ATOM 3036 O O . TRP A 1 384 ? 10.367 10.221 -44.870 1.00 63.62 384 TRP A O 1
ATOM 3046 N N . ALA A 1 385 ? 10.590 10.761 -42.700 1.00 66.81 385 ALA A N 1
ATOM 3047 C CA . ALA A 1 385 ? 11.516 11.868 -42.933 1.00 66.81 385 ALA A CA 1
ATOM 3048 C C . ALA A 1 385 ? 12.840 11.405 -43.570 1.00 66.81 385 ALA A C 1
ATOM 3050 O O . ALA A 1 385 ? 13.372 12.090 -44.446 1.00 66.81 385 ALA A O 1
ATOM 3051 N N . CYS A 1 386 ? 13.358 10.239 -43.166 1.00 64.62 386 CYS A N 1
ATOM 3052 C CA . CYS A 1 386 ? 14.565 9.649 -43.745 1.00 64.62 386 CYS A CA 1
ATOM 3053 C C . CYS A 1 386 ? 14.349 9.252 -45.216 1.00 64.62 386 CYS A C 1
ATOM 3055 O O . CYS A 1 386 ? 15.106 9.674 -46.093 1.00 64.62 386 CYS A O 1
ATOM 3057 N N . HIS A 1 387 ? 13.253 8.544 -45.505 1.00 64.69 387 HIS A N 1
ATOM 3058 C CA . HIS A 1 387 ? 12.912 8.106 -46.860 1.00 64.69 387 HIS A CA 1
ATOM 3059 C C . HIS A 1 387 ? 12.669 9.288 -47.819 1.00 64.69 387 HIS A C 1
ATOM 3061 O O . HIS A 1 387 ? 13.135 9.275 -48.958 1.00 64.69 387 HIS A O 1
ATOM 3067 N N . HIS A 1 388 ? 12.007 10.362 -47.370 1.00 59.19 388 HIS A N 1
ATOM 3068 C CA . HIS A 1 388 ? 11.837 11.570 -48.190 1.00 59.19 388 HIS A CA 1
ATOM 3069 C C . HIS A 1 388 ? 13.133 12.356 -48.403 1.00 59.19 388 HIS A C 1
ATOM 3071 O O . HIS A 1 388 ? 13.295 12.980 -49.451 1.00 59.19 388 HIS A O 1
ATOM 3077 N N . ARG A 1 389 ? 14.062 12.337 -47.440 1.00 59.81 389 ARG A N 1
ATOM 3078 C CA . ARG A 1 389 ? 15.367 12.996 -47.584 1.00 59.81 389 ARG A CA 1
ATOM 3079 C C . ARG A 1 389 ? 16.265 12.248 -48.578 1.00 59.81 389 ARG A C 1
ATOM 3081 O O . ARG A 1 389 ? 16.954 12.903 -49.348 1.00 59.81 389 ARG A O 1
ATOM 3088 N N . GLN A 1 390 ? 16.194 10.916 -48.617 1.00 58.34 390 GLN A N 1
ATOM 3089 C CA . GLN A 1 390 ? 16.903 10.077 -49.596 1.00 58.34 390 GLN A CA 1
ATOM 3090 C C . GLN A 1 390 ? 16.334 10.180 -51.023 1.00 58.34 390 GLN A C 1
ATOM 3092 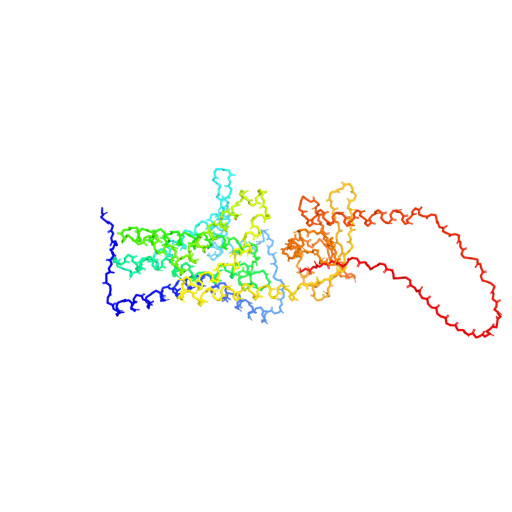O O . GLN A 1 390 ? 17.052 9.931 -51.983 1.00 58.34 390 GLN A O 1
ATOM 3097 N N . ARG A 1 391 ? 15.060 10.569 -51.179 1.00 51.41 391 ARG A N 1
ATOM 3098 C CA . ARG A 1 391 ? 14.401 10.746 -52.487 1.00 51.41 391 ARG A CA 1
ATOM 3099 C C . ARG A 1 391 ? 14.459 12.165 -53.058 1.00 51.41 391 ARG A C 1
ATOM 3101 O O . ARG A 1 391 ? 13.913 12.395 -54.135 1.00 51.41 391 ARG A O 1
ATOM 3108 N N . ARG A 1 392 ? 15.080 13.132 -52.373 1.00 44.03 392 ARG A N 1
ATOM 3109 C CA . ARG A 1 392 ? 15.338 14.442 -52.989 1.00 44.03 392 ARG A CA 1
ATOM 3110 C C . ARG A 1 392 ? 16.476 14.279 -54.004 1.00 44.03 392 ARG A C 1
ATOM 3112 O O . ARG A 1 392 ? 17.525 13.782 -53.602 1.00 44.03 392 ARG A O 1
ATOM 3119 N N . PRO A 1 393 ? 16.304 14.680 -55.279 1.00 46.28 393 PRO A N 1
ATOM 3120 C CA . PRO A 1 393 ? 17.412 14.676 -56.224 1.00 46.28 393 PRO A CA 1
ATOM 3121 C C . PRO A 1 393 ? 18.536 15.542 -55.653 1.00 46.28 393 PRO A 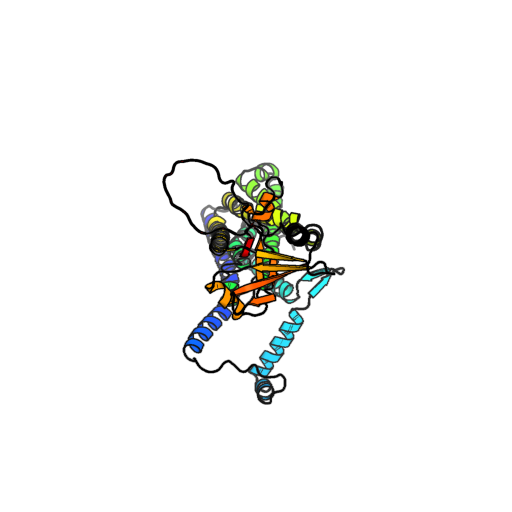C 1
ATOM 3123 O O . PRO A 1 393 ? 18.282 16.631 -55.131 1.00 46.28 393 PRO A O 1
ATOM 3126 N N . SER A 1 394 ? 19.764 15.025 -55.698 1.00 48.44 394 SER A N 1
ATOM 3127 C CA . SER A 1 394 ? 20.966 15.774 -55.349 1.00 48.44 394 SER A CA 1
ATOM 3128 C C . SER A 1 394 ? 20.956 17.083 -56.131 1.00 48.44 394 SER A C 1
ATOM 3130 O O . SER A 1 394 ? 20.992 17.070 -57.361 1.00 48.44 394 SER A O 1
ATOM 3132 N N . SER A 1 395 ? 20.874 18.210 -55.427 1.00 51.03 395 SER A N 1
ATOM 3133 C CA . SER A 1 395 ? 21.171 19.515 -56.013 1.00 51.03 395 SER A CA 1
ATOM 3134 C C . SER A 1 395 ? 22.530 19.444 -56.725 1.00 51.03 395 SER A C 1
ATOM 3136 O O . SER A 1 395 ? 23.427 18.765 -56.210 1.00 51.03 395 SER A O 1
ATOM 3138 N N . PRO A 1 396 ? 22.686 20.086 -57.898 1.00 44.28 396 PRO A N 1
ATOM 3139 C CA . PRO A 1 396 ? 23.925 20.016 -58.662 1.00 44.28 396 PRO A CA 1
ATOM 3140 C C . PRO A 1 396 ? 25.100 20.528 -57.814 1.00 44.28 396 PRO A C 1
ATOM 3142 O O . PRO A 1 396 ? 24.883 21.324 -56.891 1.00 44.28 396 PRO A O 1
ATOM 3145 N N . PRO A 1 397 ? 26.332 20.058 -58.081 1.00 39.62 397 PRO A N 1
ATOM 3146 C CA . PRO A 1 397 ? 27.499 20.500 -57.331 1.00 39.62 397 PRO A CA 1
ATOM 3147 C C . PRO A 1 397 ? 27.624 22.028 -57.421 1.00 39.62 397 PRO A C 1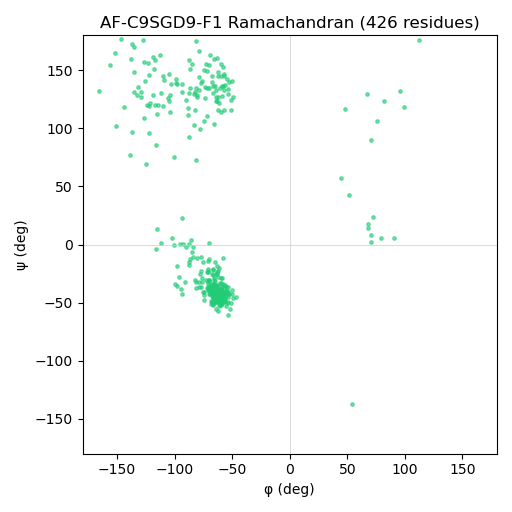
ATOM 3149 O O . PRO A 1 397 ? 27.250 22.613 -58.443 1.00 39.62 397 PRO A O 1
ATOM 3152 N N . PRO A 1 398 ? 28.122 22.697 -56.366 1.00 41.78 398 PRO A N 1
ATOM 3153 C CA . PRO A 1 398 ? 28.343 24.133 -56.424 1.00 41.78 398 PRO A CA 1
ATOM 3154 C C . PRO A 1 398 ? 29.329 24.452 -57.562 1.00 41.78 398 PRO A C 1
ATOM 3156 O O . PRO A 1 398 ? 30.241 23.656 -57.813 1.00 41.78 398 PRO A O 1
ATOM 3159 N N . PRO A 1 399 ? 29.164 25.589 -58.260 1.00 37.50 399 PRO A N 1
ATOM 3160 C CA . PRO A 1 399 ? 30.107 25.998 -59.289 1.00 37.50 399 PRO A CA 1
ATOM 3161 C C . PRO A 1 399 ? 31.510 26.120 -58.683 1.00 37.50 399 PRO A C 1
ATOM 3163 O O . PRO A 1 399 ? 31.685 26.631 -57.576 1.00 37.50 399 PRO A O 1
ATOM 3166 N N . GLN A 1 400 ? 32.497 25.600 -59.413 1.00 32.28 400 GLN A N 1
ATOM 3167 C CA . GLN A 1 400 ? 33.912 25.660 -59.062 1.00 32.28 400 GLN A CA 1
ATOM 3168 C C . GLN A 1 400 ? 34.331 27.114 -58.791 1.00 32.28 400 GLN A C 1
ATOM 3170 O O . GLN A 1 400 ? 34.064 28.007 -59.594 1.00 32.28 400 GLN A O 1
ATOM 3175 N N . CYS A 1 401 ? 34.992 27.347 -57.655 1.00 28.20 401 CYS A N 1
ATOM 3176 C CA . CYS A 1 401 ? 35.611 28.631 -57.335 1.00 28.20 401 CYS A CA 1
ATOM 3177 C C . CYS A 1 401 ? 36.747 28.950 -58.324 1.00 28.20 401 CYS A C 1
ATOM 3179 O O . CYS A 1 401 ? 37.644 28.119 -58.476 1.00 28.20 401 CYS A O 1
ATOM 3181 N N . PRO A 1 402 ? 36.821 30.168 -58.885 1.00 30.59 402 PRO A N 1
ATOM 3182 C CA . PRO A 1 402 ? 38.087 30.753 -59.296 1.00 30.59 402 PRO A CA 1
ATOM 3183 C C . PRO A 1 402 ? 38.790 31.379 -58.077 1.00 30.59 402 PRO A C 1
ATOM 3185 O O . PRO A 1 402 ? 38.180 32.070 -57.261 1.00 30.59 402 PRO A O 1
ATOM 3188 N N . SER A 1 403 ? 40.086 31.116 -57.938 1.00 29.59 403 SER A N 1
ATOM 3189 C CA . SER A 1 403 ? 40.990 31.728 -56.953 1.00 29.59 403 SER A CA 1
ATOM 3190 C C . SER A 1 403 ? 41.498 33.116 -57.421 1.00 29.59 403 SER A C 1
ATOM 3192 O O . SER A 1 403 ? 41.228 33.518 -58.549 1.00 29.59 403 SER A O 1
ATOM 3194 N N . PRO A 1 404 ? 42.262 33.864 -56.606 1.00 38.88 404 PRO A N 1
ATOM 3195 C CA . PRO A 1 404 ? 41.788 34.853 -55.644 1.00 38.88 404 PRO A CA 1
ATOM 3196 C C . PRO A 1 404 ? 42.127 36.298 -56.073 1.00 38.88 404 PRO A C 1
ATOM 3198 O O . PRO A 1 404 ? 43.220 36.571 -56.566 1.00 38.88 404 PRO A O 1
ATOM 3201 N N . SER A 1 405 ? 41.263 37.272 -55.778 1.00 28.08 405 SER A N 1
ATOM 3202 C CA . SER A 1 405 ? 41.661 38.686 -55.833 1.00 28.08 405 SER A CA 1
ATOM 3203 C C . SER A 1 405 ? 40.993 39.523 -54.744 1.00 28.08 405 SER A C 1
ATOM 3205 O O . SER A 1 405 ? 39.776 39.660 -54.728 1.00 28.08 405 SER A O 1
ATOM 3207 N N . ARG A 1 406 ? 41.850 40.094 -53.885 1.00 30.00 406 ARG A N 1
ATOM 3208 C CA . ARG A 1 406 ? 41.720 41.342 -53.106 1.00 30.00 406 ARG A CA 1
ATOM 3209 C C . ARG A 1 406 ? 40.428 41.597 -52.305 1.00 30.00 406 ARG A C 1
ATOM 3211 O O . ARG A 1 406 ? 39.369 41.883 -52.843 1.00 30.00 406 ARG A O 1
ATOM 3218 N N . ALA A 1 407 ? 40.607 41.671 -50.983 1.00 28.27 407 ALA A N 1
ATOM 3219 C CA . ALA A 1 407 ? 39.783 42.471 -50.067 1.00 28.27 407 ALA A CA 1
ATOM 3220 C C . ALA A 1 407 ? 39.844 43.974 -50.469 1.00 28.27 407 ALA A C 1
ATOM 3222 O O . ALA A 1 407 ? 40.856 44.361 -51.066 1.00 28.27 407 ALA A O 1
ATOM 3223 N N . PRO A 1 408 ? 38.846 44.837 -50.148 1.00 35.81 408 PRO A N 1
ATOM 3224 C CA . PRO A 1 408 ? 38.469 45.123 -48.755 1.00 35.81 408 PRO A CA 1
ATOM 3225 C C . PRO A 1 408 ? 36.972 45.423 -48.467 1.00 35.81 408 PRO A C 1
ATOM 3227 O O . PRO A 1 408 ? 36.143 45.579 -49.357 1.00 35.81 408 PRO A O 1
ATOM 3230 N N . THR A 1 409 ? 36.703 45.609 -47.163 1.00 29.28 409 THR A N 1
ATOM 3231 C CA . THR A 1 409 ? 35.618 46.382 -46.502 1.00 29.28 409 THR A CA 1
ATOM 3232 C C . THR A 1 409 ? 34.202 45.789 -46.323 1.00 29.28 409 THR A C 1
ATOM 3234 O O . THR A 1 409 ? 33.508 45.428 -47.262 1.00 29.28 409 THR A O 1
ATOM 3237 N N . ALA A 1 410 ? 33.777 45.756 -45.049 1.00 31.47 410 ALA A N 1
ATOM 3238 C CA . ALA A 1 410 ? 32.422 45.506 -44.519 1.00 31.47 410 ALA A CA 1
ATOM 3239 C C . ALA A 1 410 ? 31.534 46.784 -44.645 1.00 31.47 410 ALA A C 1
ATOM 3241 O O . ALA A 1 410 ? 32.137 47.843 -44.840 1.00 31.47 410 ALA A O 1
ATOM 3242 N N . PRO A 1 411 ? 30.174 46.784 -44.482 1.00 37.66 411 PRO A N 1
ATOM 3243 C CA . PRO A 1 411 ? 29.482 46.321 -43.258 1.00 37.66 411 PRO A CA 1
ATOM 3244 C C . PRO A 1 411 ? 28.031 45.744 -43.368 1.00 37.66 411 PRO A C 1
ATOM 3246 O O . PRO A 1 411 ? 27.280 46.015 -44.291 1.00 37.66 411 PRO A O 1
ATOM 3249 N N . ARG A 1 412 ? 27.635 45.067 -42.270 1.00 29.20 412 ARG A N 1
ATOM 3250 C CA . ARG A 1 412 ? 26.303 44.952 -41.605 1.00 29.20 412 ARG A CA 1
ATOM 3251 C C . ARG A 1 412 ? 25.076 44.237 -42.237 1.00 29.20 412 ARG A C 1
ATOM 3253 O O . ARG A 1 412 ? 24.506 44.676 -43.221 1.00 29.20 412 ARG A O 1
ATOM 3260 N N . ARG A 1 413 ? 24.539 43.361 -41.361 1.00 28.61 413 ARG A N 1
ATOM 3261 C CA . ARG A 1 413 ? 23.138 43.118 -40.919 1.00 28.61 413 ARG A CA 1
ATOM 3262 C C . ARG A 1 413 ? 22.303 41.966 -41.521 1.00 28.61 413 ARG A C 1
ATOM 3264 O O . ARG A 1 413 ? 21.895 41.986 -42.668 1.00 28.61 413 ARG A O 1
ATOM 3271 N N . ASP A 1 414 ? 21.950 41.094 -40.569 1.00 29.38 414 ASP A N 1
ATOM 3272 C CA . ASP A 1 414 ? 20.642 40.490 -40.282 1.00 29.38 414 ASP A CA 1
ATOM 3273 C C . ASP A 1 414 ? 20.247 39.093 -40.815 1.00 29.38 414 ASP A C 1
ATOM 3275 O O . ASP A 1 414 ? 20.382 38.736 -41.978 1.00 29.38 414 ASP A O 1
ATOM 3279 N N . THR A 1 415 ? 19.720 38.342 -39.831 1.00 32.34 415 THR A N 1
ATOM 3280 C CA . THR A 1 415 ? 18.711 37.263 -39.855 1.00 32.34 415 THR A CA 1
ATOM 3281 C C . THR A 1 415 ? 19.040 35.886 -40.455 1.00 32.34 415 THR A C 1
ATOM 3283 O O . THR A 1 415 ? 18.683 35.543 -41.576 1.00 32.34 415 THR A O 1
ATOM 3286 N N . LEU A 1 416 ? 19.542 34.994 -39.587 1.00 31.56 416 LEU A N 1
ATOM 3287 C CA . LEU A 1 416 ? 19.425 33.532 -39.721 1.00 31.56 416 LEU A CA 1
ATOM 3288 C C . LEU A 1 416 ? 18.114 33.019 -39.079 1.00 31.56 416 LEU A C 1
ATOM 3290 O O . LEU A 1 416 ? 17.863 33.318 -37.906 1.00 31.56 416 LEU A O 1
ATOM 3294 N N . PRO A 1 417 ? 17.300 32.193 -39.765 1.00 31.80 417 PRO A N 1
ATOM 3295 C CA . PRO A 1 417 ? 16.192 31.479 -39.140 1.00 31.80 417 PRO A CA 1
ATOM 3296 C C . PRO A 1 417 ? 16.684 30.260 -38.340 1.00 31.80 417 PRO A C 1
ATOM 3298 O O . PRO A 1 417 ? 17.572 29.513 -38.755 1.00 31.80 417 PRO A O 1
ATOM 3301 N N . ARG A 1 418 ? 16.078 30.058 -37.164 1.00 33.38 418 ARG A N 1
ATOM 3302 C CA . ARG A 1 418 ? 16.334 28.936 -36.246 1.00 33.38 418 ARG A CA 1
ATOM 3303 C C . ARG A 1 418 ? 15.988 27.588 -36.890 1.00 33.38 418 ARG A C 1
ATOM 3305 O O . ARG A 1 418 ? 14.851 27.362 -37.292 1.00 33.38 418 ARG A O 1
ATOM 3312 N N . LEU A 1 419 ? 16.947 26.664 -36.872 1.00 31.97 419 LEU A N 1
ATOM 3313 C CA . LEU A 1 419 ? 16.735 25.237 -37.132 1.00 31.97 419 LEU A CA 1
ATOM 3314 C C . LEU A 1 419 ? 15.898 24.581 -36.006 1.00 31.97 419 LEU A C 1
ATOM 3316 O O . LEU A 1 419 ? 16.065 24.942 -34.834 1.00 31.97 419 LEU A O 1
ATOM 3320 N N . PRO A 1 420 ? 15.034 23.595 -36.313 1.00 31.83 420 PRO A N 1
ATOM 3321 C CA . PRO A 1 420 ? 14.277 22.855 -35.307 1.00 31.83 420 PRO A CA 1
ATOM 3322 C C . PRO A 1 420 ? 15.188 21.898 -34.517 1.00 31.83 420 PRO A C 1
ATOM 3324 O O . PRO A 1 420 ? 16.019 21.189 -35.085 1.00 31.83 420 PRO A O 1
ATOM 3327 N N . ARG A 1 421 ? 15.033 21.885 -33.186 1.00 32.97 421 ARG A N 1
ATOM 3328 C CA . ARG A 1 421 ? 15.802 21.039 -32.254 1.00 32.97 421 ARG A CA 1
ATOM 3329 C C . ARG A 1 421 ? 15.271 19.590 -32.223 1.00 32.97 421 ARG A C 1
ATOM 3331 O O . ARG A 1 421 ? 14.056 19.408 -32.268 1.00 32.97 421 ARG A O 1
ATOM 3338 N N . PRO A 1 422 ? 16.143 18.571 -32.076 1.00 29.88 422 PRO A N 1
ATOM 3339 C CA . PRO A 1 422 ? 15.746 17.164 -31.976 1.00 29.88 422 PRO A CA 1
ATOM 3340 C C . PRO A 1 422 ? 15.124 16.803 -30.611 1.00 29.88 422 PRO A C 1
ATOM 3342 O O . PRO A 1 422 ? 15.443 17.402 -29.578 1.00 29.88 422 PRO A O 1
ATOM 3345 N N . ALA A 1 423 ? 14.218 15.821 -30.641 1.00 33.69 423 ALA A N 1
ATOM 3346 C CA . ALA A 1 423 ? 13.271 15.453 -29.587 1.00 33.69 423 ALA A CA 1
ATOM 3347 C C . ALA A 1 423 ? 13.896 14.709 -28.391 1.00 33.69 423 ALA A C 1
ATOM 3349 O O . ALA A 1 423 ? 14.166 13.512 -28.453 1.00 33.69 423 ALA A O 1
ATOM 3350 N N . GLN A 1 424 ? 14.031 15.413 -27.264 1.00 27.72 424 GLN A N 1
ATOM 3351 C CA . GLN A 1 424 ? 14.518 14.869 -25.991 1.00 27.72 424 GLN A CA 1
ATOM 3352 C C . GLN A 1 424 ? 13.524 13.860 -25.398 1.00 27.72 424 GLN A C 1
ATOM 3354 O O . GLN A 1 424 ? 12.316 14.089 -25.419 1.00 27.72 424 GLN A O 1
ATOM 3359 N N . THR A 1 425 ? 14.019 12.760 -24.833 1.00 33.00 425 THR A N 1
ATOM 3360 C CA . THR A 1 425 ? 13.247 11.721 -24.124 1.00 33.00 425 THR A CA 1
ATOM 3361 C C . THR A 1 425 ? 13.701 11.620 -22.660 1.00 33.00 425 THR A C 1
ATOM 3363 O O . THR A 1 425 ? 14.757 12.126 -22.317 1.00 33.00 425 THR A O 1
ATOM 3366 N N . ALA A 1 426 ? 12.917 11.039 -21.746 1.00 28.98 426 ALA A N 1
ATOM 3367 C CA . ALA A 1 426 ? 13.293 10.922 -20.332 1.00 28.98 426 ALA A CA 1
ATOM 3368 C C . ALA A 1 426 ? 13.326 9.465 -19.865 1.00 28.98 426 ALA A C 1
ATOM 3370 O O . ALA A 1 426 ? 12.329 8.754 -19.928 1.00 28.98 426 ALA A O 1
ATOM 3371 N N . CYS A 1 427 ? 14.488 9.030 -19.378 1.00 28.64 427 CYS A N 1
ATOM 3372 C CA . CYS A 1 427 ? 14.745 7.715 -18.803 1.00 28.64 427 CYS A CA 1
ATOM 3373 C C . CYS A 1 427 ? 14.964 7.835 -17.286 1.00 28.64 427 CYS A C 1
ATOM 3375 O O . CYS A 1 427 ? 15.917 8.477 -16.831 1.00 28.64 427 CYS A O 1
ATOM 3377 N N . CYS A 1 428 ? 14.109 7.187 -16.492 1.00 28.81 428 CYS A N 1
ATOM 3378 C CA . CYS A 1 428 ? 14.350 6.987 -15.061 1.00 28.81 428 CYS A CA 1
ATOM 3379 C C . CYS A 1 428 ? 15.313 5.829 -14.816 1.00 28.81 428 CYS A C 1
ATOM 3381 O O . CYS A 1 428 ? 14.957 4.691 -15.208 1.00 28.81 428 CYS A O 1
#

Radius of gyration: 30.13 Å; Cα contacts (8 Å, |Δi|>4): 450; chains: 1; bounding box: 72×82×94 Å

InterPro domains:
  IPR013130 Ferric reductase transmembrane component-like domain [PF01794] (137-251)
  IPR051410 Ferric/Cupric Reductase Transmembrane Component [PTHR32361] (132-381)

Mean predicted aligned error: 11.0 Å

pLDDT: mean 83.24, std 19.01, range [27.72, 98.69]

Nearest PDB structures (foldseek):
  6geh-assembly1_A  TM=5.778E-01  e=5.235E-02  Shewanella frigidimarina NCIMB 400
  8tn6-assembly1_C  TM=3.615E-01  e=2.928E+00  synthetic construct
  4tql-assembly1_A  TM=1.501E-01  e=6.251E-01  synthetic construct
  1jad-assembly1_B  TM=1.753E-01  e=2.428E+00  Meleagris gallopavo
  4nqi-assembly1_B  TM=1.353E-01  e=5.379E+00  Dictyostelium discoideum

Solvent-accessible surface area (backbone atoms only — not comparable to full-atom values): 23892 Å² total; per-residue (Å²): 134,80,83,74,58,42,92,74,90,70,52,75,65,56,50,49,52,50,49,57,49,46,56,53,47,23,50,50,50,41,52,60,68,44,56,82,49,49,62,46,36,51,53,49,53,51,51,51,59,52,48,73,71,56,87,70,76,82,80,77,80,76,58,92,86,39,71,68,60,55,56,48,43,72,38,73,68,30,45,50,52,51,51,50,50,52,53,54,54,64,30,61,41,71,41,67,58,95,93,38,76,78,48,30,45,48,53,51,54,53,36,49,52,50,40,53,50,53,49,48,64,24,52,62,91,31,81,44,34,42,67,52,31,35,49,29,24,45,44,41,33,37,38,45,37,34,56,50,42,56,32,63,27,76,69,65,32,68,63,28,62,44,68,72,50,50,47,74,63,38,43,57,51,31,56,38,50,50,50,46,34,48,53,32,42,52,50,23,50,52,48,49,52,51,52,26,54,78,72,71,42,41,72,69,45,54,70,33,70,45,48,29,30,39,51,53,35,52,52,43,54,51,50,41,56,56,31,65,33,68,71,43,34,71,75,36,50,64,60,24,51,53,51,41,53,57,41,65,64,51,36,43,62,25,44,44,62,41,32,72,90,38,33,66,31,35,48,49,20,50,50,54,50,54,50,29,52,51,50,41,62,73,60,44,40,75,28,54,51,52,50,39,63,44,84,100,57,65,38,31,40,37,39,32,54,59,63,67,82,58,43,56,59,47,70,78,34,80,76,42,64,38,37,41,34,68,34,77,91,60,49,76,93,86,48,98,55,58,72,51,45,76,72,46,62,47,78,42,51,47,72,44,69,42,89,88,78,42,29,37,31,33,70,43,64,56,48,96,48,73,66,37,44,50,54,45,53,52,9,52,52,47,52,52,54,52,55,56,60,73,66,52,77,79,74,76,80,78,81,82,81,81,87,87,82,79,86,84,86,86,87,88,88,88,85,84,83,85,79,88,79,83,66,52,30,28,46,68

Sequence (428 aa):
MGWPYRFLTLSPEEVQLRRQALDRYAIYAQMSALLPIFIPLIQRIVERYTRGREVTRGAYDVVPDSPLFKSRKGTVVGRWLAKARIVQWWSRDEVIINGQSWGTRDQWMVGMASMIWMLVLCIAGTGEDYLHFTKRLGTIATALMPFQYLLILKSFSPLAWVFNTSHETLNRWHRVLARVITALLVLHAACYLNYFAQVGILQRRLFAPVVFAGVVAFAGLNLLNTTALRAVRAWSYRVFFITHLVVAFAIPPLIFIHAPSARLSVGTALALLLADLAVRRLRTTTSQATLETIPGTTLVKIMASIPGPKVNAFRAKPGAHIYLSIPAAARPIASNDALLYEFLFNPFTVADVDDHTGALTLVARQRDGPLTRRLAQFASTAAWACHHRQRRPSSPPPPQCPSPSRAPTAPRRDTLPRLPRPAQTACC

Foldseek 3Di:
DDDLADADDDDPVVVVVLVVLLLVLLVVLLVVVCVVLVVLQVVLVVVVVVVVVDPDDDPPPDPPDDPVLVVCCPDPVNVVVVVVVVVVVQQQDFDADPNDTPGGNVLVVVLVVSLVVLLCSLPPPCGNHLVSSLSSLLSSLLSCLLVLLLLQQQLDRVSCVSVVHHSVVSVSNNLSSLVSSLVSLVSSVVSVCVVCVVVVNNVVQCPDLLNVLSVVLNVLSVLLNVCPDPVNCVVPVPSNVVSNVVSLVSNLVSCVSNPVSSNVSSVSSVVSVVVSVVSCVVPKDKWFWDWADDPPAQKIKIKTADDPVVLVVCVVPAFDKWWWAFDLQQDDPDDPCSVVRVVRTDIWTFPDQDPPRRITITMDGQDPDPGSVVSSVNNVVVVVVVVVVVPDPPDDDDPDDDDDDDDDDDDDDDDDDDDDDHGMTMID

Secondary structure (DSSP, 8-state):
-----B-----HHHHHHHHHHHHHHHHHHHHHHHHHHHHHHHHHHHHHHHHTT--S-------TT-HHHHHHHHSHHHHHHHHHHHHHHHHTSEEEETTEEEEEHHHHHHHHHHHHHHHHHHHTT-TTBHHHHHHHHHHHHHHTHHHHHHTT-SSS-HHHHHTT--HHHHHHHHHHHHHHHHHHHHHHHHHHHHHHHHTT-HHHHHTSHHHHHHHHHHHHHHHHHHHTSHHHHHH-HHHHHHHHHHHHHHHHHHHHHH-GGGHHHHHHHHHHHHHHHHHHHHH-EEEEEEEEE-TTSSEEEEEEE--HHHHHHHHTSTT-EEEEE--GGGS-SS-TTHHHHHH--EEEEEEEE-TTT-EEEEEEE--SSHHHHHHHHHHHHHHHHHHHHHTS--PPPPPPPP-------------PPPPPPP-EEEE-

Organism: Verticillium alfalfae (strain VaMs.102 / ATCC MYA-4576 / FGSC 10136) (NCBI:txid526221)